Protein AF-A0A2A8VCR4-F1 (afdb_monomer)

Foldseek 3Di:
DDDDDPDDQQQKEWFWWLQCAFPVDSQWTKTKMFGQAQAKDFQQQKWKAWPVGFPIDRDGDIAGHRWMAMETEPDQPSAVVDGHNYYTYGHHDPFWIKIFIAGNVRHTSAIAGTPLEEDNVQSWMWGFQDRRDGNPPSQRTATADPDGPGGGFDVTHDTRHDRQLDDPFDDQQDDPDFLDKAKAWCADFQQVLADVSLAFGYVDQVVVVVLVQLQPFDAEKEWEAAAAQDVSNLVSLLVCLVNQHLAEYEYQCDDCVPPVCVVRNQRRLLSLQCQQLGPVLHHPDSSHHAYEYQAWHAHPQPQVSNVVSVHDNDDVNFDWDFAAEQNDTDTHRTRHYYADPDVRYGYHSPATQQFGWMQGPLFKIKFFLAHNDCQQQQNDPVSVVVVRRQHATIMMIMTGHSLVSVQVVVVSCLQQQDPDSHRDSHRHDFWLRDEPDGDQWDQGPNWIKGKDKPPHGQLLVVVLVCLQPAFDAEKEWEAAAAQAASNLLSVLCQQFVDSAALDGHGPRRAYEYEYAPVHCQALRGSNCQLQQHHRPDADPRRRRRHRNDRHHYFYWPGSYTNRWGKMWGQAPHPGFTKMKTWNAHNTCSSHRGYTIMMMIIRDRSVSSSVVRVSQVRQVNRVHDDD

Radius of gyration: 27.92 Å; Cα contacts (8 Å, |Δi|>4): 1632; chains: 1; bounding box: 61×65×79 Å

Sequence (626 aa):
MNKSVEAATQTAVINEVAWMGTTGSYNNEWMELHNPSSTDLVLDGWTLEAEDGSPSIALSGTVAAQDYFLLERTGDGTISSVTADQIYTGSLGNSNEVLYLKDASGAIIDEVDGWYAGDNTTKATMARMDPSVSGTVSTNWSTATSSYEGGFGTPKAANSTTPAGNGSESLTNVSEELGAINVYFNKSASTQYAMPGNEANYNVNLEDRLLNRLNAATTSIDFATYEINLPRVVDALMEKAAQGVDVRILADAKDGSDPHYAERYETMRLYLERLVRGQDGVVGTGDDAHILSDSPMFVVEDATKRAAYQLPANFDDFPYRDVTVGSTATTGYMFVEGEWKDTDSYYSPGNQMHNKFAVIDGKWVFTGSWNFTVTGLYGSEENMNQGILDGNQQHVVEVHSPELASIYKTEFEEMWGSGTTTPDNTVSNFSTRKIDNTPHTLTIGGDTVEIYFSSGDDAVGRMTDLVKTEADENAYFTIFAWSDQALVDELKNKWEGSYGDNQGTLTGFDVKGVFDPSFWNQWWSASIEMTGRTATQTSTNNPNTRWANPAPVYAANESRKLHAKTMLIDADTNSDPTVIVGSTNWSENGNNVNDENMLIIHDDAITNQFLQEFNARYVNAGGVVQ

Structure (mmCIF, N/CA/C/O backbone):
data_AF-A0A2A8VCR4-F1
#
_entry.id   AF-A0A2A8VCR4-F1
#
loop_
_atom_site.group_PDB
_atom_site.id
_atom_site.type_symbol
_atom_site.label_atom_id
_atom_site.label_alt_id
_atom_site.label_comp_id
_atom_site.label_asym_id
_atom_site.label_entity_id
_atom_site.label_seq_id
_atom_site.pdbx_PDB_ins_code
_atom_site.Cartn_x
_atom_site.Cartn_y
_atom_site.Cartn_z
_atom_site.occupancy
_atom_site.B_iso_or_equiv
_atom_site.auth_seq_id
_atom_site.auth_comp_id
_atom_site.auth_asym_id
_atom_site.auth_atom_id
_atom_site.pdbx_PDB_model_num
ATOM 1 N N . MET A 1 1 ? -32.858 -38.143 -18.861 1.00 35.00 1 MET A N 1
ATOM 2 C CA . MET A 1 1 ? -31.605 -38.635 -19.469 1.00 35.00 1 MET A CA 1
ATOM 3 C C . MET A 1 1 ? -30.812 -37.408 -19.867 1.00 35.00 1 MET A C 1
ATOM 5 O O . MET A 1 1 ? -31.130 -36.809 -20.884 1.00 35.00 1 MET A O 1
ATOM 9 N N . ASN A 1 2 ? -29.867 -36.997 -19.023 1.00 34.03 2 ASN A N 1
ATOM 10 C CA . ASN A 1 2 ? -28.907 -35.954 -19.369 1.00 34.03 2 ASN A CA 1
ATOM 11 C C . ASN A 1 2 ? -27.958 -36.532 -20.415 1.00 34.03 2 ASN A C 1
ATOM 13 O O . ASN A 1 2 ? -27.202 -37.452 -20.111 1.00 34.03 2 ASN A O 1
ATOM 17 N N . LYS A 1 3 ? -28.027 -36.020 -21.643 1.00 30.03 3 LYS A N 1
ATOM 18 C CA . LYS A 1 3 ? -26.886 -36.064 -22.548 1.00 30.03 3 LYS A CA 1
ATOM 19 C C . LYS A 1 3 ? -26.059 -34.827 -22.234 1.00 30.03 3 LYS A C 1
ATOM 21 O O . LYS A 1 3 ? -26.415 -33.733 -22.649 1.00 30.03 3 LYS A O 1
ATOM 26 N N . SER A 1 4 ? -25.012 -35.020 -21.444 1.00 29.31 4 SER A N 1
ATOM 27 C CA . SER A 1 4 ? -23.855 -34.134 -21.445 1.00 29.31 4 SER A CA 1
ATOM 28 C C . SER A 1 4 ? -23.323 -34.080 -22.877 1.00 29.31 4 SER A C 1
ATOM 30 O O . SER A 1 4 ? -22.947 -35.116 -23.428 1.00 29.31 4 SER A O 1
ATOM 32 N N . VAL A 1 5 ? -23.376 -32.905 -23.494 1.00 31.97 5 VAL A N 1
ATOM 33 C CA . VAL A 1 5 ? -22.667 -32.623 -24.741 1.00 31.97 5 VAL A CA 1
ATOM 34 C C . VAL A 1 5 ? -21.306 -32.077 -24.318 1.00 31.97 5 VAL A C 1
ATOM 36 O O . VAL A 1 5 ? -21.246 -31.101 -23.576 1.00 31.97 5 VAL A O 1
ATOM 39 N N . GLU A 1 6 ? -20.240 -32.784 -24.694 1.00 30.84 6 GLU A N 1
ATOM 40 C CA . GLU A 1 6 ? -18.860 -32.290 -24.634 1.00 30.84 6 GLU A CA 1
ATOM 41 C C . GLU A 1 6 ? -18.773 -30.922 -25.319 1.00 30.84 6 GLU A C 1
ATOM 43 O O . GLU A 1 6 ? -19.345 -30.739 -26.394 1.00 30.84 6 GLU A O 1
ATOM 48 N N . ALA A 1 7 ? -18.048 -29.979 -24.713 1.00 33.22 7 ALA A N 1
ATOM 49 C CA . ALA A 1 7 ? -17.675 -28.735 -25.371 1.00 33.22 7 ALA A CA 1
ATOM 50 C C . ALA A 1 7 ? -16.875 -29.081 -26.634 1.00 33.22 7 ALA A C 1
ATOM 52 O O . ALA A 1 7 ? -15.806 -29.692 -26.554 1.00 33.22 7 ALA A O 1
ATOM 53 N N . ALA A 1 8 ? -17.419 -28.745 -27.804 1.00 41.78 8 ALA A N 1
ATOM 54 C CA . ALA A 1 8 ? -16.663 -28.819 -29.040 1.00 41.78 8 ALA A CA 1
ATOM 55 C C . ALA A 1 8 ? -15.443 -27.897 -28.911 1.00 41.78 8 ALA A C 1
ATOM 57 O O . ALA A 1 8 ? -15.546 -26.782 -28.404 1.00 41.78 8 ALA A O 1
ATOM 58 N N . THR A 1 9 ? -14.284 -28.370 -29.357 1.00 50.97 9 THR A N 1
ATOM 59 C CA . THR A 1 9 ? -13.103 -27.529 -29.556 1.00 50.97 9 THR A CA 1
ATOM 60 C C . THR A 1 9 ? -13.498 -26.422 -30.537 1.00 50.97 9 THR A C 1
ATOM 62 O O . THR A 1 9 ? -13.812 -26.719 -31.689 1.00 50.97 9 THR A O 1
ATOM 65 N N . GLN A 1 10 ? -13.576 -25.170 -30.070 1.00 58.91 10 GLN A N 1
ATOM 66 C CA . GLN A 1 10 ? -13.954 -24.030 -30.910 1.00 58.91 10 GLN A CA 1
ATOM 67 C C . GLN A 1 10 ? -12.942 -23.908 -32.060 1.00 58.91 10 GLN A C 1
ATOM 69 O O . GLN A 1 10 ? -11.736 -23.848 -31.833 1.00 58.91 10 GLN A O 1
ATOM 74 N N . THR A 1 11 ? -13.430 -23.958 -33.300 1.00 77.75 11 THR A N 1
ATOM 75 C CA . THR A 1 11 ? -12.594 -23.965 -34.516 1.00 77.75 11 THR A CA 1
ATOM 76 C C . THR A 1 11 ? -12.314 -22.556 -35.044 1.00 77.75 11 THR A C 1
ATOM 78 O O . THR A 1 11 ? -11.276 -22.346 -35.661 1.00 77.75 11 THR A O 1
ATOM 81 N N . ALA A 1 12 ? -13.190 -21.594 -34.745 1.00 91.06 12 ALA A N 1
ATOM 82 C CA . ALA A 1 12 ? -12.981 -20.152 -34.876 1.00 91.06 12 ALA A CA 1
ATOM 83 C C . ALA A 1 12 ? -13.817 -19.413 -33.829 1.00 91.06 12 ALA A C 1
ATOM 85 O O . ALA A 1 12 ? -14.835 -19.940 -33.378 1.00 91.06 12 ALA A O 1
ATOM 86 N N . VAL A 1 13 ? -13.402 -18.195 -33.484 1.00 96.25 13 VAL A N 1
ATOM 87 C CA . VAL A 1 13 ? -14.115 -17.314 -32.547 1.00 96.25 13 VAL A CA 1
ATOM 88 C C . VAL A 1 13 ? -14.242 -15.900 -33.097 1.00 96.25 13 VAL A C 1
ATOM 90 O O . VAL A 1 13 ? -13.392 -15.451 -33.866 1.00 96.25 13 VAL A O 1
ATOM 93 N N . ILE A 1 14 ? -15.283 -15.189 -32.672 1.00 98.06 14 ILE A N 1
ATOM 94 C CA . ILE A 1 14 ? -15.419 -13.740 -32.822 1.00 98.06 14 ILE A CA 1
ATOM 95 C C . ILE A 1 14 ? -14.434 -13.096 -31.839 1.00 98.06 14 ILE A C 1
ATOM 97 O O . ILE A 1 14 ? -14.586 -13.234 -30.622 1.00 98.06 14 ILE A O 1
ATOM 101 N N . ASN A 1 15 ? -13.403 -12.444 -32.372 1.00 97.00 15 ASN A N 1
ATOM 102 C CA . ASN A 1 15 ? -12.225 -12.002 -31.628 1.00 97.00 15 ASN A CA 1
ATOM 103 C C . ASN A 1 15 ? -12.297 -10.534 -31.194 1.00 97.00 15 ASN A C 1
ATOM 105 O O . ASN A 1 15 ? -11.974 -10.213 -30.053 1.00 97.00 15 ASN A O 1
ATOM 109 N N . GLU A 1 16 ? -12.723 -9.645 -32.087 1.00 97.56 16 GLU A N 1
ATOM 110 C CA . GLU A 1 16 ? -12.747 -8.204 -31.833 1.00 97.56 16 GLU A CA 1
ATOM 111 C C . GLU A 1 16 ? -13.894 -7.547 -32.613 1.00 97.56 16 GLU A C 1
ATOM 113 O O . GLU A 1 16 ? -14.193 -7.937 -33.746 1.00 97.56 16 GLU A O 1
ATOM 118 N N . VAL A 1 17 ? -14.580 -6.582 -31.993 1.00 97.88 17 VAL A N 1
ATOM 119 C CA . VAL A 1 17 ? -15.765 -5.925 -32.567 1.00 97.88 17 VAL A CA 1
ATOM 120 C C . VAL A 1 17 ? -15.697 -4.410 -32.369 1.00 97.88 17 VAL A C 1
ATOM 122 O O . VAL A 1 17 ? -15.695 -3.907 -31.242 1.00 97.88 17 VAL A O 1
ATOM 125 N N . ALA A 1 18 ? -15.713 -3.671 -33.479 1.00 97.00 18 ALA A N 1
ATOM 126 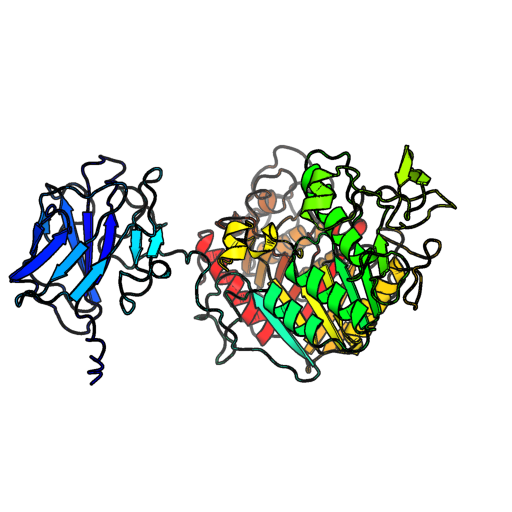C CA . ALA A 1 18 ? -15.784 -2.212 -33.528 1.00 97.00 18 ALA A CA 1
ATOM 127 C C . ALA A 1 18 ? -17.205 -1.735 -33.863 1.00 97.00 18 ALA A C 1
ATOM 129 O O . ALA A 1 18 ? -17.449 -1.110 -34.900 1.00 97.00 18 ALA A O 1
ATOM 130 N N . TRP A 1 19 ? -18.159 -2.039 -32.980 1.00 96.06 19 TRP A N 1
ATOM 131 C CA . TRP A 1 19 ? -19.586 -1.744 -33.176 1.00 96.06 19 TRP A CA 1
ATOM 132 C C . TRP A 1 19 ? -19.893 -0.244 -33.293 1.00 96.06 19 TRP A C 1
ATOM 134 O O . TRP A 1 19 ? -20.873 0.149 -33.909 1.00 96.06 19 TRP A O 1
ATOM 144 N N . MET A 1 20 ? -19.040 0.611 -32.728 1.00 94.69 20 MET A N 1
ATOM 145 C CA . MET A 1 20 ? -19.192 2.070 -32.700 1.00 94.69 20 MET A CA 1
ATOM 146 C C . MET A 1 20 ? -18.634 2.801 -33.936 1.00 94.69 20 MET A C 1
ATOM 148 O O . MET A 1 20 ? -18.650 4.045 -33.990 1.00 94.69 20 MET A O 1
ATOM 152 N N . GLY A 1 21 ? -18.063 2.050 -34.876 1.00 93.38 21 GLY A N 1
ATOM 153 C CA . GLY A 1 21 ? -17.252 2.556 -35.974 1.00 93.38 21 GLY A CA 1
ATOM 154 C C . GLY A 1 21 ? -15.910 3.153 -35.530 1.00 93.38 21 GLY A C 1
ATOM 155 O O . GLY A 1 21 ? -15.481 2.996 -34.389 1.00 93.38 21 GLY A O 1
ATOM 156 N N . THR A 1 22 ? -15.245 3.890 -36.419 1.00 94.06 22 THR A N 1
ATOM 157 C CA . THR A 1 22 ? -13.938 4.504 -36.135 1.00 94.06 22 THR A CA 1
ATOM 158 C C . THR A 1 22 ? -14.027 6.001 -35.834 1.00 94.06 22 THR A C 1
ATOM 160 O O . THR A 1 22 ? -15.074 6.643 -35.975 1.00 94.06 22 THR A O 1
ATOM 163 N N . THR A 1 23 ? -12.895 6.600 -35.464 1.00 90.75 23 THR A N 1
ATOM 164 C CA . THR A 1 23 ? -12.704 8.060 -35.386 1.00 90.75 23 THR A CA 1
ATOM 165 C C . THR A 1 23 ? -12.991 8.769 -36.714 1.00 90.75 23 THR A C 1
ATOM 167 O O . THR A 1 23 ? -13.410 9.927 -36.712 1.00 90.75 23 THR A O 1
ATOM 170 N N . GLY A 1 24 ? -12.807 8.083 -37.848 1.00 87.44 24 GLY A N 1
ATOM 171 C CA . GLY A 1 24 ? -13.094 8.613 -39.180 1.00 87.44 24 GLY A CA 1
ATOM 172 C C . GLY A 1 24 ? -14.588 8.657 -39.506 1.00 87.44 24 GLY A C 1
ATOM 173 O O . GLY A 1 24 ? -15.042 9.573 -40.195 1.00 87.44 24 GLY A O 1
ATOM 174 N N . SER A 1 25 ? -15.365 7.685 -39.021 1.00 92.19 25 SER A N 1
ATOM 175 C CA . SER A 1 25 ? -16.808 7.609 -39.257 1.00 92.19 25 SER A CA 1
ATOM 176 C C . SER A 1 25 ? -17.456 6.528 -38.396 1.00 92.19 25 SER A C 1
ATOM 178 O O . SER A 1 25 ? -16.970 5.403 -38.331 1.00 92.19 25 SER A O 1
ATOM 180 N N . TYR A 1 26 ? -18.642 6.815 -37.857 1.00 89.62 26 TYR A N 1
ATOM 181 C CA . TYR A 1 26 ? -19.475 5.801 -37.196 1.00 89.62 26 TYR A CA 1
ATOM 182 C C . TYR A 1 26 ? -19.950 4.695 -38.155 1.00 89.62 26 TYR A C 1
ATOM 184 O O . TYR A 1 26 ? -20.395 3.655 -37.703 1.00 89.62 26 TYR A O 1
ATOM 192 N N . ASN A 1 27 ? -19.884 4.909 -39.476 1.00 90.62 27 ASN A N 1
ATOM 193 C CA . ASN A 1 27 ? -20.216 3.871 -40.457 1.00 90.62 27 ASN A CA 1
ATOM 194 C C . ASN A 1 27 ? -19.078 2.871 -40.695 1.00 90.62 27 ASN A C 1
ATOM 196 O O . ASN A 1 27 ? -19.324 1.851 -41.342 1.00 90.62 27 ASN A O 1
ATOM 200 N N . ASN A 1 28 ? -17.869 3.179 -40.223 1.00 94.31 28 ASN A N 1
ATOM 201 C CA . ASN A 1 28 ? -16.672 2.370 -40.417 1.00 94.31 28 ASN A CA 1
ATOM 202 C C . ASN A 1 28 ? -16.598 1.295 -39.323 1.00 94.31 28 ASN A C 1
ATOM 204 O O . ASN A 1 28 ? -15.704 1.307 -38.486 1.00 94.31 28 ASN A O 1
ATOM 208 N N . GLU A 1 29 ? -17.598 0.420 -39.280 1.00 97.06 29 GLU A N 1
ATOM 209 C CA . GLU A 1 29 ? -17.637 -0.733 -38.377 1.00 97.06 29 GLU A CA 1
ATOM 210 C C . GLU A 1 29 ? -16.786 -1.870 -38.945 1.00 97.06 29 GLU A C 1
ATOM 212 O O . GLU A 1 29 ? -16.723 -2.081 -40.163 1.00 97.06 29 GLU A O 1
ATOM 217 N N . TRP A 1 30 ? -16.177 -2.648 -38.060 1.00 97.94 30 TRP A N 1
ATOM 218 C CA . TRP A 1 30 ? -15.435 -3.843 -38.436 1.00 97.94 30 TRP A CA 1
ATOM 219 C C . TRP A 1 30 ? -15.544 -4.920 -37.360 1.00 97.94 30 TRP A C 1
ATOM 221 O O . TRP A 1 30 ? -15.866 -4.645 -36.202 1.00 97.94 30 TRP A O 1
ATOM 231 N N . MET A 1 31 ? -15.329 -6.158 -37.783 1.00 98.12 31 MET A N 1
ATOM 232 C CA . MET A 1 31 ? -15.309 -7.340 -36.929 1.00 98.12 31 MET A CA 1
ATOM 233 C C . MET A 1 31 ? -14.119 -8.201 -37.314 1.00 98.12 31 MET A C 1
ATOM 235 O O . MET A 1 31 ? -13.695 -8.196 -38.469 1.00 98.12 31 MET A O 1
ATOM 239 N N . GLU A 1 32 ? -13.617 -8.977 -36.370 1.00 98.19 32 GLU A N 1
ATOM 240 C CA . GLU A 1 32 ? -12.513 -9.892 -36.605 1.00 98.19 32 GLU A CA 1
ATOM 241 C C . GLU A 1 32 ? -12.834 -11.287 -36.082 1.00 98.19 32 GLU A C 1
ATOM 243 O O . GLU A 1 32 ? -13.390 -11.450 -34.993 1.00 98.19 32 GLU A O 1
ATOM 248 N N . LEU A 1 33 ? -12.462 -12.298 -36.863 1.00 98.25 33 LEU A N 1
ATOM 249 C CA . LEU A 1 33 ? -12.449 -13.689 -36.428 1.00 98.25 33 LEU A CA 1
ATOM 250 C C . LEU A 1 33 ? -11.010 -14.137 -36.170 1.00 98.25 33 LEU A C 1
ATOM 252 O O . LEU A 1 33 ? -10.099 -13.726 -36.882 1.00 98.25 33 LEU A O 1
ATOM 256 N N . HIS A 1 34 ? -10.816 -15.039 -35.214 1.00 96.38 34 HIS A N 1
ATOM 257 C CA . HIS A 1 34 ? -9.525 -15.677 -34.958 1.00 96.38 34 HIS A CA 1
ATOM 258 C C . HIS A 1 34 ? -9.647 -17.197 -35.105 1.00 96.38 34 HIS A C 1
ATOM 260 O O . HIS A 1 34 ? -10.618 -17.799 -34.635 1.00 96.38 34 HIS A O 1
ATOM 266 N N . ASN A 1 35 ? -8.661 -17.820 -35.759 1.00 95.19 35 ASN A N 1
ATOM 267 C CA . ASN A 1 35 ? -8.499 -19.272 -35.824 1.00 95.19 35 ASN A CA 1
ATOM 268 C C . ASN A 1 35 ? -7.449 -19.732 -34.793 1.00 95.19 35 ASN A C 1
ATOM 270 O O . ASN A 1 35 ? -6.264 -19.808 -35.126 1.00 95.19 35 ASN A O 1
ATOM 274 N N . PRO A 1 36 ? -7.851 -20.127 -33.570 1.00 86.31 36 PRO A N 1
ATOM 275 C CA . PRO A 1 36 ? -6.912 -20.561 -32.536 1.00 86.31 36 PRO A CA 1
ATOM 276 C C . PRO A 1 36 ? -6.373 -21.983 -32.767 1.00 86.31 36 PRO A C 1
ATOM 278 O O . PRO A 1 36 ? -5.661 -22.517 -31.915 1.00 86.31 36 PRO A O 1
ATOM 281 N N . SER A 1 37 ? -6.721 -22.648 -33.874 1.00 85.31 37 SER A N 1
ATOM 282 C CA . SER A 1 37 ? -6.283 -24.016 -34.157 1.00 85.31 37 SER A CA 1
ATOM 283 C C . SER A 1 37 ? -4.914 -24.064 -34.845 1.00 85.31 37 SER A C 1
ATOM 285 O O . SER A 1 37 ? -4.391 -23.067 -35.343 1.00 85.31 37 SER A O 1
ATOM 287 N N . SER A 1 38 ? -4.300 -25.247 -34.874 1.00 86.25 38 SER A N 1
ATOM 288 C CA . SER A 1 38 ? -3.007 -25.483 -35.533 1.00 86.25 38 SER A CA 1
ATOM 289 C C . SER A 1 38 ? -3.124 -25.801 -37.030 1.00 86.25 38 SER A C 1
ATOM 291 O O . SER A 1 38 ? -2.134 -26.178 -37.659 1.00 86.25 38 SER A O 1
ATOM 293 N N . THR A 1 39 ? -4.320 -25.671 -37.606 1.00 90.69 39 THR A N 1
ATOM 294 C CA . THR A 1 39 ? -4.599 -25.948 -39.019 1.00 90.69 39 THR A CA 1
ATOM 295 C C . THR A 1 39 ? -5.381 -24.813 -39.658 1.00 90.69 39 THR A C 1
ATOM 297 O O . THR A 1 39 ? -6.190 -24.168 -38.998 1.00 90.69 39 THR A O 1
ATOM 300 N N . ASP A 1 40 ? -5.183 -24.607 -40.955 1.00 94.25 40 ASP A N 1
ATOM 301 C CA . ASP A 1 40 ? -5.940 -23.614 -41.713 1.00 94.25 40 ASP A CA 1
ATOM 302 C C . ASP A 1 40 ? -7.444 -23.930 -41.691 1.00 94.25 40 ASP A C 1
ATOM 304 O O . ASP A 1 40 ? -7.862 -25.082 -41.859 1.00 94.25 40 ASP A O 1
ATOM 308 N N . LEU A 1 41 ? -8.258 -22.891 -41.518 1.00 94.50 41 LEU A N 1
ATOM 309 C CA . LEU A 1 41 ? -9.711 -22.964 -41.473 1.00 94.50 41 LEU A CA 1
ATOM 310 C C . LEU A 1 41 ? -10.309 -22.388 -42.755 1.00 94.50 41 LEU A C 1
ATOM 312 O O . LEU A 1 41 ? -10.055 -21.240 -43.105 1.00 94.50 41 LEU A O 1
ATOM 316 N N . VAL A 1 42 ? -11.148 -23.168 -43.435 1.00 96.06 42 VAL A N 1
ATOM 317 C CA . VAL A 1 42 ? -11.894 -22.719 -44.620 1.00 96.06 42 VAL A CA 1
ATOM 318 C C . VAL A 1 42 ? -13.282 -22.244 -44.194 1.00 96.06 42 VAL A C 1
ATOM 320 O O . VAL A 1 42 ? -14.056 -23.026 -43.641 1.00 96.06 42 VAL A O 1
ATOM 323 N N . LEU A 1 43 ? -13.596 -20.981 -44.482 1.00 96.75 43 LEU A N 1
ATOM 324 C CA . LEU A 1 43 ? -14.852 -20.328 -44.103 1.00 96.75 43 LEU A CA 1
ATOM 325 C C . LEU A 1 43 ? -15.955 -20.460 -45.163 1.00 96.75 43 LEU A C 1
ATOM 327 O O . LEU A 1 43 ? -17.064 -19.982 -44.949 1.00 96.75 43 LEU A O 1
ATOM 331 N N . ASP A 1 44 ? -15.691 -21.106 -46.301 1.00 94.88 44 ASP A N 1
ATOM 332 C CA . ASP A 1 44 ? -16.678 -21.251 -47.375 1.00 94.88 44 ASP A CA 1
ATOM 333 C C . ASP A 1 44 ? -17.982 -21.899 -46.873 1.00 94.88 44 ASP A C 1
ATOM 335 O O . ASP A 1 44 ? -18.014 -23.048 -46.423 1.00 94.88 44 ASP A O 1
ATOM 339 N N . GLY A 1 45 ? -19.080 -21.147 -46.983 1.00 93.12 45 GLY A N 1
ATOM 340 C CA . GLY A 1 45 ? -20.413 -21.571 -46.550 1.00 93.12 45 GLY A CA 1
ATOM 341 C C . GLY A 1 45 ? -20.735 -21.270 -45.084 1.00 93.12 45 GLY A C 1
ATOM 342 O O . GLY A 1 45 ? -21.875 -21.487 -44.680 1.00 93.12 45 GLY A O 1
ATOM 343 N N . TRP A 1 46 ? -19.783 -20.749 -44.306 1.00 97.88 46 TRP A N 1
ATOM 344 C CA . TRP A 1 46 ? -20.036 -20.237 -42.960 1.00 97.88 46 TRP A CA 1
ATOM 345 C C . TRP A 1 46 ? -20.810 -18.919 -43.020 1.00 97.88 46 TRP A C 1
ATOM 347 O O . TRP A 1 46 ? -20.830 -18.232 -44.043 1.00 97.88 46 TRP A O 1
ATOM 357 N N . THR A 1 47 ? -21.470 -18.559 -41.924 1.00 98.19 47 THR A N 1
ATOM 358 C CA . THR A 1 47 ? -22.232 -17.308 -41.813 1.00 98.19 47 THR A CA 1
ATOM 359 C C . THR A 1 47 ? -21.939 -16.622 -40.482 1.00 98.19 47 THR A C 1
ATOM 361 O O . THR A 1 47 ? -21.943 -17.286 -39.452 1.00 98.19 47 THR A O 1
ATOM 364 N N . LEU A 1 48 ? -21.717 -15.306 -40.495 1.00 98.19 48 LEU A N 1
ATOM 365 C CA . LEU A 1 48 ? -21.741 -14.455 -39.301 1.00 98.19 48 LEU A CA 1
ATOM 366 C C . LEU A 1 48 ? -23.001 -13.589 -39.362 1.00 98.19 48 LEU A C 1
ATOM 368 O O . LEU A 1 48 ? -23.145 -12.791 -40.290 1.00 98.19 48 LEU A O 1
ATOM 372 N N . GLU A 1 49 ? -23.929 -13.766 -38.426 1.00 97.12 49 GLU A N 1
ATOM 373 C CA . GLU A 1 49 ? -25.208 -13.051 -38.449 1.00 97.12 49 GLU A CA 1
ATOM 374 C C . GLU A 1 49 ? -25.633 -12.503 -37.090 1.00 97.12 49 GLU A C 1
ATOM 376 O O . GLU A 1 49 ? -25.437 -13.150 -36.065 1.00 97.12 49 GLU A O 1
ATOM 381 N N . ALA A 1 50 ? -26.249 -11.325 -37.105 1.00 96.94 50 ALA A N 1
ATOM 382 C CA . ALA A 1 50 ? -26.917 -10.743 -35.955 1.00 96.94 50 ALA A CA 1
ATOM 383 C C . ALA A 1 50 ? -28.324 -11.327 -35.766 1.00 96.94 50 ALA A C 1
ATOM 385 O O . ALA A 1 50 ? -29.008 -11.663 -36.739 1.00 96.94 50 ALA A O 1
ATOM 386 N N . GLU A 1 51 ? -28.783 -11.415 -34.515 1.00 95.62 51 GLU A N 1
ATOM 387 C CA . GLU A 1 51 ? -30.119 -11.924 -34.163 1.00 95.62 51 GLU A CA 1
ATOM 388 C C . GLU A 1 51 ? -31.252 -11.126 -34.829 1.00 95.62 51 GLU A C 1
ATOM 390 O O . GLU A 1 51 ? -32.277 -11.695 -35.217 1.00 95.62 51 GLU A O 1
ATOM 395 N N . ASP A 1 52 ? -31.066 -9.818 -35.013 1.00 92.75 52 ASP A N 1
ATOM 396 C CA . ASP A 1 52 ? -32.055 -8.942 -35.645 1.00 92.75 52 ASP A CA 1
ATOM 397 C C . ASP A 1 52 ? -32.098 -9.065 -37.187 1.00 92.75 52 ASP A C 1
ATOM 399 O O . ASP A 1 52 ? -32.978 -8.496 -37.845 1.00 92.75 52 ASP A O 1
ATOM 403 N N . GLY A 1 53 ? -31.187 -9.861 -37.758 1.00 91.69 53 GLY A N 1
ATOM 404 C CA . GLY A 1 53 ? -31.069 -10.157 -39.180 1.00 91.69 53 GLY A CA 1
ATOM 405 C C . GLY A 1 53 ? -30.140 -9.230 -39.970 1.00 91.69 53 GLY A C 1
ATOM 406 O O . GLY A 1 53 ? -30.025 -9.415 -41.187 1.00 91.69 53 GLY A O 1
ATOM 407 N N . SER A 1 54 ? -29.481 -8.247 -39.349 1.00 93.75 54 SER A N 1
ATOM 40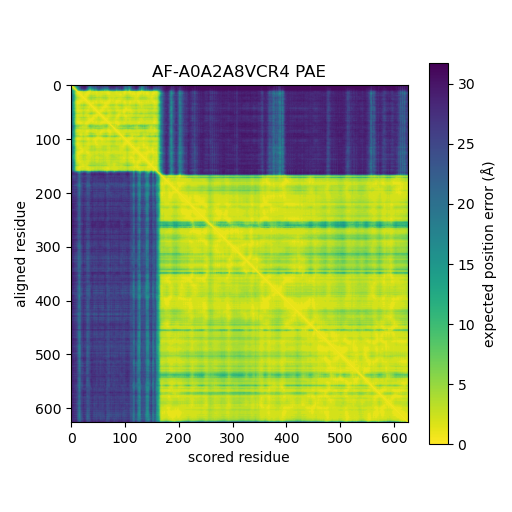8 C CA . SER A 1 54 ? -28.504 -7.381 -40.019 1.00 93.75 54 SER A CA 1
ATOM 409 C C . SER A 1 54 ? -27.376 -6.953 -39.065 1.00 93.75 54 SER A C 1
ATOM 411 O O . SER A 1 54 ? -27.640 -6.121 -38.218 1.00 93.75 54 SER A O 1
ATOM 413 N N . PRO A 1 55 ? -26.107 -7.333 -39.308 1.00 95.88 55 PRO A N 1
ATOM 414 C CA . PRO A 1 55 ? -25.605 -7.939 -40.539 1.00 95.88 55 PRO A CA 1
ATOM 415 C C . PRO A 1 55 ? -25.910 -9.441 -40.644 1.00 95.88 55 PRO A C 1
ATOM 417 O O . PRO A 1 55 ? -26.057 -10.134 -39.650 1.00 95.88 55 PRO A O 1
ATOM 420 N N . SER A 1 56 ? -25.985 -9.956 -41.873 1.00 97.06 56 SER A N 1
ATOM 421 C CA . SER A 1 56 ? -26.002 -11.397 -42.167 1.00 97.06 56 SER A CA 1
ATOM 422 C C . SER A 1 56 ? -25.009 -11.645 -43.297 1.00 97.06 56 SER A C 1
ATOM 424 O O . SER A 1 56 ? -25.221 -11.236 -44.443 1.00 97.06 56 SER A O 1
ATOM 426 N N . ILE A 1 57 ? -23.856 -12.206 -42.941 1.00 98.06 57 ILE A N 1
ATOM 427 C CA . ILE A 1 57 ? -22.642 -12.212 -43.756 1.00 98.06 57 ILE A CA 1
ATOM 428 C C . ILE A 1 57 ? -22.313 -13.652 -44.121 1.00 98.06 57 ILE A C 1
ATOM 430 O O . ILE A 1 57 ? -21.915 -14.432 -43.263 1.00 98.06 57 ILE A O 1
ATOM 434 N N . ALA A 1 58 ? -22.422 -13.997 -45.403 1.00 97.94 58 ALA A N 1
ATOM 435 C CA . ALA A 1 58 ? -21.856 -15.244 -45.908 1.00 97.94 58 ALA A CA 1
ATOM 436 C C . ALA A 1 58 ? -20.328 -15.111 -45.962 1.00 97.94 58 ALA A C 1
ATOM 438 O O . ALA A 1 58 ? -19.810 -14.244 -46.668 1.00 97.94 58 ALA A O 1
ATOM 439 N N . LEU A 1 59 ? -19.617 -15.940 -45.205 1.00 98.00 59 LEU A N 1
ATOM 440 C CA . LEU A 1 59 ? -18.161 -15.934 -45.130 1.00 98.00 59 LEU A CA 1
ATOM 441 C C . LEU A 1 59 ? -17.557 -16.781 -46.257 1.00 98.00 59 LEU A C 1
ATOM 443 O O . LEU A 1 59 ? -18.164 -17.735 -46.758 1.00 98.00 59 LEU A O 1
ATOM 447 N N . SER A 1 60 ? -16.353 -16.407 -46.675 1.00 95.38 60 SER A N 1
ATOM 448 C CA . SER A 1 60 ? -15.582 -17.111 -47.694 1.00 95.38 60 SER A CA 1
ATOM 449 C C . SER A 1 60 ? -14.087 -16.908 -47.482 1.00 95.38 60 SER A C 1
ATOM 451 O O . SER A 1 60 ? -13.672 -15.941 -46.849 1.00 95.38 60 SER A O 1
ATOM 453 N N . GLY A 1 61 ? -13.275 -17.809 -48.032 1.00 94.94 61 GLY A N 1
ATOM 454 C CA . GLY A 1 61 ? -11.819 -17.745 -47.911 1.00 94.94 61 GLY A CA 1
ATOM 455 C C . GLY A 1 61 ? -11.261 -18.620 -46.791 1.00 94.94 61 GLY A C 1
ATOM 456 O O . GLY A 1 61 ? -11.920 -19.541 -46.300 1.00 94.94 61 GLY A O 1
ATOM 457 N N . THR A 1 62 ? -10.006 -18.364 -46.429 1.00 95.75 62 THR A N 1
ATOM 458 C CA . THR A 1 62 ? -9.238 -19.204 -45.506 1.00 95.75 62 THR A CA 1
ATOM 459 C C . THR A 1 62 ? -8.561 -18.342 -44.452 1.00 95.75 62 THR A C 1
ATOM 461 O O . THR A 1 62 ? -7.902 -17.366 -44.798 1.00 95.75 62 THR A O 1
ATOM 464 N N . VAL A 1 63 ? -8.671 -18.747 -43.189 1.00 95.81 63 VAL A N 1
ATOM 465 C CA . VAL A 1 63 ? -7.890 -18.204 -42.071 1.00 95.81 63 VAL A CA 1
ATOM 466 C C . VAL A 1 63 ? -6.762 -19.182 -41.777 1.00 95.81 63 VAL A C 1
ATOM 468 O O . VAL A 1 63 ? -7.031 -20.352 -41.488 1.00 95.81 63 VAL A O 1
ATOM 471 N N . ALA A 1 64 ? -5.506 -18.750 -41.873 1.00 95.50 64 ALA A N 1
ATOM 472 C CA . ALA A 1 64 ? -4.382 -19.623 -41.546 1.00 95.50 64 ALA A CA 1
ATOM 473 C C . ALA A 1 64 ? -4.420 -20.046 -40.065 1.00 95.50 64 ALA A C 1
ATOM 475 O O . ALA A 1 64 ? -5.117 -19.447 -39.242 1.00 95.50 64 ALA A O 1
ATOM 476 N N . ALA A 1 65 ? -3.708 -21.118 -39.723 1.00 90.44 65 ALA A N 1
ATOM 477 C CA . ALA A 1 65 ? -3.532 -21.519 -38.328 1.00 90.44 65 ALA A CA 1
ATOM 478 C C . ALA A 1 65 ? -2.972 -20.360 -37.474 1.00 90.44 65 ALA A C 1
ATOM 480 O O . ALA A 1 65 ? -1.949 -19.785 -37.845 1.00 90.44 65 ALA A O 1
ATOM 481 N N . GLN A 1 66 ? -3.587 -20.082 -36.316 1.00 87.38 66 GLN A N 1
ATOM 482 C CA . GLN A 1 66 ? -3.219 -18.988 -35.392 1.00 87.38 66 GLN A CA 1
ATOM 483 C C . GLN A 1 66 ? -3.349 -17.569 -35.977 1.00 87.38 66 GLN A C 1
ATOM 485 O O . GLN A 1 66 ? -2.705 -16.646 -35.481 1.00 87.38 66 GLN A O 1
ATOM 490 N N . ASP A 1 67 ? -4.122 -17.396 -37.051 1.00 95.12 67 ASP A N 1
ATOM 491 C CA . ASP A 1 67 ? -4.238 -16.123 -37.771 1.00 95.12 67 ASP A CA 1
ATOM 492 C C . ASP A 1 67 ? -5.644 -15.510 -37.649 1.00 95.12 67 ASP A C 1
ATOM 494 O O . ASP A 1 67 ? -6.600 -16.159 -37.201 1.00 95.12 67 ASP A O 1
ATOM 498 N N . TYR A 1 68 ? -5.760 -14.250 -38.065 1.00 97.00 68 TYR A N 1
ATOM 499 C CA . TYR A 1 68 ? -6.946 -13.405 -37.937 1.00 97.00 68 TYR A CA 1
ATOM 500 C C . TYR A 1 68 ? -7.594 -13.125 -39.298 1.00 97.00 68 TYR A C 1
ATOM 502 O O . TYR A 1 68 ? -6.920 -13.044 -40.327 1.00 97.00 68 TYR A O 1
ATOM 510 N N . PHE A 1 69 ? -8.913 -12.948 -39.298 1.00 97.94 69 PHE A N 1
ATOM 511 C CA . PHE A 1 69 ? -9.718 -12.662 -40.482 1.00 97.94 69 PHE A CA 1
ATOM 512 C C . PHE A 1 69 ? -10.546 -11.396 -40.266 1.00 97.94 69 PHE A C 1
ATOM 514 O O . PHE A 1 69 ? -11.507 -11.396 -39.493 1.00 97.94 69 PHE A O 1
ATOM 521 N N . LEU A 1 70 ? -10.169 -10.324 -40.959 1.00 98.06 70 LEU A N 1
ATOM 522 C CA . LEU A 1 70 ? -10.732 -8.990 -40.790 1.00 98.06 70 LEU A CA 1
ATOM 523 C C . LEU A 1 70 ? -11.905 -8.751 -41.747 1.00 98.06 70 LEU A C 1
ATOM 525 O O . LEU A 1 70 ? -11.778 -8.896 -42.967 1.00 98.06 70 LEU A O 1
ATOM 529 N N . LEU A 1 71 ? -13.036 -8.323 -41.190 1.00 98.31 71 LEU A N 1
ATOM 530 C CA . LEU A 1 71 ? -14.234 -7.932 -41.923 1.00 98.31 71 LEU A CA 1
ATOM 531 C C . LEU A 1 71 ? -14.480 -6.430 -41.810 1.00 98.31 71 LEU A C 1
ATOM 533 O O . LEU A 1 71 ? -14.737 -5.927 -40.718 1.00 98.31 71 LEU A O 1
ATOM 537 N N . GLU A 1 72 ? -14.519 -5.730 -42.942 1.00 97.62 72 GLU A N 1
ATOM 538 C CA . GLU A 1 72 ? -14.842 -4.299 -42.983 1.00 97.62 72 GLU A CA 1
ATOM 539 C C . GLU A 1 72 ? -16.207 -4.021 -43.606 1.00 97.62 72 GLU A C 1
ATOM 541 O O . GLU A 1 72 ? -16.606 -4.604 -44.623 1.00 97.62 72 GLU A O 1
ATOM 546 N N . ARG A 1 73 ? -16.938 -3.078 -43.012 1.00 96.81 73 ARG A N 1
ATOM 547 C CA . ARG A 1 73 ? -18.245 -2.671 -43.511 1.00 96.81 73 ARG A CA 1
ATOM 548 C C . ARG A 1 73 ? -18.110 -1.764 -44.729 1.00 96.81 73 ARG A C 1
ATOM 550 O O . ARG A 1 73 ? -17.458 -0.727 -44.693 1.00 96.81 73 ARG A O 1
ATOM 557 N N . THR A 1 74 ? -18.852 -2.071 -45.791 1.00 90.81 74 THR A N 1
ATOM 558 C CA . THR A 1 74 ? -19.081 -1.256 -47.007 1.00 90.81 74 THR A CA 1
ATOM 559 C C . THR A 1 74 ? -17.871 -0.933 -47.892 1.00 90.81 74 THR A C 1
ATOM 561 O O . THR A 1 74 ? -18.074 -0.578 -49.055 1.00 90.81 74 THR A O 1
ATOM 564 N N . GLY A 1 75 ? -16.640 -1.097 -47.414 1.00 90.06 75 GLY A N 1
ATOM 565 C CA . GLY A 1 75 ? -15.423 -0.961 -48.210 1.00 90.06 75 GLY A CA 1
ATOM 566 C C . GLY A 1 75 ? -14.158 -1.125 -47.373 1.00 90.06 75 GLY A C 1
ATOM 567 O O . GLY A 1 75 ? -14.222 -1.008 -46.158 1.00 90.06 75 GLY A O 1
ATOM 568 N N . ASP A 1 76 ? -13.036 -1.351 -48.062 1.00 88.50 76 ASP A N 1
ATOM 569 C CA . ASP A 1 76 ? -11.681 -1.593 -47.517 1.00 88.50 76 ASP A CA 1
ATOM 570 C C . ASP A 1 76 ? -10.958 -0.288 -47.121 1.00 88.50 76 ASP A C 1
ATOM 572 O O . ASP A 1 76 ? -9.819 -0.019 -47.496 1.00 88.50 76 ASP A O 1
ATOM 576 N N . GLY A 1 77 ? -11.708 0.639 -46.535 1.00 84.75 77 GLY A N 1
ATOM 577 C CA . GLY A 1 77 ? -11.221 1.964 -46.147 1.00 84.75 77 GLY A CA 1
ATOM 578 C C . GLY A 1 77 ? -11.534 2.301 -44.697 1.00 84.75 77 GLY A C 1
ATOM 579 O O . GLY A 1 77 ? -11.356 3.453 -44.295 1.00 84.75 77 GLY A O 1
ATOM 580 N N . THR A 1 78 ? -12.050 1.332 -43.938 1.00 84.19 78 THR A N 1
ATOM 581 C CA . THR A 1 78 ? -12.317 1.464 -42.506 1.00 84.19 78 THR A CA 1
ATOM 582 C C . THR A 1 78 ? -10.998 1.461 -41.740 1.00 84.19 78 THR A C 1
ATOM 584 O O . THR A 1 78 ? -10.811 2.338 -40.891 1.00 84.19 78 THR A O 1
ATOM 587 N N . ILE A 1 79 ? -10.067 0.574 -42.110 1.00 89.12 79 ILE A N 1
ATOM 588 C CA . ILE A 1 79 ? -8.700 0.483 -41.591 1.00 89.12 79 ILE A CA 1
ATOM 589 C C . ILE A 1 79 ? -7.729 0.617 -42.774 1.00 89.12 79 ILE A C 1
ATOM 591 O O . ILE A 1 79 ? -7.394 -0.335 -43.462 1.00 89.12 79 ILE A O 1
ATOM 595 N N . SER A 1 80 ? -7.263 1.834 -43.062 1.00 86.62 80 SER A N 1
ATOM 596 C CA . SER A 1 80 ? -6.434 2.105 -44.248 1.00 86.62 80 SER A CA 1
ATOM 597 C C . SER A 1 80 ? -5.034 1.467 -44.239 1.00 86.62 80 SER A C 1
ATOM 599 O O . SER A 1 80 ? -4.383 1.378 -45.283 1.00 86.62 80 SER A O 1
ATOM 601 N N . SER A 1 81 ? -4.561 1.032 -43.073 1.00 85.69 81 SER A N 1
ATOM 602 C CA . SER A 1 81 ? -3.250 0.419 -42.852 1.00 85.69 81 SER A CA 1
ATOM 603 C C . SER A 1 81 ? -3.248 -1.109 -42.953 1.00 85.69 81 SER A C 1
ATOM 605 O O . SER A 1 81 ? -2.170 -1.696 -43.079 1.00 85.69 81 SER A O 1
ATOM 607 N N . VAL A 1 82 ? -4.422 -1.751 -42.943 1.00 90.44 82 VAL A N 1
ATOM 608 C CA . VAL A 1 82 ? -4.580 -3.210 -42.950 1.00 90.44 82 VAL A CA 1
ATOM 609 C C . VAL A 1 82 ? -5.652 -3.593 -43.965 1.00 90.44 82 VAL A C 1
ATOM 611 O O . VAL A 1 82 ? -6.776 -3.133 -43.880 1.00 90.44 82 VAL A O 1
ATOM 614 N N . THR A 1 83 ? -5.320 -4.452 -44.928 1.00 94.69 83 THR A N 1
ATOM 615 C CA . THR A 1 83 ? -6.301 -4.924 -45.917 1.00 94.69 83 THR A CA 1
ATOM 616 C C . THR A 1 83 ? -7.297 -5.890 -45.278 1.00 94.69 83 THR A C 1
ATOM 618 O O . THR A 1 83 ? -6.883 -6.881 -44.666 1.00 94.69 83 THR A O 1
ATOM 621 N N . ALA A 1 84 ? -8.589 -5.637 -45.473 1.00 96.38 84 ALA A N 1
ATOM 622 C CA . ALA A 1 84 ? -9.667 -6.523 -45.068 1.00 96.38 84 ALA A CA 1
ATOM 623 C C . ALA A 1 84 ? -9.629 -7.841 -45.850 1.00 96.38 84 ALA A C 1
ATOM 625 O O . ALA A 1 84 ? -9.419 -7.870 -47.066 1.00 96.38 84 ALA A O 1
ATOM 626 N N . ASP A 1 85 ? -9.911 -8.942 -45.160 1.00 97.88 85 ASP A N 1
ATOM 627 C CA . ASP A 1 85 ? -10.056 -10.248 -45.798 1.00 97.88 85 ASP A CA 1
ATOM 628 C C . ASP A 1 85 ? -11.422 -10.376 -46.484 1.00 97.88 85 ASP A C 1
ATOM 630 O O . ASP A 1 85 ? -11.545 -11.027 -47.526 1.00 97.88 85 ASP A O 1
ATOM 634 N N . GLN A 1 86 ? -12.452 -9.706 -45.950 1.00 97.75 86 GLN A N 1
ATOM 635 C CA . GLN A 1 86 ? -13.770 -9.659 -46.572 1.00 97.75 86 GLN A CA 1
ATOM 636 C C . GLN A 1 86 ? -14.514 -8.344 -46.309 1.00 97.75 86 GLN A C 1
ATOM 638 O O . GLN A 1 86 ? -14.529 -7.816 -45.202 1.00 97.75 86 GLN A O 1
ATOM 643 N N . ILE A 1 87 ? -15.218 -7.847 -47.329 1.00 97.69 87 ILE A N 1
ATOM 644 C CA . ILE A 1 87 ? -16.122 -6.698 -47.195 1.00 97.69 87 ILE A CA 1
ATOM 645 C C . ILE A 1 87 ? -17.552 -7.181 -46.968 1.00 97.69 87 ILE A C 1
ATOM 647 O O . ILE A 1 87 ? -18.035 -8.055 -47.693 1.00 97.69 87 ILE A O 1
ATOM 651 N N . TYR A 1 88 ? -18.250 -6.584 -46.002 1.00 96.75 88 TYR A N 1
ATOM 652 C CA . TYR A 1 88 ? -19.642 -6.911 -45.686 1.00 96.75 88 TYR A CA 1
ATOM 653 C C . TYR A 1 88 ? -20.578 -5.694 -45.728 1.00 96.75 88 TYR A C 1
ATOM 655 O O . TYR A 1 88 ? -20.162 -4.545 -45.883 1.00 96.75 88 TYR A O 1
ATOM 663 N N . THR A 1 89 ? -21.881 -5.951 -45.613 1.00 95.75 89 THR A N 1
ATOM 664 C CA . THR A 1 89 ? -22.934 -4.930 -45.510 1.00 95.75 89 THR A CA 1
ATOM 665 C C . THR A 1 89 ? -23.925 -5.285 -44.402 1.00 95.75 89 THR A C 1
ATOM 667 O O . THR A 1 89 ? -24.060 -6.456 -44.062 1.00 95.75 89 THR A O 1
ATOM 670 N N . GLY A 1 90 ? -24.662 -4.289 -43.903 1.00 94.31 90 GLY A N 1
ATOM 671 C CA . GLY A 1 90 ? -25.421 -4.379 -42.645 1.00 94.31 90 GLY A CA 1
ATOM 672 C C . GLY A 1 90 ? -24.695 -3.586 -41.560 1.00 94.31 90 GLY A C 1
ATOM 673 O O . GLY A 1 90 ? -23.489 -3.405 -41.673 1.00 94.31 90 GLY A O 1
ATOM 674 N N . SER A 1 91 ? -25.417 -2.986 -40.618 1.00 93.31 91 SER A N 1
ATOM 675 C CA . SER A 1 91 ? -24.837 -2.200 -39.513 1.00 93.31 91 SER A CA 1
ATOM 676 C C . SER A 1 91 ? -24.984 -2.934 -38.200 1.00 93.31 91 SER A C 1
ATOM 678 O O . SER A 1 91 ? -25.994 -3.609 -38.046 1.00 93.31 91 SER A O 1
ATOM 680 N N . LEU A 1 92 ? -24.063 -2.701 -37.274 1.00 95.94 92 LEU A N 1
ATOM 681 C CA . LEU A 1 92 ? -24.184 -3.159 -35.899 1.00 95.94 92 LEU A CA 1
ATOM 682 C C . LEU A 1 92 ? -25.007 -2.175 -35.042 1.00 95.94 92 LEU A C 1
ATOM 684 O O . LEU A 1 92 ? -25.070 -0.966 -35.291 1.00 95.94 92 LEU A O 1
ATOM 688 N N . GLY A 1 93 ? -25.671 -2.688 -34.013 1.00 92.38 93 GLY A N 1
ATOM 689 C CA . GLY A 1 93 ? -26.397 -1.909 -33.018 1.00 92.38 93 GLY A CA 1
ATOM 690 C C . GLY A 1 93 ? -25.455 -1.284 -31.986 1.00 92.38 93 GLY A C 1
ATOM 691 O O . GLY A 1 93 ? -24.663 -1.970 -31.362 1.00 92.38 93 GLY A O 1
ATOM 692 N N . ASN A 1 94 ? -25.582 0.017 -31.705 1.00 87.06 94 ASN A N 1
ATOM 693 C CA . ASN A 1 94 ? -24.695 0.707 -30.746 1.00 87.06 94 ASN A CA 1
ATOM 694 C C . ASN A 1 94 ? -24.970 0.419 -29.258 1.00 87.06 94 ASN A C 1
ATOM 696 O O . ASN A 1 94 ? -24.175 0.806 -28.408 1.00 87.06 94 ASN A O 1
ATOM 700 N N . SER A 1 95 ? -26.133 -0.135 -28.909 1.00 82.56 95 SER A N 1
ATOM 701 C CA . SER A 1 95 ? -26.519 -0.331 -27.500 1.00 82.56 95 SER A CA 1
ATOM 702 C C . SER A 1 95 ? -26.347 -1.766 -27.034 1.00 82.56 95 SER A C 1
ATOM 704 O O . SER A 1 95 ? -26.016 -1.978 -25.875 1.00 82.56 95 SER A O 1
ATOM 706 N N . ASN A 1 96 ? -26.611 -2.722 -27.918 1.00 85.50 96 ASN A N 1
ATOM 707 C CA . ASN A 1 96 ? -26.356 -4.138 -27.729 1.00 85.50 96 ASN A CA 1
ATOM 708 C C . ASN A 1 96 ? -26.623 -4.855 -29.053 1.00 85.50 96 ASN A C 1
ATOM 710 O O . ASN A 1 96 ? -27.441 -4.370 -29.842 1.00 85.50 96 ASN A O 1
ATOM 714 N N . GLU A 1 97 ? -26.028 -6.025 -29.243 1.00 92.44 97 GLU A N 1
ATOM 715 C CA . GLU A 1 97 ? -26.373 -6.940 -30.326 1.00 92.44 97 GLU A CA 1
ATOM 716 C C . GLU A 1 97 ? -25.952 -8.365 -29.980 1.00 92.44 97 GLU A C 1
ATOM 718 O O . GLU A 1 97 ? -25.022 -8.563 -29.200 1.00 92.44 97 GLU A O 1
ATOM 723 N N . VAL A 1 98 ? -26.639 -9.344 -30.567 1.00 96.69 98 VAL A N 1
ATOM 724 C CA . VAL A 1 98 ? -26.280 -10.758 -30.450 1.00 96.69 98 VAL A CA 1
ATOM 725 C C . VAL A 1 98 ? -25.766 -11.233 -31.802 1.00 96.69 98 VAL A C 1
ATOM 727 O O . VAL A 1 98 ? -26.491 -11.125 -32.790 1.00 96.69 98 VAL A O 1
ATOM 730 N N . LEU A 1 99 ? -24.542 -11.755 -31.853 1.00 98.06 99 LEU A N 1
ATOM 731 C CA . LEU A 1 99 ? -23.890 -12.271 -33.055 1.00 98.06 99 LEU A CA 1
ATOM 732 C C . LEU A 1 99 ? -23.701 -13.785 -32.966 1.00 98.06 99 LEU A C 1
ATOM 734 O O . LEU A 1 99 ? -23.200 -14.303 -31.970 1.00 98.06 99 LEU A O 1
ATOM 738 N N . TYR A 1 100 ? -24.014 -14.480 -34.056 1.00 97.88 100 TYR A N 1
ATOM 739 C CA . TYR A 1 100 ? -23.806 -15.914 -34.221 1.00 97.88 100 TYR A CA 1
ATOM 740 C C . TYR A 1 100 ? -22.817 -16.187 -35.350 1.00 97.88 100 TYR A C 1
ATOM 742 O O . TYR A 1 100 ? -23.078 -15.838 -36.504 1.00 97.88 100 TYR A O 1
ATOM 750 N N . LEU A 1 101 ? -21.730 -16.892 -35.043 1.00 98.00 101 LEU A N 1
ATOM 751 C CA . LEU A 1 101 ? -20.860 -17.500 -36.044 1.00 98.00 101 LEU A CA 1
ATOM 752 C C . LEU A 1 101 ? -21.320 -18.938 -36.290 1.00 98.00 101 LEU A C 1
ATOM 754 O O . LEU A 1 101 ? -21.332 -19.754 -35.371 1.00 98.00 101 LEU A O 1
ATOM 758 N N . LYS A 1 102 ? -21.703 -19.263 -37.524 1.00 97.00 102 LYS A N 1
ATOM 759 C CA . LYS A 1 102 ? -22.242 -20.571 -37.913 1.00 97.00 102 LYS A CA 1
ATOM 760 C C . LYS A 1 102 ? -21.387 -21.234 -38.981 1.00 97.00 102 LYS A C 1
ATOM 762 O O . LYS A 1 102 ? -20.970 -20.576 -39.932 1.00 97.00 102 LYS A O 1
ATOM 767 N N . ASP A 1 103 ? -21.182 -22.541 -38.855 1.00 95.12 103 ASP A N 1
ATOM 768 C CA . ASP A 1 103 ? -20.494 -23.332 -39.874 1.00 95.12 103 ASP A CA 1
ATOM 769 C C . ASP A 1 103 ? -21.367 -23.600 -41.113 1.00 95.12 103 ASP A C 1
ATOM 771 O O . ASP A 1 103 ? -22.557 -23.281 -41.158 1.00 95.12 103 ASP A O 1
ATOM 775 N N . ALA A 1 104 ? -20.783 -24.248 -42.124 1.00 94.38 104 ALA A N 1
ATOM 776 C CA . ALA A 1 104 ? -21.474 -24.606 -43.365 1.00 94.38 104 ALA A CA 1
ATOM 777 C C . ALA A 1 104 ? -22.667 -25.573 -43.190 1.00 94.38 104 ALA A C 1
ATOM 779 O O . ALA A 1 104 ? -23.463 -25.744 -44.116 1.00 94.38 104 ALA A O 1
ATOM 780 N N . SER A 1 105 ? -22.802 -26.229 -42.032 1.00 94.44 105 SER A N 1
ATOM 781 C CA . SER A 1 105 ? -23.962 -27.062 -41.691 1.00 94.44 105 SER A CA 1
ATOM 782 C C . SER A 1 105 ? -25.087 -26.272 -41.009 1.00 94.44 105 SER A C 1
ATOM 784 O O . SER A 1 105 ? -26.198 -26.788 -40.866 1.00 94.44 105 SER A O 1
ATOM 786 N N . GLY A 1 106 ? -24.814 -25.021 -40.625 1.00 91.88 106 GLY A N 1
ATOM 787 C CA . GLY A 1 106 ? -25.698 -24.156 -39.851 1.00 91.88 106 GLY A CA 1
ATOM 788 C C . GLY A 1 106 ? -25.568 -24.333 -38.336 1.00 91.88 106 GLY A C 1
ATOM 789 O O . GLY A 1 106 ? -26.418 -23.825 -37.603 1.00 91.88 106 GLY A O 1
ATOM 790 N N . ALA A 1 107 ? -24.551 -25.055 -37.853 1.00 94.25 107 ALA A N 1
ATOM 791 C CA . ALA A 1 107 ? -24.282 -25.186 -36.424 1.00 94.25 107 ALA A CA 1
ATOM 792 C C . ALA A 1 107 ? -23.595 -23.920 -35.897 1.00 94.25 107 ALA A C 1
ATOM 794 O O . ALA A 1 107 ? -22.690 -23.404 -36.544 1.00 94.25 107 ALA A O 1
ATOM 795 N N . ILE A 1 108 ? -24.017 -23.430 -34.727 1.00 94.88 108 ILE A N 1
ATOM 796 C CA . ILE A 1 108 ? -23.363 -22.300 -34.052 1.00 94.88 108 ILE A CA 1
ATOM 797 C C . ILE A 1 108 ? -22.010 -22.773 -33.514 1.00 94.88 108 ILE A C 1
ATOM 799 O O . ILE A 1 108 ? -21.946 -23.764 -32.784 1.00 94.88 108 ILE A O 1
ATOM 803 N N . ILE A 1 109 ? -20.953 -22.068 -33.903 1.00 94.94 109 ILE A N 1
ATOM 804 C CA . ILE A 1 109 ? -19.566 -22.305 -33.501 1.00 94.94 109 ILE A CA 1
ATOM 805 C C . ILE A 1 109 ? -19.153 -21.354 -32.380 1.00 94.94 109 ILE A C 1
ATOM 807 O O . ILE A 1 109 ? -18.479 -21.791 -31.453 1.00 94.94 109 ILE A O 1
ATOM 811 N N . ASP A 1 110 ? -19.587 -20.096 -32.446 1.00 96.75 110 ASP A N 1
ATOM 812 C CA . ASP A 1 110 ? -19.361 -19.091 -31.407 1.00 96.75 110 ASP A CA 1
ATOM 813 C C . ASP A 1 110 ? -20.529 -18.096 -31.373 1.00 96.75 110 ASP A C 1
ATOM 815 O O . ASP A 1 110 ? -21.242 -17.908 -32.368 1.00 96.75 110 ASP A O 1
ATOM 819 N N . GLU A 1 111 ? -20.733 -17.489 -30.212 1.00 96.50 111 GLU A N 1
ATOM 820 C CA . GLU A 1 111 ? -21.835 -16.577 -29.923 1.00 96.50 111 GLU A CA 1
ATOM 821 C C . GLU A 1 111 ? -21.336 -15.421 -29.055 1.00 96.50 111 GLU A C 1
ATOM 823 O O . GLU A 1 111 ? -20.636 -15.632 -28.064 1.00 96.50 111 GLU A O 1
ATOM 828 N N . VAL A 1 112 ? -21.726 -14.201 -29.419 1.00 96.50 112 VAL A N 1
ATOM 829 C CA . VAL A 1 112 ? -21.583 -12.996 -28.594 1.00 96.50 112 VAL A CA 1
ATOM 830 C C . VAL A 1 112 ? -22.986 -12.508 -28.295 1.00 96.50 112 VAL A C 1
ATOM 832 O O . VAL A 1 112 ? -23.705 -12.180 -29.228 1.00 96.50 112 VAL A O 1
ATOM 835 N N . ASP A 1 113 ? -23.393 -12.472 -27.030 1.00 95.31 113 ASP A N 1
ATOM 836 C CA . ASP A 1 113 ? -24.758 -12.115 -26.608 1.00 95.31 113 ASP A CA 1
ATOM 837 C C . ASP A 1 113 ? -24.886 -10.676 -26.076 1.00 95.31 113 ASP A C 1
ATOM 839 O O . ASP A 1 113 ? -25.971 -10.234 -25.677 1.00 95.31 113 ASP A O 1
ATOM 843 N N . GLY A 1 114 ? -23.794 -9.912 -26.129 1.00 93.00 114 GLY A N 1
ATOM 844 C CA . GLY A 1 114 ? -23.840 -8.473 -25.941 1.00 93.00 114 GLY A CA 1
ATOM 845 C C . GLY A 1 114 ? -22.493 -7.760 -25.984 1.00 93.00 114 GLY A C 1
ATOM 846 O O . GLY A 1 114 ? -21.429 -8.372 -26.093 1.00 93.00 114 GLY A O 1
ATOM 847 N N . TRP A 1 115 ? -22.550 -6.431 -25.875 1.00 94.19 115 TRP A N 1
ATOM 848 C CA . TRP A 1 115 ? -21.371 -5.569 -25.763 1.00 94.19 115 TRP A CA 1
ATOM 849 C C . TRP A 1 115 ? -20.920 -5.460 -24.308 1.00 94.19 115 TRP A C 1
ATOM 851 O O . TRP A 1 115 ? -21.397 -4.619 -23.548 1.00 94.19 115 TRP A O 1
ATOM 861 N N . TYR A 1 116 ? -19.997 -6.331 -23.914 1.00 88.69 116 TYR A N 1
ATOM 862 C CA . TYR A 1 116 ? -19.446 -6.381 -22.557 1.00 88.69 116 TYR A CA 1
ATOM 863 C C . TYR A 1 116 ? -18.275 -5.427 -22.320 1.00 88.69 116 TYR A C 1
ATOM 865 O O . TYR A 1 116 ? -17.933 -5.147 -21.173 1.00 88.69 116 TYR A O 1
ATOM 873 N N . ALA A 1 117 ? -17.672 -4.920 -23.395 1.00 89.62 117 ALA A N 1
ATOM 874 C CA . ALA A 1 117 ? -16.631 -3.907 -23.347 1.00 89.62 117 ALA A CA 1
ATOM 875 C C . ALA A 1 117 ? -16.656 -3.037 -24.619 1.00 89.62 117 ALA A C 1
ATOM 877 O O . ALA A 1 117 ? -17.589 -3.102 -25.426 1.00 89.62 117 ALA A O 1
ATOM 878 N N . GLY A 1 118 ? -15.622 -2.217 -24.795 1.00 87.56 118 GLY A N 1
ATOM 879 C CA . GLY A 1 118 ? -15.547 -1.213 -25.848 1.00 87.56 118 GLY A CA 1
ATOM 880 C C . GLY A 1 118 ? -16.113 0.135 -25.401 1.00 87.56 118 GLY A C 1
ATOM 881 O O . GLY A 1 118 ? -16.967 0.226 -24.520 1.00 87.56 118 GLY A O 1
ATOM 882 N N . ASP A 1 119 ? -15.617 1.207 -26.007 1.00 87.81 119 ASP A N 1
ATOM 883 C CA . ASP A 1 119 ? -15.979 2.577 -25.656 1.00 87.81 119 ASP A CA 1
ATOM 884 C C . ASP A 1 119 ? -16.212 3.418 -26.919 1.00 87.81 119 ASP A C 1
ATOM 886 O O . ASP A 1 119 ? -15.333 3.621 -27.759 1.00 87.81 119 ASP A O 1
ATOM 890 N N . ASN A 1 120 ? -17.435 3.930 -27.062 1.00 91.31 120 ASN A N 1
ATOM 891 C CA . ASN A 1 120 ? -17.841 4.737 -28.215 1.00 91.31 120 ASN A CA 1
ATOM 892 C C . ASN A 1 120 ? -17.235 6.154 -28.209 1.00 91.31 120 ASN A C 1
ATOM 894 O O . ASN A 1 120 ? -17.087 6.773 -29.265 1.00 91.31 120 ASN A O 1
ATOM 898 N N . THR A 1 121 ? -16.885 6.681 -27.037 1.00 84.81 121 THR A N 1
ATOM 899 C CA . THR A 1 121 ? -16.268 8.005 -26.887 1.00 84.81 121 THR A CA 1
ATOM 900 C C . THR A 1 121 ? -14.839 7.988 -27.413 1.00 84.81 121 THR A C 1
ATOM 902 O O . THR A 1 121 ? -14.460 8.868 -28.186 1.00 84.81 121 THR A O 1
ATOM 905 N N . THR A 1 122 ? -14.056 6.982 -27.029 1.00 83.81 122 THR A N 1
ATOM 906 C CA . THR A 1 122 ? -12.655 6.815 -27.435 1.00 83.81 122 THR A CA 1
ATOM 907 C C . THR A 1 122 ? -12.496 6.008 -28.720 1.00 83.81 122 THR A C 1
ATOM 909 O O . THR A 1 122 ? -11.402 5.987 -29.280 1.00 83.81 122 THR A O 1
ATOM 912 N N . LYS A 1 123 ? -13.579 5.394 -29.219 1.00 91.31 123 LYS A N 1
ATOM 913 C CA . LYS A 1 123 ? -13.567 4.465 -30.361 1.00 91.31 123 LYS A CA 1
ATOM 914 C C . LYS A 1 123 ? -12.681 3.249 -30.092 1.00 91.31 123 LYS A C 1
ATOM 916 O O . LYS A 1 123 ? -11.936 2.810 -30.965 1.00 91.31 123 LYS A O 1
ATOM 921 N N . ALA A 1 124 ? -12.751 2.750 -28.862 1.00 92.38 124 ALA A N 1
ATOM 922 C CA . ALA A 1 124 ? -12.070 1.541 -28.440 1.00 92.38 124 ALA A CA 1
ATOM 923 C C . ALA A 1 124 ? -12.957 0.324 -28.684 1.00 92.38 124 ALA A C 1
ATOM 925 O O . ALA A 1 124 ? -14.096 0.287 -28.222 1.00 92.38 124 ALA A O 1
ATOM 926 N N . THR A 1 125 ? -12.444 -0.665 -29.397 1.00 96.25 125 THR A N 1
ATOM 927 C CA . THR A 1 125 ? -13.156 -1.909 -29.693 1.00 96.25 125 THR A CA 1
ATOM 928 C C . THR A 1 125 ? -13.389 -2.763 -28.449 1.00 96.25 125 THR A C 1
ATOM 930 O O . THR A 1 125 ? -12.730 -2.619 -27.413 1.00 96.25 125 THR A O 1
ATOM 933 N N . MET A 1 126 ? -14.348 -3.678 -28.567 1.00 96.12 126 MET A N 1
ATOM 934 C CA . MET A 1 126 ? -14.505 -4.795 -27.644 1.00 96.12 126 MET A CA 1
ATOM 935 C C . MET A 1 126 ? -13.611 -5.949 -28.113 1.00 96.12 126 MET A C 1
ATOM 937 O O . MET A 1 126 ? -13.838 -6.483 -29.197 1.00 96.12 126 MET A O 1
ATOM 941 N N . ALA A 1 127 ? -12.626 -6.343 -27.307 1.00 94.62 127 ALA A N 1
ATOM 942 C CA . ALA A 1 127 ? -11.607 -7.332 -27.654 1.00 94.62 127 ALA A CA 1
ATOM 943 C C . ALA A 1 127 ? -11.655 -8.549 -26.715 1.00 94.62 127 ALA A C 1
ATOM 945 O O . ALA A 1 127 ? -11.674 -8.397 -25.487 1.00 94.62 127 ALA A O 1
ATOM 946 N N . ARG A 1 128 ? -11.680 -9.761 -27.281 1.00 91.62 128 ARG A N 1
ATOM 947 C CA . ARG A 1 128 ? -11.693 -11.027 -26.533 1.00 91.62 128 ARG A CA 1
ATOM 948 C C . ARG A 1 128 ? -10.333 -11.285 -25.886 1.00 91.62 128 ARG A C 1
ATOM 950 O O . ARG A 1 128 ? -9.303 -11.122 -26.532 1.00 91.62 128 ARG A O 1
ATOM 957 N N . MET A 1 129 ? -10.323 -11.709 -24.626 1.00 82.75 129 MET A N 1
ATOM 958 C CA . MET A 1 129 ? -9.090 -11.978 -23.879 1.00 82.75 129 MET A CA 1
ATOM 959 C C . MET A 1 129 ? -8.558 -13.394 -24.117 1.00 82.75 129 MET A C 1
ATOM 961 O O . MET A 1 129 ? -7.384 -13.559 -24.433 1.00 82.75 129 MET A O 1
ATOM 965 N N . ASP A 1 130 ? -9.415 -14.412 -24.004 1.00 81.25 130 ASP A N 1
ATOM 966 C CA . ASP A 1 130 ? -9.052 -15.814 -24.222 1.00 81.25 130 ASP A CA 1
ATOM 967 C C . ASP A 1 130 ? -9.953 -16.446 -25.304 1.00 81.25 130 ASP A C 1
ATOM 969 O O . ASP A 1 130 ? -11.166 -16.590 -25.098 1.00 81.25 130 ASP A O 1
ATOM 973 N N . PRO A 1 131 ? -9.402 -16.855 -26.464 1.00 83.75 131 PRO A N 1
ATOM 974 C CA . PRO A 1 131 ? -10.173 -17.482 -27.537 1.00 83.75 131 PRO A CA 1
ATOM 975 C C . PRO A 1 131 ? -10.670 -18.898 -27.195 1.00 83.75 131 PRO A C 1
ATOM 977 O O . PRO A 1 131 ? -11.480 -19.453 -27.930 1.00 83.75 131 PRO A O 1
ATOM 980 N N . SER A 1 132 ? -10.210 -19.510 -26.101 1.00 79.50 132 SER A N 1
ATOM 981 C CA . SER A 1 132 ? -10.722 -20.801 -25.626 1.00 79.50 132 SER A CA 1
ATOM 982 C C . SER A 1 132 ? -12.011 -20.675 -24.803 1.00 79.50 132 SER A C 1
ATOM 984 O O . SER A 1 132 ? -12.739 -21.660 -24.639 1.00 79.50 132 SER A O 1
ATOM 986 N N . VAL A 1 133 ? -12.330 -19.466 -24.332 1.00 80.62 133 VAL A N 1
ATOM 987 C CA . VAL A 1 133 ? -13.506 -19.159 -23.510 1.00 80.62 133 VAL A CA 1
ATOM 988 C C . VAL A 1 133 ? -14.649 -18.634 -24.389 1.00 80.62 133 VAL A C 1
ATOM 990 O O . VAL A 1 133 ? -14.426 -17.913 -25.363 1.00 80.62 133 VAL A O 1
ATOM 993 N N . SER A 1 134 ? -15.887 -19.024 -24.057 1.00 86.75 134 SER A N 1
ATOM 994 C CA . SER A 1 134 ? -17.107 -18.650 -24.797 1.00 86.75 134 SER A CA 1
ATOM 995 C C . SER A 1 134 ? -17.278 -17.132 -24.910 1.00 86.75 134 SER A C 1
ATOM 997 O O . SER A 1 134 ? -17.004 -16.405 -23.952 1.00 86.75 134 SER A O 1
ATOM 999 N N . GLY A 1 135 ? -17.801 -16.659 -26.046 1.00 86.00 135 GLY A N 1
ATOM 1000 C CA . GLY A 1 135 ? -18.106 -15.242 -26.259 1.00 86.00 135 GLY A CA 1
ATOM 1001 C C . GLY A 1 135 ? -19.267 -14.728 -25.413 1.00 86.00 135 GLY A C 1
ATOM 1002 O O . GLY A 1 135 ? -19.378 -13.529 -25.184 1.00 86.00 135 GLY A O 1
ATOM 1003 N N . THR A 1 136 ? -20.066 -15.635 -24.856 1.00 91.75 136 THR A N 1
ATOM 1004 C CA . THR A 1 136 ? -21.158 -15.316 -23.928 1.00 91.75 136 THR A CA 1
ATOM 1005 C C . THR A 1 136 ? -20.688 -15.072 -22.489 1.00 91.75 136 THR A C 1
ATOM 1007 O O . THR A 1 136 ? -21.493 -14.841 -21.588 1.00 91.75 136 THR A O 1
ATOM 1010 N N . VAL A 1 137 ? -19.386 -15.207 -22.212 1.00 79.94 137 VAL A N 1
ATOM 1011 C CA . VAL A 1 137 ? -18.814 -14.920 -20.892 1.00 79.94 137 VAL A CA 1
ATOM 1012 C C . VAL A 1 137 ? -18.401 -13.457 -20.865 1.00 79.94 137 VAL A C 1
ATOM 1014 O O . VAL A 1 137 ? -17.379 -13.085 -21.438 1.00 79.94 137 VAL A O 1
ATOM 1017 N N . SER A 1 138 ? -19.175 -12.627 -20.166 1.00 80.38 138 SER A N 1
ATOM 1018 C CA . SER A 1 138 ? -18.945 -11.178 -20.097 1.00 80.38 138 SER A CA 1
ATOM 1019 C C . SER A 1 138 ? -17.539 -10.802 -19.627 1.00 80.38 138 SER A C 1
ATOM 1021 O O . SER A 1 138 ? -16.938 -9.864 -20.140 1.00 80.38 138 SER A O 1
ATOM 1023 N N . THR A 1 139 ? -16.973 -11.581 -18.706 1.00 73.50 139 THR A N 1
ATOM 1024 C CA . THR A 1 139 ? -15.633 -11.366 -18.149 1.00 73.50 139 THR A CA 1
ATOM 1025 C C . THR A 1 139 ? -14.500 -11.785 -19.082 1.00 73.50 139 THR A C 1
ATOM 1027 O O . THR A 1 139 ? -13.352 -11.675 -18.680 1.00 73.50 139 THR A O 1
ATOM 1030 N N . ASN A 1 140 ? -14.783 -12.295 -20.286 1.00 83.06 140 ASN A N 1
ATOM 1031 C CA . ASN A 1 140 ? -13.777 -12.647 -21.295 1.00 83.06 140 ASN A CA 1
ATOM 1032 C C . ASN A 1 140 ? -13.546 -11.523 -22.324 1.00 83.06 140 ASN A C 1
ATOM 1034 O O . ASN A 1 140 ? -12.833 -11.706 -23.310 1.00 83.06 140 ASN A O 1
ATOM 1038 N N . TRP A 1 141 ? -14.148 -10.356 -22.109 1.00 88.62 141 TRP A N 1
ATOM 1039 C CA . TRP A 1 141 ? -14.038 -9.204 -22.994 1.00 88.62 141 TRP A CA 1
ATOM 1040 C C . TRP A 1 141 ? -13.365 -8.036 -22.286 1.00 88.62 141 TRP A C 1
ATOM 1042 O O . TRP A 1 141 ? -13.547 -7.822 -21.089 1.00 88.62 141 TRP A O 1
ATOM 1052 N N . SER A 1 142 ? -12.591 -7.266 -23.041 1.00 82.88 142 SER A N 1
ATOM 1053 C CA . SER A 1 142 ? -11.897 -6.073 -22.563 1.00 82.88 142 SER A CA 1
ATOM 1054 C C . SER A 1 142 ? -12.017 -4.936 -23.573 1.00 82.88 142 SER A C 1
ATOM 1056 O O . SER A 1 142 ? -12.232 -5.164 -24.764 1.00 82.88 142 SER A O 1
ATOM 1058 N N . THR A 1 143 ? -11.897 -3.700 -23.094 1.00 85.19 143 THR A N 1
ATOM 1059 C CA . THR A 1 143 ? -11.813 -2.523 -23.963 1.00 85.19 143 THR A CA 1
ATOM 1060 C C . THR A 1 143 ? -10.382 -2.407 -24.472 1.00 85.19 143 THR A C 1
ATOM 1062 O O . THR A 1 143 ? -9.452 -2.360 -23.666 1.00 85.19 143 THR A O 1
ATOM 1065 N N . ALA A 1 144 ? -10.193 -2.366 -25.791 1.00 84.50 144 ALA A N 1
ATOM 1066 C CA . ALA A 1 144 ? -8.858 -2.300 -26.376 1.00 84.50 144 ALA A CA 1
ATOM 1067 C C . ALA A 1 144 ? -8.114 -1.008 -25.998 1.00 84.50 144 ALA A C 1
ATOM 1069 O O . ALA A 1 144 ? -8.705 0.071 -25.926 1.00 84.50 144 ALA A O 1
ATOM 1070 N N . THR A 1 145 ? -6.797 -1.118 -25.797 1.00 80.44 145 THR A N 1
ATOM 1071 C CA . THR A 1 145 ? -5.938 0.008 -25.388 1.00 80.44 145 THR A CA 1
ATOM 1072 C C . THR A 1 145 ? -4.798 0.330 -26.353 1.00 80.44 145 THR A C 1
ATOM 1074 O O . THR A 1 145 ? -4.249 1.430 -26.279 1.00 80.44 145 THR A O 1
ATOM 1077 N N . SER A 1 146 ? -4.462 -0.549 -27.304 1.00 81.88 146 SER A N 1
ATOM 1078 C CA . SER A 1 146 ? -3.541 -0.198 -28.390 1.00 81.88 146 SER A CA 1
ATOM 1079 C C . SER A 1 146 ? -4.207 0.760 -29.354 1.00 81.88 146 SER A C 1
ATOM 1081 O O . SER A 1 146 ? -5.288 0.498 -29.870 1.00 81.88 146 SER A O 1
ATOM 1083 N N . SER A 1 147 ? -3.547 1.878 -29.629 1.00 85.88 147 SER A N 1
ATOM 1084 C CA . SER A 1 147 ? -4.013 2.823 -30.634 1.00 85.88 147 SER A CA 1
ATOM 1085 C C . SER A 1 147 ? -3.802 2.281 -32.047 1.00 85.88 147 SER A C 1
ATOM 1087 O O . SER A 1 147 ? -2.707 1.817 -32.373 1.00 85.88 147 SER A O 1
ATOM 1089 N N . TYR A 1 148 ? -4.791 2.475 -32.911 1.00 89.62 148 TYR A N 1
ATOM 1090 C CA . TYR A 1 148 ? -4.671 2.347 -34.362 1.00 89.62 148 TYR A CA 1
ATOM 1091 C C . TYR A 1 148 ? -5.337 3.561 -35.025 1.00 89.62 148 TYR A C 1
ATOM 1093 O O . TYR A 1 148 ? -5.896 4.431 -34.358 1.00 89.62 148 TYR A O 1
ATOM 1101 N N . GLU A 1 149 ? -5.280 3.667 -36.350 1.00 86.50 149 GLU A N 1
ATOM 1102 C CA . GLU A 1 149 ? -5.816 4.840 -37.059 1.00 86.50 149 GLU A CA 1
ATOM 1103 C C . GLU A 1 149 ? -7.318 5.092 -36.824 1.00 86.50 149 GLU A C 1
ATOM 1105 O O . GLU A 1 149 ? -7.774 6.232 -36.921 1.00 86.50 149 GLU A O 1
ATOM 1110 N N . GLY A 1 150 ? -8.080 4.045 -36.493 1.00 85.62 150 GLY A N 1
ATOM 1111 C CA . GLY A 1 150 ? -9.516 4.125 -36.264 1.00 85.62 150 GLY A CA 1
ATOM 1112 C C . GLY A 1 150 ? -9.938 4.373 -34.813 1.00 85.62 150 GLY A C 1
ATOM 1113 O O . GLY A 1 150 ? -11.138 4.489 -34.569 1.00 85.62 150 GLY A O 1
ATOM 1114 N N . GLY A 1 151 ? -9.004 4.490 -33.864 1.00 91.75 151 GLY A N 1
ATOM 1115 C CA . GLY A 1 151 ? -9.294 4.588 -32.429 1.00 91.75 151 GLY A CA 1
ATOM 1116 C C . GLY A 1 151 ? -8.364 3.690 -31.618 1.00 91.75 151 GLY A C 1
ATOM 1117 O O . GLY A 1 151 ? -7.145 3.788 -31.754 1.00 91.75 151 GLY A O 1
ATOM 1118 N N . PHE A 1 152 ? -8.932 2.795 -30.810 1.00 91.31 152 PHE A N 1
ATOM 1119 C CA . PHE A 1 152 ? -8.177 1.757 -30.103 1.00 91.31 152 PHE A CA 1
ATOM 1120 C C . PHE A 1 152 ? -8.666 0.365 -30.504 1.00 91.31 152 PHE A C 1
ATOM 1122 O O . PHE A 1 152 ? -9.870 0.143 -30.585 1.00 91.31 152 PHE A O 1
ATOM 1129 N N . GLY A 1 153 ? -7.737 -0.535 -30.806 1.00 92.81 153 GLY A N 1
ATOM 1130 C CA . GLY A 1 153 ? -7.997 -1.855 -31.370 1.00 92.81 153 GLY A CA 1
ATOM 1131 C C . GLY A 1 153 ? -6.743 -2.479 -31.978 1.00 92.81 153 GLY A C 1
ATOM 1132 O O . GLY A 1 153 ? -5.700 -1.824 -32.085 1.00 92.81 153 GLY A O 1
ATOM 1133 N N . THR A 1 154 ? -6.844 -3.740 -32.382 1.00 93.88 154 THR A N 1
ATOM 1134 C CA . THR A 1 154 ? -5.704 -4.567 -32.820 1.00 93.88 154 THR A CA 1
ATOM 1135 C C . THR A 1 154 ? -5.985 -5.348 -34.107 1.00 93.88 154 THR A C 1
ATOM 1137 O O . THR A 1 154 ? -5.756 -6.552 -34.159 1.00 93.88 154 THR A O 1
ATOM 1140 N N . PRO A 1 155 ? -6.415 -4.683 -35.195 1.00 95.12 155 PRO A N 1
ATOM 1141 C CA . PRO A 1 155 ? -6.764 -5.374 -36.433 1.00 95.12 155 PRO A CA 1
ATOM 1142 C C . PRO A 1 155 ? -5.599 -6.215 -36.975 1.00 95.12 155 PRO A C 1
ATOM 1144 O O . PRO A 1 155 ? -4.496 -5.713 -37.212 1.00 95.12 155 PRO A O 1
ATOM 1147 N N . LYS A 1 156 ? -5.877 -7.499 -37.202 1.00 93.94 156 LYS A N 1
ATOM 1148 C CA . LYS A 1 156 ? -4.966 -8.569 -37.628 1.00 93.94 156 LYS A CA 1
ATOM 1149 C C . LYS A 1 156 ? -3.762 -8.781 -36.709 1.00 93.94 156 LYS A C 1
ATOM 1151 O O . LYS A 1 156 ? -2.694 -9.196 -37.165 1.00 93.94 156 LYS A O 1
ATOM 1156 N N . ALA A 1 157 ? -3.919 -8.494 -35.422 1.00 91.75 157 ALA A N 1
ATOM 1157 C CA . ALA A 1 157 ? -2.896 -8.677 -34.406 1.00 91.75 157 ALA A CA 1
ATOM 1158 C C . ALA A 1 157 ? -3.496 -9.254 -33.118 1.00 91.75 157 ALA A C 1
ATOM 1160 O O . ALA A 1 157 ? -4.702 -9.263 -32.914 1.00 91.75 157 ALA A O 1
ATOM 1161 N N . ALA A 1 158 ? -2.631 -9.739 -32.225 1.00 86.06 158 ALA A N 1
ATOM 1162 C CA . ALA A 1 158 ? -3.077 -10.195 -30.915 1.00 86.06 158 ALA A CA 1
ATOM 1163 C C . ALA A 1 158 ? -3.683 -9.042 -30.105 1.00 86.06 158 ALA A C 1
ATOM 1165 O O . ALA A 1 158 ? -3.104 -7.952 -30.047 1.00 86.06 158 ALA A O 1
ATOM 1166 N N . ASN A 1 159 ? -4.810 -9.319 -29.445 1.00 86.25 159 ASN A N 1
ATOM 1167 C CA . ASN A 1 159 ? -5.551 -8.318 -28.694 1.00 86.25 159 ASN A CA 1
ATOM 1168 C C . ASN A 1 159 ? -4.698 -7.680 -27.595 1.00 86.25 159 ASN A C 1
ATOM 1170 O O . ASN A 1 159 ? -4.136 -8.355 -26.731 1.00 86.25 159 ASN A O 1
ATOM 1174 N N . SER A 1 160 ? -4.637 -6.350 -27.596 1.00 65.38 160 SER A N 1
ATOM 1175 C CA . SER A 1 160 ? -4.005 -5.572 -26.532 1.00 65.38 160 SER A CA 1
ATOM 1176 C C . SER A 1 160 ? -4.999 -5.375 -25.397 1.00 65.38 160 SER A C 1
ATOM 1178 O O . SER A 1 160 ? -5.654 -4.334 -25.277 1.00 65.38 160 SER A O 1
ATOM 1180 N N . THR A 1 161 ? -5.175 -6.423 -24.610 1.00 51.47 161 THR A N 1
ATOM 1181 C CA . THR A 1 161 ? -6.113 -6.417 -23.498 1.00 51.47 161 THR A CA 1
ATOM 1182 C C . THR A 1 161 ? -5.374 -5.963 -22.250 1.00 51.47 161 THR A C 1
ATOM 1184 O O . THR A 1 161 ? -4.462 -6.647 -21.785 1.00 51.47 161 THR A O 1
ATOM 1187 N N . THR A 1 162 ? -5.761 -4.829 -21.672 1.00 44.84 162 THR A N 1
ATOM 1188 C CA . THR A 1 162 ? -5.508 -4.615 -20.247 1.00 44.84 162 THR A CA 1
ATOM 1189 C C . THR A 1 162 ? -6.565 -5.448 -19.533 1.00 44.84 162 THR A C 1
ATOM 1191 O O . THR A 1 162 ? -7.749 -5.221 -19.793 1.00 44.84 162 THR A O 1
ATOM 1194 N N . PRO A 1 163 ? -6.209 -6.430 -18.687 1.00 40.59 163 PRO A N 1
ATOM 1195 C CA . PRO A 1 163 ? -7.217 -7.142 -17.924 1.00 40.59 163 PRO A CA 1
ATOM 1196 C C . PRO A 1 163 ? -7.989 -6.104 -17.107 1.00 40.59 163 PRO A C 1
ATOM 1198 O O . PRO A 1 163 ? -7.431 -5.493 -16.192 1.00 40.59 163 PRO A O 1
ATOM 1201 N N . ALA A 1 164 ? -9.265 -5.882 -17.435 1.00 39.00 164 ALA A N 1
ATOM 1202 C CA . ALA A 1 164 ? -10.201 -5.378 -16.441 1.00 39.00 164 ALA A CA 1
ATOM 1203 C C . ALA A 1 164 ? -10.049 -6.329 -15.249 1.00 39.00 164 ALA A C 1
ATOM 1205 O O . ALA A 1 164 ? -10.082 -7.535 -15.476 1.00 39.00 164 ALA A O 1
ATOM 1206 N N . GLY A 1 165 ? -9.745 -5.804 -14.055 1.00 41.12 165 GLY A N 1
ATOM 1207 C CA . GLY A 1 165 ? -9.201 -6.519 -12.887 1.00 41.12 165 GLY A CA 1
ATOM 1208 C C . GLY A 1 165 ? -10.019 -7.719 -12.393 1.00 41.12 165 GLY A C 1
ATOM 1209 O O . GLY A 1 165 ? -10.603 -7.676 -11.315 1.00 41.12 165 GLY A O 1
ATOM 1210 N N . ASN A 1 166 ? -10.045 -8.773 -13.202 1.00 41.75 166 ASN A N 1
ATOM 1211 C CA . ASN A 1 166 ? -10.850 -9.979 -13.084 1.00 41.75 166 ASN A CA 1
ATOM 1212 C C . ASN A 1 166 ? -10.126 -11.175 -13.729 1.00 41.75 166 ASN A C 1
ATOM 1214 O O . ASN A 1 166 ? -10.750 -12.122 -14.208 1.00 41.75 166 ASN A O 1
ATOM 1218 N N . GLY A 1 167 ? -8.789 -11.135 -13.780 1.00 52.62 167 GLY A N 1
ATOM 1219 C CA . GLY A 1 167 ? -8.051 -12.384 -13.911 1.00 52.62 167 GLY A CA 1
ATOM 1220 C C . GLY A 1 167 ? -8.331 -13.229 -12.670 1.00 52.62 167 GLY A C 1
ATOM 1221 O O . GLY A 1 167 ? -8.469 -12.676 -11.579 1.00 52.62 167 GLY A O 1
ATOM 1222 N N . SER A 1 168 ? -8.436 -14.551 -12.832 1.00 63.56 168 SER A N 1
ATOM 1223 C CA . SER A 1 168 ? -8.526 -15.457 -11.682 1.00 63.56 168 SER A CA 1
ATOM 1224 C C . SER A 1 168 ? -7.411 -15.121 -10.696 1.00 63.56 168 SER A C 1
ATOM 1226 O O . SER A 1 168 ? -6.263 -14.942 -11.111 1.00 63.56 168 SER A O 1
ATOM 1228 N N . GLU A 1 169 ? -7.757 -15.046 -9.410 1.00 82.19 169 GLU A N 1
ATOM 1229 C CA . GLU A 1 169 ? -6.772 -14.952 -8.336 1.00 82.19 169 GLU A CA 1
ATOM 1230 C C . GLU A 1 169 ? -5.721 -16.057 -8.539 1.00 82.19 169 GLU A C 1
ATOM 1232 O O . GLU A 1 169 ? -6.069 -17.222 -8.773 1.00 82.19 169 GLU A O 1
ATOM 1237 N N . SER A 1 170 ? -4.442 -15.678 -8.490 1.00 83.38 170 SER A N 1
ATOM 1238 C CA . SER A 1 170 ? -3.311 -16.600 -8.559 1.00 83.38 170 SER A CA 1
ATOM 1239 C C . SER A 1 170 ? -2.609 -16.625 -7.210 1.00 83.38 170 SER A C 1
ATOM 1241 O O . SER A 1 170 ? -2.091 -15.603 -6.765 1.00 83.38 170 SER A O 1
ATOM 1243 N N . LEU A 1 171 ? -2.589 -17.798 -6.574 1.00 86.06 171 LEU A N 1
ATOM 1244 C CA . LEU A 1 171 ? -1.890 -18.054 -5.315 1.00 86.06 171 LEU A CA 1
ATOM 1245 C C . LEU A 1 171 ? -0.965 -19.255 -5.498 1.00 86.06 171 LEU A C 1
ATOM 1247 O O . LEU A 1 171 ? -1.407 -20.405 -5.477 1.00 86.06 171 LEU A O 1
ATOM 1251 N N . THR A 1 172 ? 0.312 -18.980 -5.708 1.00 81.25 172 THR A N 1
ATOM 1252 C CA . THR A 1 172 ? 1.353 -19.968 -6.021 1.00 81.25 172 THR A CA 1
ATOM 1253 C C . THR A 1 172 ? 2.384 -20.078 -4.905 1.00 81.25 172 THR A C 1
ATOM 1255 O O . THR A 1 172 ? 2.859 -21.178 -4.637 1.00 81.25 172 THR A O 1
ATOM 1258 N N . ASN A 1 173 ? 2.660 -18.977 -4.199 1.00 86.81 173 ASN A N 1
ATOM 1259 C CA . ASN A 1 173 ? 3.673 -18.894 -3.148 1.00 86.81 173 ASN A CA 1
ATOM 1260 C C . ASN A 1 173 ? 3.051 -18.400 -1.840 1.00 86.81 173 ASN A C 1
ATOM 1262 O O . ASN A 1 173 ? 3.177 -17.233 -1.475 1.00 86.81 173 ASN A O 1
ATOM 1266 N N . VAL A 1 174 ? 2.325 -19.295 -1.161 1.00 93.75 174 VAL A N 1
ATOM 1267 C CA . VAL A 1 174 ? 1.700 -19.029 0.143 1.00 93.75 174 VAL A CA 1
ATOM 1268 C C . VAL A 1 174 ? 2.063 -20.139 1.122 1.00 93.75 174 VAL A C 1
ATOM 1270 O O . VAL A 1 174 ? 1.863 -21.321 0.834 1.00 93.75 174 VAL A O 1
ATOM 1273 N N . SER A 1 175 ? 2.564 -19.755 2.292 1.00 94.69 175 SER A N 1
ATOM 1274 C CA . SER A 1 175 ? 2.954 -20.662 3.367 1.00 94.69 175 SER A CA 1
ATOM 1275 C C . SER A 1 175 ? 2.394 -20.212 4.716 1.00 94.69 175 SER A C 1
ATOM 1277 O O . SER A 1 175 ? 2.275 -19.023 5.007 1.00 94.69 175 SER A O 1
ATOM 1279 N N . GLU A 1 176 ? 2.064 -21.194 5.552 1.00 95.69 176 GLU A N 1
ATOM 1280 C CA . GLU A 1 176 ? 1.643 -21.007 6.947 1.00 95.69 176 GLU A CA 1
ATOM 1281 C C . GLU A 1 176 ? 2.765 -21.351 7.940 1.00 95.69 176 GLU A C 1
ATOM 1283 O O . GLU A 1 176 ? 2.586 -21.245 9.154 1.00 95.69 176 GLU A O 1
ATOM 1288 N N . GLU A 1 177 ? 3.921 -21.800 7.447 1.00 97.44 177 GLU A N 1
ATOM 1289 C CA . GLU A 1 177 ? 5.045 -22.207 8.289 1.00 97.44 177 GLU A CA 1
ATOM 1290 C C . GLU A 1 177 ? 5.659 -21.010 9.025 1.00 97.44 177 GLU A C 1
ATOM 1292 O O . GLU A 1 177 ? 5.581 -19.864 8.581 1.00 97.44 177 GLU A O 1
ATOM 1297 N N . LEU A 1 178 ? 6.284 -21.275 10.173 1.00 97.81 178 LEU A N 1
ATOM 1298 C CA . LEU A 1 178 ? 7.024 -20.251 10.907 1.00 97.81 178 LEU A CA 1
ATOM 1299 C C . LEU A 1 178 ? 8.157 -19.698 10.029 1.00 97.81 178 LEU A C 1
ATOM 1301 O O . LEU A 1 178 ? 8.938 -20.467 9.472 1.00 97.81 178 LEU A O 1
ATOM 1305 N N . GLY A 1 179 ? 8.265 -18.375 9.951 1.00 97.69 179 GLY A N 1
ATOM 1306 C CA . GLY A 1 179 ? 9.220 -17.681 9.093 1.00 97.69 179 GLY A CA 1
ATOM 1307 C C . GLY A 1 179 ? 8.725 -17.435 7.667 1.00 97.69 179 GLY A C 1
ATOM 1308 O O . GLY A 1 179 ? 9.490 -16.913 6.868 1.00 97.69 179 GLY A O 1
ATOM 1309 N N . ALA A 1 180 ? 7.479 -17.787 7.331 1.00 98.00 180 ALA A N 1
ATOM 1310 C CA . ALA A 1 180 ? 6.913 -17.482 6.020 1.00 98.00 180 ALA A CA 1
ATOM 1311 C C . ALA A 1 180 ? 6.756 -15.968 5.802 1.00 98.00 180 ALA A C 1
ATOM 1313 O O . ALA A 1 180 ? 6.241 -15.265 6.675 1.00 98.00 180 ALA A O 1
ATOM 1314 N N . ILE A 1 181 ? 7.140 -15.505 4.610 1.00 98.62 181 ILE A N 1
ATOM 1315 C CA . ILE A 1 181 ? 6.867 -14.166 4.082 1.00 98.62 181 ILE A CA 1
ATOM 1316 C C . ILE A 1 181 ? 6.008 -14.354 2.827 1.00 98.62 181 ILE A C 1
ATOM 1318 O O . ILE A 1 181 ? 6.494 -14.806 1.793 1.00 98.62 181 ILE A O 1
ATOM 1322 N N . ASN A 1 182 ? 4.718 -14.043 2.923 1.00 98.50 182 ASN A N 1
ATOM 1323 C CA . ASN A 1 182 ? 3.777 -14.116 1.810 1.00 98.50 182 ASN A CA 1
ATOM 1324 C C . ASN A 1 182 ? 3.548 -12.710 1.252 1.00 98.50 182 ASN A C 1
ATOM 1326 O O . ASN A 1 182 ? 3.200 -11.792 1.997 1.00 98.50 182 ASN A O 1
ATOM 1330 N N . VAL A 1 183 ? 3.691 -12.541 -0.060 1.00 98.56 183 VAL A N 1
ATOM 1331 C CA . VAL A 1 183 ? 3.458 -11.255 -0.732 1.00 98.56 183 VAL A CA 1
ATOM 1332 C C . VAL A 1 183 ? 2.291 -11.364 -1.697 1.00 98.56 183 VAL A C 1
ATOM 1334 O O . VAL A 1 183 ? 2.137 -12.374 -2.384 1.00 98.56 183 VAL A O 1
ATOM 1337 N N . TYR A 1 184 ? 1.439 -10.342 -1.718 1.00 98.50 184 TYR A N 1
ATOM 1338 C CA . TYR A 1 184 ? 0.199 -10.337 -2.490 1.00 98.50 184 TYR A CA 1
ATOM 1339 C C . TYR A 1 184 ? 0.034 -9.029 -3.258 1.00 98.50 184 TYR A C 1
ATOM 1341 O O . TYR A 1 184 ? 0.122 -7.944 -2.678 1.00 98.50 184 TYR A O 1
ATOM 1349 N N . PHE A 1 185 ? -0.296 -9.140 -4.543 1.00 97.81 185 PHE A N 1
ATOM 1350 C CA . PHE A 1 185 ? -0.563 -8.014 -5.433 1.00 97.81 185 PHE A CA 1
ATOM 1351 C C . PHE A 1 185 ? -2.020 -8.032 -5.882 1.00 97.81 185 PHE A C 1
ATOM 1353 O O . PHE A 1 185 ? -2.519 -9.042 -6.380 1.00 97.81 185 PHE A O 1
ATOM 1360 N N . ASN A 1 186 ? -2.717 -6.902 -5.752 1.00 94.94 186 ASN A N 1
ATOM 1361 C CA . ASN A 1 186 ? -4.114 -6.819 -6.191 1.00 94.94 186 ASN A CA 1
ATOM 1362 C C . ASN A 1 186 ? -4.268 -6.640 -7.709 1.00 94.94 186 ASN A C 1
ATOM 1364 O O . ASN A 1 186 ? -5.372 -6.766 -8.234 1.00 94.94 186 ASN A O 1
ATOM 1368 N N . LYS A 1 187 ? -3.176 -6.334 -8.415 1.00 90.62 187 LYS A N 1
ATOM 1369 C CA . LYS A 1 187 ? -3.114 -6.212 -9.877 1.00 90.62 187 LYS A CA 1
ATOM 1370 C C . LYS A 1 187 ? -2.311 -7.365 -10.477 1.00 90.62 187 LYS A C 1
ATOM 1372 O O . LYS A 1 187 ? -1.725 -8.160 -9.748 1.00 90.62 187 LYS A O 1
ATOM 1377 N N . SER A 1 188 ? -2.309 -7.459 -11.804 1.00 88.00 188 SER A N 1
ATOM 1378 C CA . SER A 1 188 ? -1.583 -8.489 -12.549 1.00 88.00 188 SER A CA 1
ATOM 1379 C C . SER A 1 188 ? -0.059 -8.352 -12.441 1.00 88.00 188 SER A C 1
ATOM 1381 O O . SER A 1 188 ? 0.466 -7.243 -12.315 1.00 88.00 188 SER A O 1
ATOM 1383 N N . ALA A 1 189 ? 0.642 -9.479 -12.575 1.00 88.62 189 ALA A N 1
ATOM 1384 C CA . ALA A 1 189 ? 2.101 -9.563 -12.614 1.00 88.62 189 ALA A CA 1
ATOM 1385 C C . ALA A 1 189 ? 2.579 -10.296 -13.882 1.00 88.62 189 ALA A C 1
ATOM 1387 O O . ALA A 1 189 ? 1.872 -11.146 -14.425 1.00 88.62 189 ALA A O 1
ATOM 1388 N N . SER A 1 190 ? 3.784 -9.975 -14.354 1.00 88.75 190 SER A N 1
ATOM 1389 C CA . SER A 1 190 ? 4.403 -10.574 -15.543 1.00 88.75 190 SER A CA 1
ATOM 1390 C C . SER A 1 190 ? 5.159 -11.855 -15.178 1.00 88.75 190 SER A C 1
ATOM 1392 O O . SER A 1 190 ? 6.388 -11.862 -15.090 1.00 88.75 190 SER A O 1
ATOM 1394 N N . THR A 1 191 ? 4.433 -12.956 -14.972 1.00 88.38 191 THR A N 1
ATOM 1395 C CA . THR A 1 191 ? 5.000 -14.238 -14.500 1.00 88.38 191 THR A CA 1
ATOM 1396 C C . THR A 1 191 ? 5.998 -14.889 -15.458 1.00 88.38 191 THR A C 1
ATOM 1398 O O . THR A 1 191 ? 6.727 -15.790 -15.056 1.00 88.38 191 THR A O 1
ATOM 1401 N N . GLN A 1 192 ? 6.124 -14.415 -16.702 1.00 82.56 192 GLN A N 1
ATOM 1402 C CA . GLN A 1 192 ? 7.209 -14.844 -17.594 1.00 82.56 192 GLN A CA 1
ATOM 1403 C C . GLN A 1 192 ? 8.620 -14.506 -17.069 1.00 82.56 192 GLN A C 1
ATOM 1405 O O . GLN A 1 192 ? 9.591 -15.079 -17.554 1.00 82.56 192 GLN A O 1
ATOM 1410 N N . TYR A 1 193 ? 8.729 -13.583 -16.104 1.00 87.44 193 TYR A N 1
ATOM 1411 C CA . TYR A 1 193 ? 9.977 -13.213 -15.424 1.00 87.44 193 TYR A CA 1
ATOM 1412 C C . TYR A 1 193 ? 10.138 -13.915 -14.065 1.00 87.44 193 TYR A C 1
ATOM 1414 O O . TYR A 1 193 ? 11.016 -13.561 -13.282 1.00 87.44 193 TYR A O 1
ATOM 1422 N N . ALA A 1 194 ? 9.281 -14.892 -13.756 1.00 91.56 194 ALA A N 1
ATOM 1423 C CA . ALA A 1 194 ? 9.402 -15.664 -12.531 1.00 91.56 194 ALA A CA 1
ATOM 1424 C C . ALA A 1 194 ? 10.636 -16.570 -12.569 1.00 91.56 194 ALA A C 1
ATOM 1426 O O . ALA A 1 194 ? 10.897 -17.263 -13.560 1.00 91.56 194 ALA A O 1
ATOM 1427 N N . MET A 1 195 ? 11.353 -16.639 -11.448 1.00 92.25 195 MET A N 1
ATOM 1428 C CA . MET A 1 195 ? 12.245 -17.767 -11.193 1.00 92.25 195 MET A CA 1
ATOM 1429 C C . MET A 1 195 ? 11.431 -19.077 -11.177 1.00 92.25 195 MET A C 1
ATOM 1431 O O . MET A 1 195 ? 10.243 -19.055 -10.846 1.00 92.25 195 MET A O 1
ATOM 1435 N N . PRO A 1 196 ? 12.030 -20.235 -11.523 1.00 92.44 196 PRO A N 1
ATOM 1436 C CA . PRO A 1 196 ? 11.303 -21.502 -11.568 1.00 92.44 196 PRO A CA 1
ATOM 1437 C C . PRO A 1 196 ? 10.567 -21.820 -10.254 1.00 92.44 196 PRO A C 1
ATOM 1439 O O . PRO A 1 196 ? 11.206 -22.097 -9.241 1.00 92.44 196 PRO A O 1
ATOM 1442 N N . GLY A 1 197 ? 9.229 -21.827 -10.293 1.00 90.94 197 GLY A N 1
ATOM 1443 C CA . GLY A 1 197 ? 8.368 -22.089 -9.132 1.00 90.94 197 GLY A CA 1
ATOM 1444 C C . GLY A 1 197 ? 8.164 -20.901 -8.186 1.00 90.94 197 GLY A C 1
ATOM 1445 O O . GLY A 1 197 ? 7.676 -21.102 -7.080 1.00 90.94 197 GLY A O 1
ATOM 1446 N N . ASN A 1 198 ? 8.548 -19.689 -8.591 1.00 95.25 198 ASN A N 1
ATOM 1447 C CA . ASN A 1 198 ? 8.450 -18.465 -7.797 1.00 95.25 198 ASN A CA 1
ATOM 1448 C C . ASN A 1 198 ? 7.492 -17.438 -8.435 1.00 95.25 198 ASN A C 1
ATOM 1450 O O . ASN A 1 198 ? 7.747 -16.235 -8.449 1.00 95.25 198 ASN A O 1
ATOM 1454 N N . GLU A 1 199 ? 6.397 -17.895 -9.039 1.00 94.38 199 GLU A N 1
ATOM 1455 C CA . GLU A 1 199 ? 5.386 -17.009 -9.614 1.00 94.38 199 GLU A CA 1
ATOM 1456 C C . GLU A 1 199 ? 4.756 -16.122 -8.527 1.00 94.38 199 GLU A C 1
ATOM 1458 O O . GLU A 1 199 ? 4.382 -16.607 -7.456 1.00 94.38 199 GLU A O 1
ATOM 1463 N N . ALA A 1 200 ? 4.617 -14.825 -8.797 1.00 95.75 200 ALA A N 1
ATOM 1464 C CA . ALA A 1 200 ? 3.992 -13.886 -7.872 1.00 95.75 200 ALA A CA 1
ATOM 1465 C C . ALA A 1 200 ? 2.518 -14.242 -7.599 1.00 95.75 200 ALA A C 1
ATOM 1467 O O . ALA A 1 200 ? 1.806 -14.732 -8.479 1.00 95.75 200 ALA A O 1
ATOM 1468 N N . ASN A 1 201 ? 2.024 -13.917 -6.402 1.00 96.00 201 ASN A N 1
ATOM 1469 C CA . ASN A 1 201 ? 0.591 -13.968 -6.116 1.00 96.00 201 ASN A CA 1
ATOM 1470 C C . ASN A 1 201 ? -0.078 -12.678 -6.626 1.00 96.00 201 ASN A C 1
ATOM 1472 O O . ASN A 1 201 ? 0.118 -11.610 -6.042 1.00 96.00 201 ASN A O 1
ATOM 1476 N N . TYR A 1 202 ? -0.858 -12.751 -7.705 1.00 94.19 202 TYR A N 1
ATOM 1477 C CA . TYR A 1 202 ? -1.412 -11.576 -8.394 1.00 94.19 202 TYR A CA 1
ATOM 1478 C C . TYR A 1 202 ? -2.927 -11.678 -8.616 1.00 94.19 202 TYR A C 1
ATOM 1480 O O . TYR A 1 202 ? -3.514 -12.759 -8.513 1.00 94.19 202 TYR A O 1
ATOM 1488 N N . ASN A 1 203 ? -3.563 -10.538 -8.918 1.00 89.44 203 ASN A N 1
ATOM 1489 C CA . ASN A 1 203 ? -5.027 -10.378 -8.907 1.00 89.44 203 ASN A CA 1
ATOM 1490 C C . ASN A 1 203 ? -5.656 -10.840 -7.577 1.00 89.44 203 ASN A C 1
ATOM 1492 O O . ASN A 1 203 ? -6.743 -11.414 -7.551 1.00 89.44 203 ASN A O 1
ATOM 1496 N N . VAL A 1 204 ? -4.940 -10.633 -6.470 1.00 93.06 204 VAL A N 1
ATOM 1497 C CA . VAL A 1 204 ? -5.332 -11.118 -5.146 1.00 93.06 204 VAL A CA 1
ATOM 1498 C C . VAL A 1 204 ? -6.327 -10.163 -4.508 1.00 93.06 204 VAL A C 1
ATOM 1500 O O . VAL A 1 204 ? -6.086 -8.954 -4.418 1.00 93.06 204 VAL A O 1
ATOM 1503 N N . ASN A 1 205 ? -7.419 -10.712 -3.978 1.00 93.62 205 ASN A N 1
ATOM 1504 C CA . ASN A 1 205 ? -8.296 -9.942 -3.112 1.00 93.62 205 ASN A CA 1
ATOM 1505 C C . ASN A 1 205 ? -7.627 -9.784 -1.733 1.00 93.62 205 ASN A C 1
ATOM 1507 O O . ASN A 1 205 ? -7.605 -10.704 -0.910 1.00 93.62 205 ASN A O 1
ATOM 1511 N N . LEU A 1 206 ? -7.058 -8.601 -1.487 1.00 97.56 206 LEU A N 1
ATOM 1512 C CA . LEU A 1 206 ? -6.330 -8.296 -0.250 1.00 97.56 206 LEU A CA 1
ATOM 1513 C C . LEU A 1 206 ? -7.240 -8.299 0.989 1.00 97.56 206 LEU A C 1
ATOM 1515 O O . LEU A 1 206 ? -6.784 -8.645 2.079 1.00 97.56 206 LEU A O 1
ATOM 1519 N N . GLU A 1 207 ? -8.526 -7.963 0.831 1.00 96.88 207 GLU A N 1
ATOM 1520 C CA . GLU A 1 207 ? -9.509 -8.052 1.915 1.00 96.88 207 GLU A CA 1
ATOM 1521 C C . GLU A 1 207 ? -9.715 -9.506 2.333 1.00 96.88 207 GLU A C 1
ATOM 1523 O O . GLU A 1 207 ? -9.708 -9.796 3.527 1.00 96.88 207 GLU A O 1
ATOM 1528 N N . ASP A 1 208 ? -9.805 -10.436 1.381 1.00 91.38 208 ASP A N 1
ATOM 1529 C CA . ASP A 1 208 ? -9.936 -11.862 1.693 1.00 91.38 208 ASP A CA 1
ATOM 1530 C C . ASP A 1 208 ? -8.707 -12.401 2.440 1.00 91.38 208 ASP A C 1
ATOM 1532 O O . ASP A 1 208 ? -8.856 -13.189 3.377 1.00 91.38 208 ASP A O 1
ATOM 1536 N N . ARG A 1 209 ? -7.494 -11.945 2.087 1.00 95.88 209 ARG A N 1
ATOM 1537 C CA . ARG A 1 209 ? -6.267 -12.324 2.814 1.00 95.88 209 ARG A CA 1
ATOM 1538 C C . ARG A 1 209 ? -6.298 -11.837 4.259 1.00 95.88 209 ARG A C 1
ATOM 1540 O O . ARG A 1 209 ? -6.076 -12.627 5.175 1.00 95.88 209 ARG A O 1
ATOM 1547 N N . LEU A 1 210 ? -6.649 -10.568 4.470 1.00 98.19 210 LEU A N 1
ATOM 1548 C CA . LEU A 1 210 ? -6.779 -10.005 5.811 1.00 98.19 210 LEU A CA 1
ATOM 1549 C C . LEU A 1 210 ? -7.862 -10.732 6.621 1.00 98.19 210 LEU A C 1
ATOM 1551 O O . LEU A 1 210 ? -7.625 -11.122 7.763 1.00 98.19 210 LEU A O 1
ATOM 1555 N N . LEU A 1 211 ? -9.036 -10.970 6.028 1.00 93.69 211 LEU A N 1
ATOM 1556 C CA . LEU A 1 211 ? -10.144 -11.668 6.682 1.00 93.69 211 LEU A CA 1
ATOM 1557 C C . LEU A 1 211 ? -9.765 -13.084 7.111 1.00 93.69 211 LEU A C 1
ATOM 1559 O O . LEU A 1 211 ? -10.182 -13.508 8.186 1.00 93.69 211 LEU A O 1
ATOM 1563 N N . ASN A 1 212 ? -8.961 -13.808 6.329 1.00 91.06 212 ASN A N 1
ATOM 1564 C CA . ASN A 1 212 ? -8.471 -15.127 6.732 1.00 91.06 212 ASN A CA 1
ATOM 1565 C C . ASN A 1 212 ? -7.684 -15.058 8.050 1.00 91.06 212 ASN A C 1
ATOM 1567 O O . ASN A 1 212 ? -7.916 -15.881 8.939 1.00 91.06 212 ASN A O 1
ATOM 1571 N N . ARG A 1 213 ? -6.818 -14.050 8.222 1.00 96.44 213 ARG A N 1
ATOM 1572 C CA . ARG A 1 213 ? -6.064 -13.844 9.471 1.00 96.44 213 ARG A CA 1
ATOM 1573 C C . ARG A 1 213 ? -6.945 -13.378 10.616 1.00 96.44 213 ARG A C 1
ATOM 1575 O O . ARG A 1 213 ? -6.894 -13.975 11.688 1.00 96.44 213 ARG A O 1
ATOM 1582 N N . LEU A 1 214 ? -7.790 -12.373 10.390 1.00 97.94 214 LEU A N 1
ATOM 1583 C CA . LEU A 1 214 ? -8.695 -11.860 11.421 1.00 97.94 214 LEU A CA 1
ATOM 1584 C C . LEU A 1 214 ? -9.628 -12.963 11.933 1.00 97.94 214 LEU A C 1
ATOM 1586 O O . LEU A 1 214 ? -9.748 -13.152 13.139 1.00 97.94 214 LEU A O 1
ATOM 1590 N N . ASN A 1 215 ? -10.220 -13.760 11.037 1.00 95.50 215 ASN A N 1
ATOM 1591 C CA . ASN A 1 215 ? -11.120 -14.857 11.402 1.00 95.50 215 ASN A CA 1
ATOM 1592 C C . ASN A 1 215 ? -10.416 -15.997 12.156 1.00 95.50 215 ASN A C 1
ATOM 1594 O O . ASN A 1 215 ? -11.064 -16.693 12.943 1.00 95.50 215 ASN A O 1
ATOM 1598 N N . ALA A 1 216 ? -9.110 -16.178 11.955 1.00 95.12 216 ALA A N 1
ATOM 1599 C CA . ALA A 1 216 ? -8.304 -17.164 12.669 1.00 95.12 216 ALA A CA 1
ATOM 1600 C C . ALA A 1 216 ? -7.832 -16.690 14.055 1.00 95.12 216 ALA A C 1
ATOM 1602 O O . ALA A 1 216 ? -7.385 -17.525 14.840 1.00 95.12 216 ALA A O 1
ATOM 1603 N N . ALA A 1 217 ? -7.947 -15.395 14.369 1.00 98.25 217 ALA A N 1
ATOM 1604 C CA . ALA A 1 217 ? -7.497 -14.835 15.639 1.00 98.25 217 ALA A CA 1
ATOM 1605 C C . ALA A 1 217 ? -8.227 -15.462 16.835 1.00 98.25 217 ALA A C 1
ATOM 1607 O O . ALA A 1 217 ? -9.446 -15.697 16.794 1.00 98.25 217 ALA A O 1
ATOM 1608 N N . THR A 1 218 ? -7.469 -15.716 17.901 1.00 98.25 218 THR A N 1
ATOM 1609 C CA . THR A 1 218 ? -7.935 -16.383 19.124 1.00 98.25 218 THR A CA 1
ATOM 1610 C C . THR A 1 218 ? -7.578 -15.649 20.409 1.00 98.25 218 THR A C 1
ATOM 1612 O O . THR A 1 218 ? -8.176 -15.949 21.440 1.00 98.25 218 THR A O 1
ATOM 1615 N N . THR A 1 219 ? -6.625 -14.715 20.379 1.00 98.44 219 THR A N 1
ATOM 1616 C CA . THR A 1 219 ? -6.163 -14.004 21.577 1.00 98.44 219 THR A CA 1
ATOM 1617 C C . THR A 1 219 ? -6.189 -12.496 21.418 1.00 98.44 219 THR A C 1
ATOM 1619 O O . THR A 1 219 ? -6.709 -11.821 22.299 1.00 98.44 219 THR A O 1
ATOM 1622 N N . SER A 1 220 ? -5.639 -11.954 20.329 1.00 98.81 220 SER A N 1
ATOM 1623 C CA . SER A 1 220 ? -5.495 -10.501 20.192 1.00 98.81 220 SER A CA 1
ATOM 1624 C C . SER A 1 220 ? -5.379 -10.046 18.743 1.00 98.81 220 SER A C 1
ATOM 1626 O O . SER A 1 220 ? -4.786 -10.738 17.913 1.00 98.81 220 SER A O 1
ATOM 1628 N N . ILE A 1 221 ? -5.873 -8.844 18.467 1.00 98.94 221 ILE A N 1
ATOM 1629 C CA . ILE A 1 221 ? -5.719 -8.124 17.207 1.00 98.94 221 ILE A CA 1
ATOM 1630 C C . ILE A 1 221 ? -5.316 -6.684 17.542 1.00 98.94 221 ILE A C 1
ATOM 1632 O O . ILE A 1 221 ? -6.117 -5.938 18.102 1.00 98.94 221 ILE A O 1
ATOM 1636 N N . ASP A 1 222 ? -4.103 -6.295 17.154 1.00 98.94 222 ASP A N 1
ATOM 1637 C CA . ASP A 1 222 ? -3.643 -4.904 17.190 1.00 98.94 222 ASP A CA 1
ATOM 1638 C C . ASP A 1 222 ? -3.676 -4.351 15.765 1.00 98.94 222 ASP A C 1
ATOM 1640 O O . ASP A 1 222 ? -2.947 -4.835 14.900 1.00 98.94 222 ASP A O 1
ATOM 1644 N N . PHE A 1 223 ? -4.550 -3.385 15.489 1.00 98.88 223 PHE A N 1
ATOM 1645 C CA . PHE A 1 223 ? -4.849 -2.913 14.136 1.00 98.88 223 PHE A CA 1
ATOM 1646 C C . PHE A 1 223 ? -4.543 -1.418 13.994 1.00 98.88 223 PHE A C 1
ATOM 1648 O O . PHE A 1 223 ? -5.232 -0.585 14.574 1.00 98.88 223 PHE A O 1
ATOM 1655 N N . ALA A 1 224 ? -3.528 -1.054 13.215 1.00 98.62 224 ALA A N 1
ATOM 1656 C CA . ALA A 1 224 ? -3.184 0.334 12.924 1.00 98.62 224 ALA A CA 1
ATOM 1657 C C . ALA A 1 224 ? -3.665 0.716 11.521 1.00 98.62 224 ALA A C 1
ATOM 1659 O O . ALA A 1 224 ? -3.228 0.144 10.518 1.00 98.62 224 ALA A O 1
ATOM 1660 N N . THR A 1 225 ? -4.581 1.682 11.451 1.00 96.50 225 THR A N 1
ATOM 1661 C CA . THR A 1 225 ? -5.242 2.083 10.210 1.00 96.50 225 THR A CA 1
ATOM 1662 C C . THR A 1 225 ? -5.308 3.590 9.990 1.00 96.50 225 THR A C 1
ATOM 1664 O O . THR A 1 225 ? -6.011 4.329 10.677 1.00 96.50 225 THR A O 1
ATOM 1667 N N . TYR A 1 226 ? -4.654 4.045 8.925 1.00 95.31 226 TYR A N 1
ATOM 1668 C CA . TYR A 1 226 ? -4.865 5.395 8.407 1.00 95.31 226 TYR A CA 1
ATOM 1669 C C . TYR A 1 226 ? -6.313 5.657 7.976 1.00 95.31 226 TYR A C 1
ATOM 1671 O O . TYR A 1 226 ? -6.801 6.784 8.053 1.00 95.31 226 TYR A O 1
ATOM 1679 N N . GLU A 1 227 ? -6.991 4.643 7.443 1.00 93.25 227 GLU A N 1
ATOM 1680 C CA . GLU A 1 227 ? -8.390 4.734 7.044 1.00 93.25 227 GLU A CA 1
ATOM 1681 C C . GLU A 1 227 ? -9.000 3.342 6.919 1.00 93.25 227 GLU A C 1
ATOM 1683 O O . GLU A 1 227 ? -8.404 2.443 6.317 1.00 93.25 227 GLU A O 1
ATOM 1688 N N . ILE A 1 228 ? -10.217 3.189 7.440 1.00 95.00 228 ILE A N 1
ATOM 1689 C CA . ILE A 1 228 ? -11.007 1.968 7.318 1.00 95.00 228 ILE A CA 1
ATOM 1690 C C . ILE A 1 228 ? -12.426 2.287 6.846 1.00 95.00 228 ILE A C 1
ATOM 1692 O O . ILE A 1 228 ? -13.128 3.097 7.449 1.00 95.00 228 ILE A O 1
ATOM 1696 N N . ASN A 1 229 ? -12.856 1.636 5.765 1.00 95.19 229 ASN A N 1
ATOM 1697 C CA . ASN A 1 229 ? -14.264 1.625 5.355 1.00 95.19 229 ASN A CA 1
ATOM 1698 C C . ASN A 1 229 ? -14.696 0.319 4.668 1.00 95.19 229 ASN A C 1
ATOM 1700 O O . ASN A 1 229 ? -15.654 0.310 3.904 1.00 95.19 229 ASN A O 1
ATOM 1704 N N . LEU A 1 230 ? -13.989 -0.782 4.937 1.00 96.25 230 LEU A N 1
ATOM 1705 C CA . LEU A 1 230 ? -14.339 -2.118 4.455 1.00 96.25 230 LEU A CA 1
ATOM 1706 C C . LEU A 1 230 ? -15.346 -2.782 5.409 1.00 96.25 230 LEU A C 1
ATOM 1708 O O . LEU A 1 230 ? -14.962 -3.143 6.527 1.00 96.25 230 LEU A O 1
ATOM 1712 N N . PRO A 1 231 ? -16.614 -2.985 4.999 1.00 94.88 231 PRO A N 1
ATOM 1713 C CA . PRO A 1 231 ? -17.645 -3.494 5.899 1.00 94.88 231 PRO A CA 1
ATOM 1714 C C . PRO A 1 231 ? -17.314 -4.880 6.461 1.00 94.88 231 PRO A C 1
ATOM 1716 O O . PRO A 1 231 ? -17.511 -5.113 7.649 1.00 94.88 231 PRO A O 1
ATOM 1719 N N . ARG A 1 232 ? -16.759 -5.785 5.638 1.00 96.19 232 ARG A N 1
ATOM 1720 C CA . ARG A 1 232 ? -16.457 -7.164 6.061 1.00 96.19 232 ARG A CA 1
ATOM 1721 C C . ARG A 1 232 ? -15.334 -7.201 7.093 1.00 96.19 232 ARG A C 1
ATOM 1723 O O . ARG A 1 232 ? -15.385 -8.017 8.007 1.00 96.19 232 ARG A O 1
ATOM 1730 N N . VAL A 1 233 ? -14.340 -6.316 6.967 1.00 98.31 233 VAL A N 1
ATOM 1731 C CA . VAL A 1 233 ? -13.257 -6.172 7.955 1.00 98.31 233 VAL A CA 1
ATOM 1732 C C . VAL A 1 233 ? -13.811 -5.656 9.280 1.00 98.31 233 VAL A C 1
ATOM 1734 O O . VAL A 1 233 ? -13.507 -6.224 10.324 1.00 98.31 233 VAL A O 1
ATOM 1737 N N . VAL A 1 234 ? -14.668 -4.631 9.244 1.00 98.31 234 VAL A N 1
ATOM 1738 C CA . VAL A 1 234 ? -15.328 -4.095 10.447 1.00 98.31 234 VAL A CA 1
ATOM 1739 C C . VAL A 1 234 ? -16.178 -5.166 11.131 1.00 98.31 234 VAL A C 1
ATOM 1741 O O . VAL A 1 234 ? -16.064 -5.361 12.339 1.00 98.31 234 VAL A O 1
ATOM 1744 N N . ASP A 1 235 ? -16.981 -5.903 10.364 1.00 96.81 235 ASP A N 1
ATOM 1745 C CA . ASP A 1 235 ? -17.824 -6.970 10.902 1.00 96.81 235 ASP A CA 1
ATOM 1746 C C . ASP A 1 235 ? -16.979 -8.108 11.511 1.00 96.81 235 ASP A C 1
ATOM 1748 O O . ASP A 1 235 ? -17.325 -8.621 12.574 1.00 96.81 235 ASP A O 1
ATOM 1752 N N . ALA A 1 236 ? -15.843 -8.468 10.899 1.00 98.19 236 ALA A N 1
ATOM 1753 C CA . ALA A 1 236 ? -14.930 -9.481 11.432 1.00 98.19 236 ALA A CA 1
ATOM 1754 C C . ALA A 1 236 ? -14.253 -9.045 12.742 1.00 98.19 236 ALA A C 1
ATOM 1756 O O . ALA A 1 236 ? -14.159 -9.841 13.674 1.00 98.19 236 ALA A O 1
ATOM 1757 N N . LEU A 1 237 ? -13.806 -7.789 12.841 1.00 98.81 237 LEU A N 1
ATOM 1758 C CA . LEU A 1 237 ? -13.229 -7.242 14.075 1.00 98.81 237 LEU A CA 1
ATOM 1759 C C . LEU A 1 237 ? -14.257 -7.230 15.214 1.00 98.81 237 LEU A C 1
ATOM 1761 O O . LEU A 1 237 ? -13.953 -7.666 16.322 1.00 98.81 237 LEU A O 1
ATOM 1765 N N . MET A 1 238 ? -15.487 -6.803 14.924 1.00 98.06 238 MET A N 1
ATOM 1766 C CA . MET A 1 238 ? -16.592 -6.779 15.886 1.00 98.06 238 MET A CA 1
ATOM 1767 C C . MET A 1 238 ? -16.985 -8.193 16.348 1.00 98.06 238 MET A C 1
ATOM 1769 O O . MET A 1 238 ? -17.164 -8.437 17.536 1.00 98.06 238 MET A O 1
ATOM 1773 N N . GLU A 1 239 ? -17.058 -9.159 15.426 1.00 98.31 239 GLU A N 1
ATOM 1774 C CA . GLU A 1 239 ? -17.277 -10.576 15.755 1.00 98.31 239 GLU A CA 1
ATOM 1775 C C . GLU A 1 239 ? -16.153 -11.134 16.638 1.00 98.31 239 GLU A C 1
ATOM 1777 O O . GLU A 1 239 ? -16.410 -11.916 17.553 1.00 98.31 239 GLU A O 1
ATOM 1782 N N . LYS A 1 240 ? -14.902 -10.724 16.410 1.00 98.50 240 LYS A N 1
ATOM 1783 C CA . LYS A 1 240 ? -13.770 -11.166 17.228 1.00 98.50 240 LYS A CA 1
ATOM 1784 C C . LYS A 1 240 ? -13.799 -10.585 18.634 1.00 98.50 240 LYS A C 1
ATOM 1786 O O . LYS A 1 240 ? -13.603 -11.346 19.583 1.00 98.50 240 LYS A O 1
ATOM 1791 N N . ALA A 1 241 ? -14.131 -9.306 18.778 1.00 98.44 241 ALA A N 1
ATOM 1792 C CA . ALA A 1 241 ? -14.365 -8.701 20.085 1.00 98.44 241 ALA A CA 1
ATOM 1793 C C . ALA A 1 241 ? -15.492 -9.435 20.843 1.00 98.44 241 ALA A C 1
ATOM 1795 O O . ALA A 1 241 ? -15.294 -9.859 21.979 1.00 98.44 241 ALA A O 1
ATOM 1796 N N . ALA A 1 242 ? -16.613 -9.747 20.181 1.00 98.19 242 ALA A N 1
ATOM 1797 C CA . ALA A 1 242 ? -17.707 -10.534 20.768 1.00 98.19 242 ALA A CA 1
ATOM 1798 C C . ALA A 1 242 ? -17.307 -11.962 21.195 1.00 98.19 242 ALA A C 1
ATOM 1800 O O . ALA A 1 242 ? -17.899 -12.538 22.113 1.00 98.19 242 ALA A O 1
ATOM 1801 N N . GLN A 1 243 ? -16.285 -12.542 20.560 1.00 97.94 243 GLN A N 1
ATOM 1802 C CA . GLN A 1 243 ? -15.694 -13.833 20.936 1.00 97.94 243 GLN A CA 1
ATOM 1803 C C . GLN A 1 243 ? -14.686 -13.728 22.098 1.00 97.94 243 GLN A C 1
ATOM 1805 O O . GLN A 1 243 ? -14.161 -14.754 22.537 1.00 97.94 243 GLN A O 1
ATOM 1810 N N . GLY A 1 244 ? -14.432 -12.523 22.617 1.00 97.69 244 GLY A N 1
ATOM 1811 C CA . GLY A 1 244 ? -13.486 -12.255 23.700 1.00 97.69 244 GLY A CA 1
ATOM 1812 C C . GLY A 1 244 ? -12.029 -12.146 23.248 1.00 97.69 244 GLY A C 1
ATOM 1813 O O . GLY A 1 244 ? -11.134 -12.343 24.067 1.00 97.69 244 GLY A O 1
ATOM 1814 N N . VAL A 1 245 ? -11.783 -11.890 21.958 1.00 98.69 245 VAL A N 1
ATOM 1815 C CA . VAL A 1 245 ? -10.454 -11.525 21.447 1.00 98.69 245 VAL A CA 1
ATOM 1816 C C . VAL A 1 245 ? -10.196 -10.059 21.785 1.00 98.69 245 VAL A C 1
ATOM 1818 O O . VAL A 1 245 ? -11.054 -9.215 21.540 1.00 98.69 245 VAL A O 1
ATOM 1821 N N . ASP A 1 246 ? -9.006 -9.744 22.294 1.00 98.44 246 ASP A N 1
ATOM 1822 C CA . ASP A 1 246 ? -8.616 -8.360 22.568 1.00 98.44 246 ASP A CA 1
ATOM 1823 C C . ASP A 1 246 ? -8.422 -7.607 21.241 1.00 98.44 246 ASP A C 1
ATOM 1825 O O . ASP A 1 246 ? -7.433 -7.836 20.544 1.00 98.44 246 ASP A O 1
ATOM 1829 N N . VAL A 1 247 ? -9.352 -6.720 20.874 1.00 98.81 247 VAL A N 1
ATOM 1830 C CA . VAL A 1 247 ? -9.265 -5.909 19.646 1.00 98.81 247 VAL A CA 1
ATOM 1831 C C . VAL A 1 247 ? -8.889 -4.470 19.999 1.00 98.81 247 VAL A C 1
ATOM 1833 O O . VAL A 1 247 ? -9.702 -3.730 20.555 1.00 98.81 247 VAL A O 1
ATOM 1836 N N . ARG A 1 248 ? -7.655 -4.070 19.668 1.00 98.88 248 ARG A N 1
ATOM 1837 C CA . ARG A 1 248 ? -7.127 -2.707 19.843 1.00 98.88 248 ARG A CA 1
ATOM 1838 C C . ARG A 1 248 ? -6.911 -2.057 18.482 1.00 98.88 248 ARG A C 1
ATOM 1840 O O . ARG A 1 248 ? -6.321 -2.667 17.593 1.00 98.88 248 ARG A O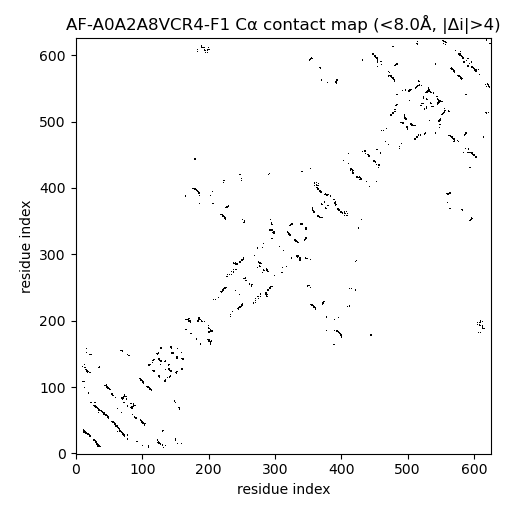 1
ATOM 1847 N N . ILE A 1 249 ? -7.362 -0.819 18.313 1.00 98.88 249 ILE A N 1
ATOM 1848 C CA . ILE A 1 249 ? -7.319 -0.119 17.027 1.00 98.88 249 ILE A CA 1
ATOM 1849 C C . ILE A 1 249 ? -6.695 1.262 17.192 1.00 98.88 249 ILE A C 1
ATOM 1851 O O . ILE A 1 249 ? -7.229 2.108 17.904 1.00 98.88 249 ILE A O 1
ATOM 1855 N N . LEU A 1 250 ? -5.604 1.507 16.473 1.00 98.62 250 LEU A N 1
ATOM 1856 C CA . LEU A 1 250 ? -5.077 2.848 16.248 1.00 98.62 250 LEU A CA 1
ATOM 1857 C C . LEU A 1 250 ? -5.670 3.407 14.959 1.00 98.62 250 LEU A C 1
ATOM 1859 O O . LEU A 1 250 ? -5.633 2.747 13.918 1.00 98.62 250 LEU A O 1
ATOM 1863 N N . ALA A 1 251 ? -6.199 4.624 15.021 1.00 96.69 251 ALA A N 1
ATOM 1864 C CA . ALA A 1 251 ? -6.836 5.286 13.891 1.00 96.69 251 ALA A CA 1
ATOM 1865 C C . ALA A 1 251 ? -6.307 6.710 13.675 1.00 96.69 251 ALA A C 1
ATOM 1867 O O . ALA A 1 251 ? -5.934 7.400 14.618 1.00 96.69 251 ALA A O 1
ATOM 1868 N N . ASP A 1 252 ? -6.309 7.169 12.428 1.00 96.00 252 ASP A N 1
ATOM 1869 C CA . ASP A 1 252 ? -6.094 8.581 12.104 1.00 96.00 252 ASP A CA 1
ATOM 1870 C C . ASP A 1 252 ? -7.400 9.358 12.319 1.00 96.00 252 ASP A C 1
ATOM 1872 O O . ASP A 1 252 ? -8.446 9.006 11.765 1.00 96.00 252 ASP A O 1
ATOM 1876 N N . ALA A 1 253 ? -7.360 10.414 13.127 1.00 94.00 253 ALA A N 1
ATOM 1877 C CA . ALA A 1 253 ? -8.527 11.196 13.522 1.00 94.00 253 ALA A CA 1
ATOM 1878 C C . ALA A 1 253 ? -9.178 11.953 12.364 1.00 94.00 253 ALA A C 1
ATOM 1880 O O . ALA A 1 253 ? -10.386 12.234 12.445 1.00 94.00 253 ALA A O 1
ATOM 1881 N N . LYS A 1 254 ? -8.383 12.236 11.317 1.00 87.56 254 LYS A N 1
ATOM 1882 C CA . LYS A 1 254 ? -8.682 13.061 10.140 1.00 87.56 254 LYS A CA 1
ATOM 1883 C C . LYS A 1 254 ? -9.123 14.486 10.511 1.00 87.56 254 LYS A C 1
ATOM 1885 O O . LYS A 1 254 ? -9.913 14.713 11.426 1.00 87.56 254 LYS A O 1
ATOM 1890 N N . ASP A 1 255 ? -8.685 15.484 9.749 1.00 81.94 255 ASP A N 1
ATOM 1891 C CA . ASP A 1 255 ? -9.236 16.836 9.888 1.00 81.94 255 ASP A CA 1
ATOM 1892 C C . ASP A 1 255 ? -10.604 16.928 9.190 1.00 81.94 255 ASP A C 1
ATOM 1894 O O . ASP A 1 255 ? -10.696 17.003 7.965 1.00 81.94 255 ASP A O 1
ATOM 1898 N N . GLY A 1 256 ? -11.683 16.930 9.978 1.00 77.38 256 GLY A N 1
ATOM 1899 C CA . GLY A 1 256 ? -13.055 17.053 9.470 1.00 77.38 256 GLY A CA 1
ATOM 1900 C C . GLY A 1 256 ? -13.391 18.428 8.886 1.00 77.38 256 GLY A C 1
ATOM 1901 O O . GLY A 1 256 ? -14.438 18.583 8.259 1.00 77.38 256 GLY A O 1
ATOM 1902 N N . SER A 1 257 ? -12.529 19.432 9.085 1.00 77.88 257 SER A N 1
ATOM 1903 C CA . SER A 1 257 ? -12.669 20.749 8.460 1.00 77.88 257 SER A CA 1
ATOM 1904 C C . SER A 1 257 ? -12.083 20.807 7.048 1.00 77.88 257 SER A C 1
ATOM 1906 O O . SER A 1 257 ? -12.413 21.728 6.294 1.00 77.88 257 SER A O 1
ATOM 1908 N N . ASP A 1 258 ? -11.269 19.820 6.662 1.00 76.81 258 ASP A N 1
ATOM 1909 C CA . ASP A 1 258 ? -10.744 19.717 5.308 1.00 76.81 258 ASP A CA 1
ATOM 1910 C C . ASP A 1 258 ? -11.848 19.206 4.360 1.00 76.81 258 ASP A C 1
ATOM 1912 O O . ASP A 1 258 ? -12.294 18.054 4.463 1.00 76.81 258 ASP A O 1
ATOM 1916 N N . PRO A 1 259 ? -12.299 20.025 3.391 1.00 74.44 259 PRO A N 1
ATOM 1917 C CA . PRO A 1 259 ? -13.346 19.621 2.460 1.00 74.44 259 PRO A CA 1
ATOM 1918 C C . PRO A 1 259 ? -12.937 18.435 1.574 1.00 74.44 259 PRO A C 1
ATOM 1920 O O . PRO A 1 259 ? -13.811 17.776 1.016 1.00 74.44 259 PRO A O 1
ATOM 1923 N N . HIS A 1 260 ? -11.639 18.146 1.432 1.00 70.81 260 HIS A N 1
ATOM 1924 C CA . HIS A 1 260 ? -11.145 16.981 0.703 1.00 70.81 260 HIS A CA 1
ATOM 1925 C C . HIS A 1 260 ? -11.378 15.666 1.463 1.00 70.81 260 HIS A C 1
ATOM 1927 O O . HIS A 1 260 ? -11.446 14.602 0.844 1.00 70.81 260 HIS A O 1
ATOM 1933 N N . TYR A 1 261 ? -11.521 15.732 2.790 1.00 75.19 261 TYR A N 1
ATOM 1934 C CA . TYR A 1 261 ? -11.703 14.563 3.648 1.00 75.19 261 TYR A CA 1
ATOM 1935 C C . TYR A 1 261 ? -13.102 14.433 4.237 1.00 75.19 261 TYR A C 1
ATOM 1937 O O . TYR A 1 261 ? -13.384 13.375 4.781 1.00 75.19 261 TYR A O 1
ATOM 1945 N N . ALA A 1 262 ? -13.986 15.423 4.101 1.00 76.06 262 ALA A N 1
ATOM 1946 C CA . ALA A 1 262 ? -15.288 15.448 4.778 1.00 76.06 262 ALA A CA 1
ATOM 1947 C C . ALA A 1 262 ? -16.082 14.122 4.700 1.00 76.06 262 ALA A C 1
ATOM 1949 O O . ALA A 1 262 ? -16.485 13.584 5.727 1.00 76.06 262 ALA A O 1
ATOM 1950 N N . GLU A 1 263 ? -16.253 13.544 3.508 1.00 77.88 263 GLU A N 1
ATOM 1951 C CA . GLU A 1 263 ? -16.987 12.277 3.339 1.00 77.88 263 GLU A CA 1
ATOM 1952 C C . GLU A 1 263 ? -16.240 11.066 3.933 1.00 77.88 263 GLU A C 1
ATOM 1954 O O . GLU A 1 263 ? -16.840 10.201 4.578 1.00 77.88 263 GLU A O 1
ATOM 1959 N N . ARG A 1 264 ? -14.914 11.018 3.747 1.00 79.81 264 ARG A N 1
ATOM 1960 C CA . ARG A 1 264 ? -14.035 9.956 4.271 1.00 79.81 264 ARG A CA 1
ATOM 1961 C C . ARG A 1 264 ? -13.988 9.977 5.798 1.00 79.81 264 ARG A C 1
ATOM 1963 O O . ARG A 1 264 ? -14.098 8.936 6.438 1.00 79.81 264 ARG A O 1
ATOM 1970 N N . TYR A 1 265 ? -13.904 11.177 6.364 1.00 84.25 265 TYR A N 1
ATOM 1971 C CA . TYR A 1 265 ? -13.967 11.462 7.791 1.00 84.25 265 TYR A CA 1
ATOM 1972 C C . TYR A 1 265 ? -15.260 10.927 8.412 1.00 84.25 265 TYR A C 1
ATOM 1974 O O . TYR A 1 265 ? -15.217 10.195 9.399 1.00 84.25 265 TYR A O 1
ATOM 1982 N N . GLU A 1 266 ? -16.415 11.252 7.827 1.00 91.69 266 GLU A N 1
ATOM 1983 C CA . GLU A 1 266 ? -17.708 10.812 8.357 1.00 91.69 266 GLU A CA 1
ATOM 1984 C C . GLU A 1 266 ? -17.875 9.294 8.261 1.00 91.69 266 GLU A C 1
ATOM 1986 O O . GLU A 1 266 ? -18.261 8.652 9.236 1.00 91.69 266 GLU A O 1
ATOM 1991 N N . THR A 1 267 ? -17.548 8.715 7.104 1.00 93.25 267 THR A N 1
ATOM 1992 C CA . THR A 1 267 ? -17.688 7.274 6.848 1.00 93.25 267 THR A CA 1
ATOM 1993 C C . THR A 1 267 ? -16.847 6.446 7.815 1.00 93.25 267 THR A C 1
ATOM 1995 O O . THR A 1 267 ? -17.350 5.507 8.432 1.00 93.25 267 THR A O 1
ATOM 1998 N N . MET A 1 268 ? -15.577 6.817 7.996 1.00 94.62 268 MET A N 1
ATOM 1999 C CA . MET A 1 268 ? -14.675 6.126 8.915 1.00 94.62 268 MET A CA 1
ATOM 2000 C C . MET A 1 268 ? -15.196 6.187 10.354 1.00 94.62 268 MET A C 1
ATOM 2002 O O . MET A 1 268 ? -15.240 5.165 11.032 1.00 94.62 268 MET A O 1
ATOM 2006 N N . ARG A 1 269 ? -15.671 7.351 10.815 1.00 96.06 269 ARG A N 1
ATOM 2007 C CA . ARG A 1 269 ? -16.205 7.508 12.179 1.00 96.06 269 ARG A CA 1
ATOM 2008 C C . ARG A 1 269 ? -17.455 6.679 12.432 1.00 96.06 269 ARG A C 1
ATOM 2010 O O . ARG A 1 269 ? -17.583 6.120 13.514 1.00 96.06 269 ARG A O 1
ATOM 2017 N N . LEU A 1 270 ? -18.338 6.549 11.443 1.00 97.56 270 LEU A N 1
ATOM 2018 C CA . LEU A 1 270 ? -19.511 5.678 11.549 1.00 97.56 270 LEU A CA 1
ATOM 2019 C C . LEU A 1 270 ? -19.096 4.208 11.720 1.00 97.56 270 LEU A C 1
ATOM 2021 O O . LEU A 1 270 ? -19.660 3.510 12.558 1.00 97.56 270 LEU A O 1
ATOM 2025 N N . TYR A 1 271 ? -18.081 3.738 10.989 1.00 97.94 271 TYR A N 1
ATOM 2026 C CA . TYR A 1 271 ? -17.555 2.381 11.172 1.00 97.94 271 TYR A CA 1
ATOM 2027 C C . TYR A 1 271 ? -16.827 2.184 12.505 1.00 97.94 271 TYR A C 1
ATOM 2029 O O . TYR A 1 271 ? -17.034 1.161 13.154 1.00 97.94 271 TYR A O 1
ATOM 2037 N N . LEU A 1 272 ? -16.015 3.151 12.939 1.00 98.12 272 LEU A N 1
ATOM 2038 C CA . LEU A 1 272 ? -15.339 3.084 14.238 1.00 98.12 272 LEU A CA 1
ATOM 2039 C C . LEU A 1 272 ? -16.346 3.104 15.394 1.00 98.12 272 LEU A C 1
ATOM 2041 O O . LEU A 1 272 ? -16.173 2.372 16.361 1.00 98.12 272 LEU A O 1
ATOM 2045 N N . GLU A 1 273 ? -17.438 3.864 15.288 1.00 98.31 273 GLU A N 1
ATOM 2046 C CA . GLU A 1 273 ? -18.490 3.845 16.307 1.00 98.31 273 GLU A CA 1
ATOM 2047 C C . GLU A 1 273 ? -19.188 2.479 16.385 1.00 98.31 273 GLU A C 1
ATOM 2049 O O . GLU A 1 273 ? -19.493 2.028 17.486 1.00 98.31 273 GLU A O 1
ATOM 2054 N N . ARG A 1 274 ? -19.398 1.782 15.255 1.00 98.19 274 ARG A N 1
ATOM 2055 C CA . ARG A 1 274 ? -19.921 0.400 15.281 1.00 98.19 274 ARG A CA 1
ATOM 2056 C C . ARG A 1 274 ? -19.011 -0.521 16.094 1.00 98.19 274 ARG A C 1
ATOM 2058 O O . ARG A 1 274 ? -19.508 -1.330 16.859 1.00 98.19 274 ARG A O 1
ATOM 2065 N N . LEU A 1 275 ? -17.695 -0.368 15.953 1.00 98.31 275 LEU A N 1
ATOM 2066 C CA . LEU A 1 275 ? -16.706 -1.162 16.686 1.00 98.31 275 LEU A CA 1
ATOM 2067 C C . LEU A 1 275 ? -16.694 -0.848 18.189 1.00 98.31 275 LEU A C 1
ATOM 2069 O O . LEU A 1 275 ? -16.585 -1.767 18.992 1.00 98.31 275 LEU A O 1
ATOM 2073 N N . VAL A 1 276 ? -16.856 0.423 18.568 1.00 98.06 276 VAL A N 1
ATOM 2074 C CA . VAL A 1 276 ? -16.939 0.866 19.978 1.00 98.06 276 VAL A CA 1
ATOM 2075 C C . VAL A 1 276 ? -18.241 0.436 20.666 1.00 98.06 276 VAL A C 1
ATOM 2077 O O . VAL A 1 276 ? -18.314 0.459 21.888 1.00 98.06 276 VAL A O 1
ATOM 2080 N N . ARG A 1 277 ? -19.281 0.108 19.894 1.00 97.62 277 ARG A N 1
ATOM 2081 C CA . ARG A 1 277 ? -20.592 -0.327 20.399 1.00 97.62 277 ARG A CA 1
ATOM 2082 C C . ARG A 1 277 ? -20.802 -1.843 20.373 1.00 97.62 277 ARG A C 1
ATOM 2084 O O . ARG A 1 277 ? -21.871 -2.287 20.784 1.00 97.62 277 ARG A O 1
ATOM 2091 N N . GLY A 1 278 ? -19.893 -2.592 19.754 1.00 96.94 278 GLY A N 1
ATOM 2092 C CA . GLY A 1 278 ? -20.037 -4.034 19.603 1.00 96.94 278 GLY A CA 1
ATOM 2093 C C . GLY A 1 278 ? -21.279 -4.472 18.810 1.00 96.94 278 GLY A C 1
ATOM 2094 O O . GLY A 1 278 ? -21.936 -3.705 18.096 1.00 96.94 278 GLY A O 1
ATOM 2095 N N . GLN A 1 279 ? -21.605 -5.760 18.920 1.00 95.81 279 GLN A N 1
ATOM 2096 C CA . GLN A 1 279 ? -22.761 -6.379 18.266 1.00 95.81 279 GLN A CA 1
ATOM 2097 C C . GLN A 1 279 ? -24.080 -6.036 18.958 1.00 95.81 279 GLN A C 1
ATOM 2099 O O . GLN A 1 279 ? -25.134 -6.045 18.312 1.00 95.81 279 GLN A O 1
ATOM 2104 N N . ASP A 1 280 ? -24.045 -5.783 20.266 1.00 94.69 280 ASP A N 1
ATOM 2105 C CA . ASP A 1 280 ? -25.240 -5.452 21.039 1.00 94.69 280 ASP A CA 1
ATOM 2106 C C . ASP A 1 280 ? -25.656 -3.971 20.919 1.00 94.69 280 ASP A C 1
ATOM 2108 O O . ASP A 1 280 ? -26.796 -3.617 21.247 1.00 94.69 280 ASP A O 1
ATOM 2112 N N . GLY A 1 281 ? -24.779 -3.131 20.359 1.00 95.06 281 GLY A N 1
ATOM 2113 C CA . GLY A 1 281 ? -25.009 -1.712 20.119 1.00 95.06 281 GLY A CA 1
ATOM 2114 C C . GLY A 1 281 ? -24.806 -0.829 21.357 1.00 95.06 281 GLY A C 1
ATOM 2115 O O . GLY A 1 281 ? -25.150 0.362 21.306 1.00 95.06 281 GLY A O 1
ATOM 2116 N N . VAL A 1 282 ? -24.299 -1.384 22.460 1.00 95.12 282 VAL A N 1
ATOM 2117 C CA . VAL A 1 282 ? -24.155 -0.746 23.770 1.00 95.12 282 VAL A CA 1
ATOM 2118 C C . VAL A 1 282 ? -22.680 -0.522 24.077 1.00 95.12 282 VAL A C 1
ATOM 2120 O O . VAL A 1 282 ? -21.891 -1.442 24.094 1.00 95.12 282 VAL A O 1
ATOM 2123 N N . VAL A 1 283 ? -22.313 0.714 24.407 1.00 96.25 283 VAL A N 1
ATOM 2124 C CA . VAL A 1 283 ? -20.928 1.045 24.767 1.00 96.25 283 VAL A CA 1
ATOM 2125 C C . VAL A 1 283 ? -20.584 0.546 26.175 1.00 96.25 283 VAL A C 1
ATOM 2127 O O . VAL A 1 283 ? -21.367 0.703 27.120 1.00 96.25 283 VAL A O 1
ATOM 2130 N N . GLY A 1 284 ? -19.360 0.060 26.348 1.00 93.81 284 GLY A N 1
ATOM 2131 C CA . GLY A 1 284 ? -18.780 -0.397 27.607 1.00 93.81 284 GLY A CA 1
ATOM 2132 C C . GLY A 1 284 ? -19.083 -1.859 27.936 1.00 93.81 284 GLY A C 1
ATOM 2133 O O . GLY A 1 284 ? -19.055 -2.227 29.118 1.00 93.81 284 GLY A O 1
ATOM 2134 N N . THR A 1 285 ? -19.411 -2.674 26.937 1.00 95.62 285 THR A N 1
ATOM 2135 C CA . THR A 1 285 ? -19.703 -4.106 27.071 1.00 95.62 285 THR A CA 1
ATOM 2136 C C . THR A 1 285 ? -18.494 -4.956 26.671 1.00 95.62 285 THR A C 1
ATOM 2138 O O . THR A 1 285 ? -17.408 -4.460 26.383 1.00 95.62 285 THR A O 1
ATOM 2141 N N . GLY A 1 286 ? -18.623 -6.279 26.802 1.00 94.00 286 GLY A N 1
ATOM 2142 C CA . GLY A 1 286 ? -17.508 -7.208 26.587 1.00 94.00 286 GLY A CA 1
ATOM 2143 C C . GLY A 1 286 ? -17.202 -7.507 25.118 1.00 94.00 286 GLY A C 1
ATOM 2144 O O . GLY A 1 286 ? -16.252 -8.237 24.862 1.00 94.00 286 GLY A O 1
ATOM 2145 N N . ASP A 1 287 ? -18.017 -7.008 24.191 1.00 96.44 287 ASP A N 1
ATOM 2146 C CA . ASP A 1 287 ? -17.913 -7.198 22.743 1.00 96.44 287 ASP A CA 1
ATOM 2147 C C . ASP A 1 287 ? -17.432 -5.945 21.994 1.00 96.44 287 ASP A C 1
ATOM 2149 O O . ASP A 1 287 ? -17.433 -5.926 20.762 1.00 96.44 287 ASP A O 1
ATOM 2153 N N . ASP A 1 288 ? -16.989 -4.925 22.728 1.00 97.62 288 ASP A N 1
ATOM 2154 C CA . ASP A 1 288 ? -16.455 -3.692 22.161 1.00 97.62 288 ASP A CA 1
ATOM 2155 C C . ASP A 1 288 ? -14.995 -3.847 21.731 1.00 97.62 288 ASP A C 1
ATOM 2157 O O . ASP A 1 288 ? -14.172 -4.460 22.416 1.00 97.62 288 ASP A O 1
ATOM 2161 N N . ALA A 1 289 ? -14.642 -3.201 20.622 1.00 97.88 289 ALA A N 1
ATOM 2162 C CA . ALA A 1 289 ? -13.250 -2.918 20.310 1.00 97.88 289 ALA A CA 1
ATOM 2163 C C . ALA A 1 289 ? -12.784 -1.647 21.034 1.00 97.88 289 ALA A C 1
ATOM 2165 O O . ALA A 1 289 ? -13.530 -0.677 21.193 1.00 97.88 289 ALA A O 1
ATOM 2166 N N . HIS A 1 290 ? -11.506 -1.611 21.399 1.00 98.31 290 HIS A N 1
ATOM 2167 C CA . HIS A 1 290 ? -10.877 -0.432 21.979 1.00 98.31 290 HIS A CA 1
ATOM 2168 C C . HIS A 1 290 ? -10.184 0.377 20.891 1.00 98.31 290 HIS A C 1
ATOM 2170 O O . HIS A 1 290 ? -9.427 -0.176 20.094 1.00 98.31 290 HIS A O 1
ATOM 2176 N N . ILE A 1 291 ? -10.402 1.692 20.875 1.00 98.44 291 ILE A N 1
ATOM 2177 C CA . ILE A 1 291 ? -9.868 2.575 19.833 1.00 98.44 291 ILE A CA 1
ATOM 2178 C C . ILE A 1 291 ? -9.170 3.778 20.470 1.00 98.44 291 ILE A C 1
ATOM 2180 O O . ILE A 1 291 ? -9.697 4.379 21.407 1.00 98.44 291 ILE A O 1
ATOM 2184 N N . LEU A 1 292 ? -8.004 4.131 19.932 1.00 98.44 292 LEU A N 1
ATOM 2185 C CA . LEU A 1 292 ? -7.274 5.369 20.200 1.00 98.44 292 LEU A CA 1
ATOM 2186 C C . LEU A 1 292 ? -6.898 6.007 18.858 1.00 98.44 292 LEU A C 1
ATOM 2188 O O . LEU A 1 292 ? -6.633 5.304 17.880 1.00 98.44 292 LEU A O 1
ATOM 2192 N N . SER A 1 293 ? -6.850 7.331 18.805 1.00 97.44 293 SER A N 1
ATOM 2193 C CA . SER A 1 293 ? -6.352 8.059 17.638 1.00 97.44 293 SER A CA 1
ATOM 2194 C C . SER A 1 293 ? -5.313 9.119 17.996 1.00 97.44 293 SER A C 1
ATOM 2196 O O . SER A 1 293 ? -5.095 9.441 19.160 1.00 97.44 293 SER A O 1
ATOM 2198 N N . ASP A 1 294 ? -4.659 9.685 16.987 1.00 95.56 294 ASP A N 1
ATOM 2199 C CA . ASP A 1 294 ? -3.707 10.797 17.136 1.00 95.56 294 ASP A CA 1
ATOM 2200 C C . ASP A 1 294 ? -4.367 12.081 17.693 1.00 95.56 294 ASP A C 1
ATOM 2202 O O . ASP A 1 294 ? -3.714 12.945 18.280 1.00 95.56 294 ASP A O 1
ATOM 2206 N N . SER A 1 295 ? -5.687 12.205 17.537 1.00 96.12 295 SER A N 1
ATOM 2207 C CA . SER A 1 295 ? -6.528 13.311 18.012 1.00 96.12 295 SER A CA 1
ATOM 2208 C C . SER A 1 295 ? -7.944 12.794 18.341 1.00 96.12 295 SER A C 1
ATOM 2210 O O . SER A 1 295 ? -8.301 11.723 17.855 1.00 96.12 295 SER A O 1
ATOM 2212 N N . PRO A 1 296 ? -8.792 13.462 19.150 1.00 96.50 296 PRO A N 1
ATOM 2213 C CA . PRO A 1 296 ? -10.065 12.875 19.568 1.00 96.50 296 PRO A CA 1
ATOM 2214 C C . PRO A 1 296 ? -11.094 12.833 18.430 1.00 96.50 296 PRO A C 1
ATOM 2216 O O . PRO A 1 296 ? -11.119 13.689 17.534 1.00 96.50 296 PRO A O 1
ATOM 2219 N N . MET A 1 297 ? -12.014 11.866 18.502 1.00 96.25 297 MET A N 1
ATOM 2220 C CA . MET A 1 297 ? -13.148 11.776 17.584 1.00 96.25 297 MET A CA 1
ATOM 2221 C C . MET A 1 297 ? -14.489 12.011 18.281 1.00 96.25 297 MET A C 1
ATOM 2223 O O . MET A 1 297 ? -14.847 11.384 19.279 1.00 96.25 297 MET A O 1
ATOM 2227 N N . PHE A 1 298 ? -15.259 12.905 17.674 1.00 95.88 298 PHE A N 1
ATOM 2228 C CA . PHE A 1 298 ? -16.643 13.218 17.983 1.00 95.88 298 PHE A CA 1
ATOM 2229 C C . PHE A 1 298 ? -17.604 12.485 17.050 1.00 95.88 298 PHE A C 1
ATOM 2231 O O . PHE A 1 298 ? -17.301 12.263 15.871 1.00 95.88 298 PHE A O 1
ATOM 2238 N N . VAL A 1 299 ? -18.759 12.143 17.607 1.00 96.75 299 VAL A N 1
ATOM 2239 C CA . VAL A 1 299 ? -19.854 11.418 16.969 1.00 96.75 299 VAL A CA 1
ATOM 2240 C C . VAL A 1 299 ? -20.350 12.148 15.718 1.00 96.75 299 VAL A C 1
ATOM 2242 O O . VAL A 1 299 ? -20.504 13.369 15.704 1.00 96.75 299 VAL A O 1
ATOM 2245 N N . VAL A 1 300 ? -20.665 11.387 14.667 1.00 95.75 300 VAL A N 1
ATOM 2246 C CA . VAL A 1 300 ? -21.450 11.894 13.534 1.00 95.75 300 VAL A CA 1
ATOM 2247 C C . VAL A 1 300 ? -22.913 11.974 13.972 1.00 95.75 300 VAL A C 1
ATOM 2249 O O . VAL A 1 300 ? -23.566 10.944 14.142 1.00 95.75 300 VAL A O 1
ATOM 2252 N N . GLU A 1 301 ? -23.429 13.191 14.165 1.00 95.31 301 GLU A N 1
ATOM 2253 C CA . GLU A 1 301 ? -24.770 13.438 14.729 1.00 95.31 301 GLU A CA 1
ATOM 2254 C C . GLU A 1 301 ? -25.920 13.303 13.707 1.00 95.31 301 GLU A C 1
ATOM 2256 O O . GLU A 1 301 ? -27.095 13.295 14.081 1.00 95.31 301 GLU A O 1
ATOM 2261 N N . ASP A 1 302 ? -25.618 13.180 12.408 1.00 95.12 302 ASP A N 1
ATOM 2262 C CA . ASP A 1 302 ? -26.638 13.036 11.362 1.00 95.12 302 ASP A CA 1
ATOM 2263 C C . ASP A 1 302 ? -27.388 11.699 11.492 1.00 95.12 302 ASP A C 1
ATOM 2265 O O . ASP A 1 302 ? -26.875 10.632 11.155 1.00 95.12 302 ASP A O 1
ATOM 2269 N N . ALA A 1 303 ? -28.645 11.760 11.939 1.00 95.44 303 ALA A N 1
ATOM 2270 C CA . ALA A 1 303 ? -29.470 10.578 12.179 1.00 95.44 303 ALA A CA 1
ATOM 2271 C C . ALA A 1 303 ? -29.694 9.696 10.934 1.00 95.44 303 ALA A C 1
ATOM 2273 O O . ALA A 1 303 ? -29.879 8.487 11.075 1.00 95.44 303 ALA A O 1
ATOM 2274 N N . THR A 1 304 ? -29.676 10.269 9.725 1.00 95.88 304 THR A N 1
ATOM 2275 C CA . THR A 1 304 ? -29.842 9.503 8.479 1.00 95.88 304 THR A CA 1
ATOM 2276 C C . THR A 1 304 ? -28.587 8.691 8.194 1.00 95.88 304 THR A C 1
ATOM 2278 O O . THR A 1 304 ? -28.684 7.497 7.905 1.00 95.88 304 THR A O 1
ATOM 2281 N N . LYS A 1 305 ? -27.410 9.313 8.333 1.00 95.12 305 LYS A N 1
ATOM 2282 C CA . LYS A 1 305 ? -26.123 8.624 8.187 1.00 95.12 305 LYS A CA 1
ATOM 2283 C C . LYS A 1 305 ? -25.971 7.543 9.250 1.00 95.12 305 LYS A C 1
ATOM 2285 O O . LYS A 1 305 ? -25.688 6.406 8.909 1.00 95.12 305 LYS A O 1
ATOM 2290 N N . ARG A 1 306 ? -26.273 7.841 10.515 1.00 96.25 306 ARG A N 1
ATOM 2291 C CA . ARG A 1 306 ? -26.242 6.852 11.609 1.00 96.25 306 ARG A CA 1
ATOM 2292 C C . ARG A 1 306 ? -27.112 5.629 11.314 1.00 96.25 306 ARG A C 1
ATOM 2294 O O . ARG A 1 306 ? -26.643 4.498 11.425 1.00 96.25 306 ARG A O 1
ATOM 2301 N N . ALA A 1 307 ? -28.349 5.849 10.869 1.00 96.50 307 ALA A N 1
ATOM 2302 C CA . ALA A 1 307 ? -29.268 4.764 10.536 1.00 96.50 307 ALA A CA 1
ATOM 2303 C C . ALA A 1 307 ? -28.748 3.866 9.398 1.00 96.50 307 ALA A C 1
ATOM 2305 O O . ALA A 1 307 ? -28.942 2.652 9.454 1.00 96.50 307 ALA A O 1
ATOM 2306 N N . ALA A 1 308 ? -28.054 4.430 8.401 1.00 95.56 308 ALA A N 1
ATOM 2307 C CA . ALA A 1 308 ? -27.447 3.657 7.313 1.00 95.56 308 ALA A CA 1
ATOM 2308 C C . ALA A 1 308 ? -26.352 2.687 7.800 1.00 95.56 308 ALA A C 1
ATOM 2310 O O . ALA A 1 308 ? -26.120 1.659 7.170 1.00 95.56 308 ALA A O 1
ATOM 2311 N N . TYR A 1 309 ? -25.742 2.975 8.953 1.00 95.38 309 TYR A N 1
ATOM 2312 C CA . TYR A 1 309 ? -24.688 2.174 9.581 1.00 95.38 309 TYR A CA 1
ATOM 2313 C C . TYR A 1 309 ? -25.182 1.401 10.809 1.00 95.38 309 TYR A C 1
ATOM 2315 O O . TYR A 1 309 ? -24.379 0.919 11.600 1.00 95.38 309 TYR A O 1
ATOM 2323 N N . GLN A 1 310 ? -26.505 1.257 10.965 1.00 94.88 310 GLN A N 1
ATOM 2324 C CA . GLN A 1 310 ? -27.135 0.521 12.071 1.00 94.88 310 GLN A CA 1
ATOM 2325 C C . GLN A 1 310 ? -26.799 1.098 13.458 1.00 94.88 310 GLN A C 1
ATOM 2327 O O . GLN A 1 310 ? -26.891 0.403 14.466 1.00 94.88 310 GLN A O 1
ATOM 2332 N N . LEU A 1 311 ? -26.450 2.384 13.520 1.00 97.12 311 LEU A N 1
ATOM 2333 C CA . LEU A 1 311 ? -26.172 3.086 14.766 1.00 97.12 311 LEU A CA 1
ATOM 2334 C C . LEU A 1 311 ? -27.461 3.675 15.361 1.00 97.12 311 LEU A C 1
ATOM 2336 O O . LEU A 1 311 ? -28.349 4.118 14.617 1.00 97.12 311 LEU A O 1
ATOM 2340 N N . PRO A 1 312 ? -27.585 3.729 16.700 1.00 95.31 312 PRO A N 1
ATOM 2341 C CA . PRO A 1 312 ? -28.744 4.323 17.349 1.00 95.31 312 PRO A CA 1
ATOM 2342 C C . PRO A 1 312 ? -28.841 5.818 17.035 1.00 95.31 312 PRO A C 1
ATOM 2344 O O . PRO A 1 312 ? -27.840 6.531 16.983 1.00 95.31 312 PRO A O 1
ATOM 2347 N N . ALA A 1 313 ? -30.065 6.323 16.864 1.00 93.31 313 ALA A N 1
ATOM 2348 C CA . ALA A 1 313 ? -30.289 7.752 16.633 1.00 93.31 313 ALA A CA 1
ATOM 2349 C C . ALA A 1 313 ? -29.895 8.620 17.844 1.00 93.31 313 ALA A C 1
ATOM 2351 O O . ALA A 1 313 ? -29.546 9.780 17.659 1.00 93.31 313 ALA A O 1
ATOM 2352 N N . ASN A 1 314 ? -29.957 8.059 19.061 1.00 92.31 314 ASN A N 1
ATOM 2353 C CA . ASN A 1 314 ? -29.426 8.686 20.270 1.00 92.31 314 ASN A CA 1
ATOM 2354 C C . ASN A 1 314 ? -27.976 8.228 20.515 1.00 92.31 314 ASN A C 1
ATOM 2356 O O . ASN A 1 314 ? -27.650 7.075 20.248 1.00 92.31 314 ASN A O 1
ATOM 2360 N N . PHE A 1 315 ? -27.152 9.128 21.041 1.00 95.94 315 PHE A N 1
ATOM 2361 C CA . PHE A 1 315 ? -25.739 8.954 21.381 1.00 95.94 315 PHE A CA 1
ATOM 2362 C C . PHE A 1 315 ? -25.386 9.607 22.736 1.00 95.94 315 PHE A C 1
ATOM 2364 O O . PHE A 1 315 ? -24.225 9.900 23.008 1.00 95.94 315 PHE A O 1
ATOM 2371 N N . ASP A 1 316 ? -26.384 9.834 23.601 1.00 93.50 316 ASP A N 1
ATOM 2372 C CA . ASP A 1 316 ? -26.208 10.364 24.965 1.00 93.50 316 ASP A CA 1
ATOM 2373 C C . ASP A 1 316 ? -25.417 9.425 25.902 1.00 93.50 316 ASP A C 1
ATOM 2375 O O . ASP A 1 316 ? -25.109 9.792 27.038 1.00 93.50 316 ASP A O 1
ATOM 2379 N N . ASP A 1 317 ? -25.125 8.201 25.459 1.00 95.25 317 ASP A N 1
ATOM 2380 C CA . ASP A 1 317 ? -24.231 7.259 26.131 1.00 95.25 317 ASP A CA 1
ATOM 2381 C C . ASP A 1 317 ? -22.747 7.614 25.957 1.00 95.25 317 ASP A C 1
ATOM 2383 O O . ASP A 1 317 ? -21.924 7.203 26.777 1.00 95.25 317 ASP A O 1
ATOM 2387 N N . PHE A 1 318 ? -22.410 8.453 24.973 1.00 97.81 318 PHE A N 1
ATOM 2388 C CA . PHE A 1 318 ? -21.110 9.107 24.895 1.00 97.81 318 PHE A CA 1
ATOM 2389 C C . PHE A 1 318 ? -21.087 10.408 25.713 1.00 97.81 318 PHE A C 1
ATOM 2391 O O . PHE A 1 318 ? -22.071 11.150 25.757 1.00 97.81 318 PHE A O 1
ATOM 2398 N N . PRO A 1 319 ? -19.967 10.746 26.373 1.00 96.62 319 PRO A N 1
ATOM 2399 C CA . PRO A 1 319 ? -19.866 11.988 27.126 1.00 96.62 319 PRO A CA 1
ATOM 2400 C C . PRO A 1 319 ? -19.799 13.210 26.197 1.00 96.62 319 PRO A C 1
ATOM 2402 O O . PRO A 1 319 ? -18.967 13.275 25.291 1.00 96.62 319 PRO A O 1
ATOM 2405 N N . TYR A 1 320 ? -20.611 14.231 26.488 1.00 97.19 320 TYR A N 1
ATOM 2406 C CA . TYR A 1 320 ? -20.428 15.564 25.911 1.00 97.19 320 TYR A CA 1
ATOM 2407 C C . TYR A 1 320 ? -19.212 16.242 26.551 1.00 97.19 320 TYR A C 1
ATOM 2409 O O . TYR A 1 320 ? -19.149 16.388 27.777 1.00 97.19 320 TYR A O 1
ATOM 2417 N N . ARG A 1 321 ? -18.246 16.660 25.736 1.00 97.06 321 ARG A N 1
ATOM 2418 C CA . ARG A 1 321 ? -16.963 17.216 26.180 1.00 97.06 321 ARG A CA 1
ATOM 2419 C C . ARG A 1 321 ? -16.724 18.610 25.607 1.00 97.06 321 ARG A C 1
ATOM 2421 O O . ARG A 1 321 ? -17.213 18.938 24.529 1.00 97.06 321 ARG A O 1
ATOM 2428 N N . ASP A 1 322 ? -15.958 19.403 26.348 1.00 97.38 322 ASP A N 1
ATOM 2429 C CA . ASP A 1 322 ? -15.375 20.678 25.922 1.00 97.38 322 ASP A CA 1
ATOM 2430 C C . ASP A 1 322 ? -13.861 20.552 26.090 1.00 97.38 322 ASP A C 1
ATOM 2432 O O . ASP A 1 322 ? -13.377 20.384 27.211 1.00 97.38 322 ASP A O 1
ATOM 2436 N N . VAL A 1 323 ? -13.144 20.513 24.970 1.00 97.31 323 VAL A N 1
ATOM 2437 C CA . VAL A 1 323 ? -11.719 20.172 24.908 1.00 97.31 323 VAL A CA 1
ATOM 2438 C C . VAL A 1 323 ? -10.975 21.146 24.007 1.00 97.31 323 VAL A C 1
ATOM 2440 O O . VAL A 1 323 ? -11.562 21.859 23.192 1.00 97.31 323 VAL A O 1
ATOM 2443 N N . THR A 1 324 ? -9.651 21.154 24.108 1.00 97.69 324 THR A N 1
ATOM 2444 C CA . THR A 1 324 ? -8.794 21.861 23.147 1.00 97.69 324 THR A CA 1
ATOM 2445 C C . THR A 1 324 ? -8.169 20.861 22.183 1.00 97.69 324 THR A C 1
ATOM 2447 O O . THR A 1 324 ? -7.475 19.957 22.622 1.00 97.69 324 THR A O 1
ATOM 2450 N N . VAL A 1 325 ? -8.372 21.026 20.875 1.00 96.00 325 VAL A N 1
ATOM 2451 C CA . VAL A 1 325 ? -7.694 20.243 19.827 1.00 96.00 325 VAL A CA 1
ATOM 2452 C C . VAL A 1 325 ? -6.706 21.155 19.112 1.00 96.00 325 VAL A C 1
ATOM 2454 O O . VAL A 1 325 ? -7.093 22.139 18.476 1.00 96.00 325 VAL A O 1
ATOM 2457 N N . GLY A 1 326 ? -5.411 20.882 19.268 1.00 93.75 326 GLY A N 1
ATOM 2458 C CA . GLY A 1 326 ? -4.348 21.783 18.837 1.00 93.75 326 GLY A CA 1
ATOM 2459 C C . GLY A 1 326 ? -4.424 23.124 19.573 1.00 93.75 326 GLY A C 1
ATOM 2460 O O . GLY A 1 326 ? -3.996 23.250 20.718 1.00 93.75 326 GLY A O 1
ATOM 2461 N N . SER A 1 327 ? -4.949 24.146 18.900 1.00 93.12 327 SER A N 1
ATOM 2462 C CA . SER A 1 327 ? -5.204 25.480 19.464 1.00 93.12 327 SER A CA 1
ATOM 2463 C C . SER A 1 327 ? -6.682 25.886 19.417 1.00 93.12 327 SER A C 1
ATOM 2465 O O . SER A 1 327 ? -7.015 27.034 19.721 1.00 93.12 327 SER A O 1
ATOM 2467 N N . THR A 1 328 ? -7.567 24.954 19.057 1.00 94.12 328 THR A N 1
ATOM 2468 C CA . THR A 1 328 ? -8.988 25.200 18.805 1.00 94.12 328 THR A CA 1
ATOM 2469 C C . THR A 1 328 ? -9.844 24.588 19.909 1.00 94.12 328 THR A C 1
ATOM 2471 O O . THR A 1 328 ? -9.792 23.383 20.150 1.00 94.12 328 THR A O 1
ATOM 2474 N N . ALA A 1 329 ? -10.674 25.408 20.558 1.00 96.19 329 ALA A N 1
ATOM 2475 C CA . ALA A 1 329 ? -11.715 24.911 21.455 1.00 96.19 329 ALA A CA 1
ATOM 2476 C C . ALA A 1 329 ? -12.772 24.148 20.645 1.00 96.19 329 ALA A C 1
ATOM 2478 O O . ALA A 1 329 ? -13.315 24.684 19.676 1.00 96.19 329 ALA A O 1
ATOM 2479 N N . THR A 1 330 ? -13.040 22.907 21.033 1.00 95.31 330 THR A N 1
ATOM 2480 C CA . THR A 1 330 ? -13.909 21.978 20.312 1.00 95.31 330 THR A CA 1
ATOM 2481 C C . THR A 1 330 ? -14.855 21.309 21.297 1.00 95.31 330 THR A C 1
ATOM 2483 O O . THR A 1 330 ? -14.438 20.850 22.358 1.00 95.31 330 THR A O 1
ATOM 2486 N N . THR A 1 331 ? -16.136 21.240 20.942 1.00 96.12 331 THR A N 1
ATOM 2487 C CA . THR A 1 331 ? -17.166 20.624 21.783 1.00 96.12 331 THR A CA 1
ATOM 2488 C C . THR A 1 331 ? -17.961 19.596 21.001 1.00 96.12 331 THR A C 1
ATOM 2490 O O . THR A 1 331 ? -18.278 19.839 19.837 1.00 96.12 331 THR A O 1
ATOM 2493 N N . GLY A 1 332 ? -18.361 18.512 21.656 1.00 96.12 332 GLY A N 1
ATOM 2494 C CA . GLY A 1 332 ? -19.242 17.506 21.069 1.00 96.12 332 GLY A CA 1
ATOM 2495 C C . GLY A 1 332 ? -19.308 16.234 21.904 1.00 96.12 332 GLY A C 1
ATOM 2496 O O . GLY A 1 332 ? -18.664 16.127 22.950 1.00 96.12 332 GLY A O 1
ATOM 2497 N N . TYR A 1 333 ? -20.073 15.258 21.425 1.00 97.62 333 TYR A N 1
ATOM 2498 C CA . TYR A 1 333 ? -20.117 13.915 22.000 1.00 97.62 333 TYR A CA 1
ATOM 2499 C C . TYR A 1 333 ? -18.897 13.123 21.542 1.00 97.62 333 TYR A C 1
ATOM 2501 O O . TYR A 1 333 ? -18.754 12.851 20.353 1.00 97.62 333 TYR A O 1
ATOM 2509 N N . MET A 1 334 ? -17.992 12.805 22.462 1.00 97.44 334 MET A N 1
ATOM 2510 C CA . MET A 1 334 ? -16.716 12.161 22.146 1.00 97.44 334 MET A CA 1
ATOM 2511 C C . MET A 1 334 ? -16.825 10.644 22.308 1.00 97.44 334 MET A C 1
ATOM 2513 O O . MET A 1 334 ? -17.251 10.181 23.365 1.00 97.44 334 MET A O 1
ATOM 2517 N N . PHE A 1 335 ? -16.427 9.887 21.283 1.00 97.31 335 PHE A N 1
ATOM 2518 C CA . PHE A 1 335 ? -16.492 8.418 21.287 1.00 97.31 335 PHE A CA 1
ATOM 2519 C C . PHE A 1 335 ? -15.126 7.733 21.147 1.00 97.31 335 PHE A C 1
ATOM 2521 O O . PHE A 1 335 ? -15.003 6.569 21.515 1.00 97.31 335 PHE A O 1
ATOM 2528 N N . VAL A 1 336 ? -14.100 8.452 20.676 1.00 97.06 336 VAL A N 1
ATOM 2529 C CA . VAL A 1 336 ? -12.702 7.989 20.662 1.00 97.06 336 VAL A CA 1
ATOM 2530 C C . VAL A 1 336 ? -11.826 9.057 21.300 1.00 97.06 336 VAL A C 1
ATOM 2532 O O . VAL A 1 336 ? -11.927 10.243 20.968 1.00 97.06 336 VAL A O 1
ATOM 2535 N N . GLU A 1 337 ? -10.986 8.621 22.229 1.00 97.00 337 GLU A N 1
ATOM 2536 C CA . GLU A 1 337 ? -9.946 9.439 22.848 1.00 97.00 337 GLU A CA 1
ATOM 2537 C C . GLU A 1 337 ? -8.757 9.634 21.899 1.00 97.00 337 GLU A C 1
ATOM 2539 O O . GLU A 1 337 ? -8.507 8.818 21.014 1.00 97.00 337 GLU A O 1
ATOM 2544 N N . GLY A 1 338 ? -8.008 10.713 22.111 1.00 96.56 338 GLY A N 1
ATOM 2545 C CA . GLY A 1 338 ? -6.768 10.981 21.387 1.00 96.56 338 GLY A CA 1
ATOM 2546 C C . GLY A 1 338 ? -5.560 11.106 22.308 1.00 96.56 338 GLY A C 1
ATOM 2547 O O . GLY A 1 338 ? -5.709 11.130 23.529 1.00 96.56 338 GLY A O 1
ATOM 2548 N N . GLU A 1 339 ? -4.375 11.276 21.728 1.00 96.56 339 GLU A N 1
ATOM 2549 C CA . GLU A 1 339 ? -3.169 11.616 22.487 1.00 96.56 339 GLU A CA 1
ATOM 2550 C C . GLU A 1 339 ? -3.325 12.953 23.235 1.00 96.56 339 GLU A C 1
ATOM 2552 O O . GLU A 1 339 ? -3.682 13.988 22.651 1.00 96.56 339 GLU A O 1
ATOM 2557 N N . TRP A 1 340 ? -3.027 12.949 24.536 1.00 95.88 340 TRP A N 1
ATOM 2558 C CA . TRP A 1 340 ? -3.096 14.138 25.376 1.00 95.88 340 TRP A CA 1
ATOM 2559 C C . TRP A 1 340 ? -1.787 14.917 25.354 1.00 95.88 340 TRP A C 1
ATOM 2561 O O . TRP A 1 340 ? -0.708 14.410 25.641 1.00 95.88 340 TRP A O 1
ATOM 2571 N N . LYS A 1 341 ? -1.920 16.223 25.154 1.00 94.94 341 LYS A N 1
ATOM 2572 C CA . LYS A 1 341 ? -0.898 17.206 25.509 1.00 94.94 341 LYS A CA 1
ATOM 2573 C C . LYS A 1 341 ? -0.982 17.589 26.988 1.00 94.94 341 LYS A C 1
ATOM 2575 O O . LYS A 1 341 ? 0.037 17.787 27.634 1.00 94.94 341 LYS A O 1
ATOM 2580 N N . ASP A 1 342 ? -2.209 17.731 27.485 1.00 95.06 342 ASP A N 1
ATOM 2581 C CA . ASP A 1 342 ? -2.587 17.969 28.879 1.00 95.06 342 ASP A CA 1
ATOM 2582 C C . ASP A 1 342 ? -4.014 17.411 29.078 1.00 95.06 342 ASP A C 1
ATOM 2584 O O . ASP A 1 342 ? -4.676 17.028 28.115 1.00 95.06 342 ASP A O 1
ATOM 2588 N N . THR A 1 343 ? -4.533 17.386 30.309 1.00 93.75 343 THR A N 1
ATOM 2589 C CA . THR A 1 343 ? -5.928 16.974 30.560 1.00 93.75 343 THR A CA 1
ATOM 2590 C C . THR A 1 343 ? -6.923 17.776 29.714 1.00 93.75 343 THR A C 1
ATOM 2592 O O . THR A 1 343 ? -6.915 19.006 29.767 1.00 93.75 343 THR A O 1
ATOM 2595 N N . ASP A 1 344 ? -7.776 17.073 28.956 1.00 93.00 344 ASP A N 1
ATOM 2596 C CA . ASP A 1 344 ? -8.762 17.640 28.015 1.00 93.00 344 ASP A CA 1
ATOM 2597 C C . ASP A 1 344 ? -8.143 18.549 26.916 1.00 93.00 344 ASP A C 1
ATOM 2599 O O . ASP A 1 344 ? -8.805 19.425 26.348 1.00 93.00 344 ASP A O 1
ATOM 2603 N N . SER A 1 345 ? -6.861 18.346 26.594 1.00 97.44 345 SER A N 1
ATOM 2604 C CA . SER A 1 345 ? -6.107 19.091 25.581 1.00 97.44 345 SER A CA 1
ATOM 2605 C C . SER A 1 345 ? -5.290 18.131 24.717 1.00 97.44 345 SER A C 1
ATOM 2607 O O . SER A 1 345 ? -4.410 17.436 25.216 1.00 97.44 345 SER A O 1
ATOM 2609 N N . TYR A 1 346 ? -5.546 18.126 23.414 1.00 97.12 346 TYR A N 1
ATOM 2610 C CA . TYR A 1 346 ? -5.074 17.130 22.455 1.00 97.12 346 TYR A CA 1
ATOM 2611 C C . TYR A 1 346 ? -4.209 17.758 21.364 1.00 97.12 346 TYR A C 1
ATOM 2613 O O . TYR A 1 346 ? -4.311 18.956 21.066 1.00 97.12 346 TYR A O 1
ATOM 2621 N N . TYR A 1 347 ? -3.385 16.941 20.714 1.00 94.81 347 TYR A N 1
ATOM 2622 C CA . TYR A 1 347 ? -2.694 17.338 19.489 1.00 94.81 347 TYR A CA 1
ATOM 2623 C C . TYR A 1 347 ? -3.676 17.495 18.314 1.00 94.81 347 TYR A C 1
ATOM 2625 O O . TYR A 1 347 ? -4.788 16.974 18.334 1.00 94.81 347 TYR A O 1
ATOM 2633 N N . SER A 1 348 ? -3.299 18.294 17.312 1.00 89.56 348 SER A N 1
ATOM 2634 C CA . SER A 1 348 ? -4.111 18.520 16.104 1.00 89.56 348 SER A CA 1
ATOM 2635 C C . SER A 1 348 ? -3.963 17.339 15.140 1.00 89.56 348 SER A C 1
ATOM 2637 O O . SER A 1 348 ? -2.831 16.883 14.983 1.00 89.56 348 SER A O 1
ATOM 2639 N N . PRO A 1 349 ? -5.011 16.950 14.388 1.00 84.12 349 PRO A N 1
ATOM 2640 C CA . PRO A 1 349 ? -4.948 15.876 13.385 1.00 84.12 349 PRO A CA 1
ATOM 2641 C C . PRO A 1 349 ? -4.242 16.309 12.080 1.00 84.12 349 PRO A C 1
ATOM 2643 O O . PRO A 1 349 ? -4.666 15.972 10.979 1.00 84.12 349 PRO A O 1
ATOM 2646 N N . GLY A 1 350 ? -3.239 17.192 12.179 1.00 80.94 350 GLY A N 1
ATOM 2647 C CA . GLY A 1 350 ? -2.533 17.757 11.021 1.00 80.94 350 GLY A CA 1
ATOM 2648 C C . GLY A 1 350 ? -1.381 16.882 10.521 1.00 80.94 350 GLY A C 1
ATOM 2649 O O . GLY A 1 350 ? -1.002 16.977 9.354 1.00 80.94 350 GLY A O 1
ATOM 2650 N N . ASN A 1 351 ? -0.848 16.036 11.402 1.00 90.06 351 ASN A N 1
ATOM 2651 C CA . ASN A 1 351 ? 0.050 14.944 11.041 1.00 90.06 351 ASN A CA 1
ATOM 2652 C C . ASN A 1 351 ? -0.787 13.682 10.834 1.00 90.06 351 ASN A C 1
ATOM 2654 O O . ASN A 1 351 ? -1.935 13.644 11.263 1.00 90.06 351 ASN A O 1
ATOM 2658 N N . GLN A 1 352 ? -0.230 12.676 10.164 1.00 92.56 352 GLN A N 1
ATOM 2659 C CA . GLN A 1 352 ? -0.992 11.479 9.825 1.00 92.56 352 GLN A CA 1
ATOM 2660 C C . GLN A 1 352 ? -0.503 10.278 10.618 1.00 92.56 352 GLN A C 1
ATOM 2662 O O . GLN A 1 352 ? 0.685 9.956 10.554 1.00 92.56 352 GLN A O 1
ATOM 2667 N N . MET A 1 353 ? -1.436 9.554 11.239 1.00 95.50 353 MET A N 1
ATOM 2668 C CA . MET A 1 353 ? -1.190 8.170 11.629 1.00 95.50 353 MET A CA 1
ATOM 2669 C C . MET A 1 353 ? -1.331 7.313 10.369 1.00 95.50 353 MET A C 1
ATOM 2671 O O . MET A 1 353 ? -2.408 6.824 10.024 1.00 95.50 353 MET A O 1
ATOM 2675 N N . HIS A 1 354 ? -0.258 7.227 9.587 1.00 96.56 354 HIS A N 1
ATOM 2676 C CA . HIS A 1 354 ? -0.277 6.679 8.234 1.00 96.56 354 HIS A CA 1
ATOM 2677 C C . HIS A 1 354 ? 0.149 5.200 8.181 1.00 96.56 354 HIS A C 1
ATOM 2679 O O . HIS A 1 354 ? 0.348 4.646 7.100 1.00 96.56 354 HIS A O 1
ATOM 2685 N N . ASN A 1 355 ? 0.154 4.504 9.317 1.00 97.31 355 ASN A N 1
ATOM 2686 C CA . ASN A 1 355 ? 0.341 3.060 9.363 1.00 97.31 355 ASN A CA 1
ATOM 2687 C C . ASN A 1 355 ? -0.833 2.298 8.715 1.00 97.31 355 ASN A C 1
ATOM 2689 O O . ASN A 1 355 ? -1.987 2.743 8.715 1.00 97.31 355 ASN A O 1
ATOM 2693 N N . LYS A 1 356 ? -0.517 1.140 8.123 1.00 97.00 356 LYS A N 1
ATOM 2694 C CA . LYS A 1 356 ? -1.485 0.153 7.618 1.00 97.00 356 LYS A CA 1
ATOM 2695 C C . LYS A 1 356 ? -0.998 -1.240 7.994 1.00 97.00 356 LYS A C 1
ATOM 2697 O O . LYS A 1 356 ? -0.487 -1.965 7.144 1.00 97.00 356 LYS A O 1
ATOM 2702 N N . PHE A 1 357 ? -1.095 -1.586 9.274 1.00 98.69 357 PHE A N 1
ATOM 2703 C CA . PHE A 1 357 ? -0.674 -2.905 9.727 1.00 98.69 357 PHE A CA 1
ATOM 2704 C C . PHE A 1 357 ? -1.653 -3.550 10.701 1.00 98.69 357 PHE A C 1
ATOM 2706 O O . PHE A 1 357 ? -2.425 -2.875 11.377 1.00 98.69 357 PHE A O 1
ATOM 2713 N N . ALA A 1 358 ? -1.590 -4.875 10.787 1.00 98.81 358 ALA A N 1
ATOM 2714 C CA . ALA A 1 358 ? -2.264 -5.657 11.809 1.00 98.81 358 ALA A CA 1
ATOM 2715 C C . ALA A 1 358 ? -1.297 -6.674 12.422 1.00 98.81 358 ALA A C 1
ATOM 2717 O O . ALA A 1 358 ? -0.582 -7.362 11.692 1.00 98.81 358 ALA A O 1
ATOM 2718 N N . VAL A 1 359 ? -1.314 -6.799 13.749 1.00 98.94 359 VAL A N 1
ATOM 2719 C CA . VAL A 1 359 ? -0.651 -7.876 14.490 1.00 98.94 359 VAL A CA 1
ATOM 2720 C C . VAL A 1 359 ? -1.717 -8.825 15.025 1.00 98.94 359 VAL A C 1
ATOM 2722 O O . VAL A 1 359 ? -2.577 -8.422 15.806 1.00 98.94 359 VAL A O 1
ATOM 2725 N N . ILE A 1 360 ? -1.666 -10.094 14.613 1.00 98.88 360 ILE A N 1
ATOM 2726 C CA . ILE A 1 360 ? -2.667 -11.104 14.978 1.00 98.88 360 ILE A CA 1
ATOM 2727 C C . ILE A 1 360 ? -2.030 -12.171 15.870 1.00 98.88 360 ILE A C 1
ATOM 2729 O O . ILE A 1 360 ? -1.025 -12.790 15.507 1.00 98.88 360 ILE A O 1
ATOM 2733 N N . ASP A 1 361 ? -2.622 -12.376 17.049 1.00 98.75 361 ASP A N 1
ATOM 2734 C CA . ASP A 1 361 ? -2.232 -13.344 18.084 1.00 98.75 361 ASP A CA 1
ATOM 2735 C C . ASP A 1 361 ? -0.752 -13.275 18.519 1.00 98.75 361 ASP A C 1
ATOM 2737 O O . ASP A 1 361 ? -0.206 -14.245 19.050 1.00 98.75 361 ASP A O 1
ATOM 2741 N N . GLY A 1 362 ? -0.077 -12.145 18.267 1.00 98.50 362 GLY A N 1
ATOM 2742 C CA . GLY A 1 362 ? 1.367 -11.995 18.482 1.00 98.50 362 GLY A CA 1
ATOM 2743 C C . GLY A 1 362 ? 2.218 -12.920 17.604 1.00 98.50 362 GLY A C 1
ATOM 2744 O O . GLY A 1 362 ? 3.315 -13.299 18.006 1.00 98.50 362 GLY A O 1
ATOM 2745 N N . LYS A 1 363 ? 1.696 -13.341 16.446 1.00 98.38 363 LYS A N 1
ATOM 2746 C CA . LYS A 1 363 ? 2.340 -14.302 15.530 1.00 98.38 363 LYS A CA 1
ATOM 2747 C C . LYS A 1 363 ? 2.477 -13.771 14.115 1.00 98.38 363 LYS A C 1
ATOM 2749 O O . LYS A 1 363 ? 3.481 -14.035 13.462 1.00 98.38 363 LYS A O 1
ATOM 2754 N N . TRP A 1 364 ? 1.446 -13.080 13.646 1.00 98.81 364 TRP A N 1
ATOM 2755 C CA . TRP A 1 364 ? 1.343 -12.623 12.269 1.00 98.81 364 TRP A CA 1
ATOM 2756 C C . TRP A 1 364 ? 1.430 -11.113 12.209 1.00 98.81 364 TRP A C 1
ATOM 2758 O O . TRP A 1 364 ? 0.756 -10.440 12.989 1.00 98.81 364 TRP A O 1
ATOM 2768 N N . VAL A 1 365 ? 2.202 -10.608 11.254 1.00 98.88 365 VAL A N 1
ATOM 2769 C CA . VAL A 1 365 ? 2.185 -9.204 10.844 1.00 98.88 365 VAL A CA 1
ATOM 2770 C C . VAL A 1 365 ? 1.627 -9.128 9.435 1.00 98.88 365 VAL A C 1
ATOM 2772 O O . VAL A 1 365 ? 2.093 -9.827 8.544 1.00 98.88 365 VAL A O 1
ATOM 2775 N N . PHE A 1 366 ? 0.630 -8.279 9.236 1.00 98.62 366 PHE A N 1
ATOM 2776 C CA . PHE A 1 366 ? 0.081 -7.937 7.930 1.00 98.62 366 PHE A CA 1
ATOM 2777 C C . PHE A 1 366 ? 0.368 -6.459 7.697 1.00 98.62 366 PHE A C 1
ATOM 2779 O O . PHE A 1 366 ? -0.078 -5.649 8.500 1.00 98.62 366 PHE A O 1
ATOM 2786 N N . THR A 1 367 ? 1.103 -6.092 6.650 1.00 98.62 367 THR A N 1
ATOM 2787 C CA . THR A 1 367 ? 1.428 -4.691 6.330 1.00 98.62 367 THR A CA 1
ATOM 2788 C C . THR A 1 367 ? 1.514 -4.464 4.817 1.00 98.62 367 THR A C 1
ATOM 2790 O O . THR A 1 367 ? 1.366 -5.398 4.033 1.00 98.62 367 THR A O 1
ATOM 2793 N N . GLY A 1 368 ? 1.727 -3.226 4.376 1.00 97.56 368 GLY A N 1
ATOM 2794 C CA . GLY A 1 368 ? 1.964 -2.879 2.978 1.00 97.56 368 GLY A CA 1
ATOM 2795 C C . GLY A 1 368 ? 1.533 -1.456 2.646 1.00 97.56 368 GLY A C 1
ATOM 2796 O O . GLY A 1 368 ? 1.458 -0.577 3.506 1.00 97.56 368 GLY A O 1
ATOM 2797 N N . SER A 1 369 ? 1.207 -1.226 1.375 1.00 97.56 369 SER A N 1
ATOM 2798 C CA . SER A 1 369 ? 0.837 0.103 0.874 1.00 97.56 369 SER A CA 1
ATOM 2799 C C . SER A 1 369 ? -0.671 0.389 0.912 1.00 97.56 369 SER A C 1
ATOM 2801 O O . SER A 1 369 ? -1.105 1.509 0.611 1.00 97.56 369 SER A O 1
ATOM 2803 N N . TRP A 1 370 ? -1.482 -0.619 1.244 1.00 96.19 370 TRP A N 1
ATOM 2804 C CA . TRP A 1 370 ? -2.935 -0.610 1.092 1.00 96.19 370 TRP A CA 1
ATOM 2805 C C . TRP A 1 370 ? -3.668 0.006 2.294 1.00 96.19 370 TRP A C 1
ATOM 2807 O O . TRP A 1 370 ? -3.633 -0.525 3.396 1.00 96.19 370 TRP A O 1
ATOM 2817 N N . ASN A 1 371 ? -4.406 1.098 2.064 1.00 95.12 371 ASN A N 1
ATOM 2818 C CA . ASN A 1 371 ? -5.419 1.573 3.017 1.00 95.12 371 ASN A CA 1
ATOM 2819 C C . ASN A 1 371 ? -6.624 0.630 2.989 1.00 95.12 371 ASN A C 1
ATOM 2821 O O . ASN A 1 371 ? -7.137 0.389 1.893 1.00 95.12 371 ASN A O 1
ATOM 2825 N N . PHE A 1 372 ? -7.128 0.203 4.152 1.00 96.62 372 PHE A N 1
ATOM 2826 C CA . PHE A 1 372 ? -8.240 -0.748 4.324 1.00 96.62 372 PHE A CA 1
ATOM 2827 C C . PHE A 1 372 ? -9.592 -0.176 3.871 1.00 96.62 372 PHE A C 1
ATOM 2829 O O . PHE A 1 372 ? -10.522 0.037 4.652 1.00 96.62 372 PHE A O 1
ATOM 2836 N N . THR A 1 373 ? -9.693 0.100 2.574 1.00 95.75 373 THR A N 1
ATOM 2837 C CA . THR A 1 373 ? -10.750 0.909 1.984 1.00 95.75 373 THR A CA 1
ATOM 2838 C C . THR A 1 373 ? -11.311 0.311 0.704 1.00 95.75 373 THR A C 1
ATOM 2840 O O . THR A 1 373 ? -10.585 -0.274 -0.108 1.00 95.75 373 THR A O 1
ATOM 2843 N N . VAL A 1 374 ? -12.604 0.550 0.481 1.00 94.00 374 VAL A N 1
ATOM 2844 C CA . VAL A 1 374 ? -13.330 0.193 -0.742 1.00 94.00 374 VAL A CA 1
ATOM 2845 C C . VAL A 1 374 ? -12.658 0.817 -1.959 1.00 94.00 374 VAL A C 1
ATOM 2847 O O . VAL A 1 374 ? -12.365 0.130 -2.932 1.00 94.00 374 VAL A O 1
ATOM 2850 N N . THR A 1 375 ? -12.339 2.111 -1.903 1.00 91.81 375 THR A N 1
ATOM 2851 C CA . THR A 1 375 ? -11.678 2.819 -3.011 1.00 91.81 375 THR A CA 1
ATOM 2852 C C . THR A 1 375 ? -10.257 2.318 -3.260 1.00 91.81 375 THR A C 1
ATOM 2854 O O . THR A 1 375 ? -9.800 2.326 -4.404 1.00 91.81 375 THR A O 1
ATOM 2857 N N . GLY A 1 376 ? -9.571 1.865 -2.208 1.00 92.88 376 GLY A N 1
ATOM 2858 C CA . GLY A 1 376 ? -8.234 1.295 -2.280 1.00 92.88 376 GLY A CA 1
ATOM 2859 C C . GLY A 1 376 ? -8.187 -0.023 -3.043 1.00 92.88 376 GLY A C 1
ATOM 2860 O O . GLY A 1 376 ? -7.311 -0.166 -3.888 1.00 92.88 376 GLY A O 1
ATOM 2861 N N . LEU A 1 377 ? -9.113 -0.951 -2.776 1.00 94.56 377 LEU A N 1
ATOM 2862 C CA . LEU A 1 377 ? -9.089 -2.304 -3.355 1.00 94.56 377 LEU A CA 1
ATOM 2863 C C . LEU A 1 377 ? -10.029 -2.489 -4.555 1.00 94.56 377 LEU A C 1
ATOM 2865 O O . LEU A 1 377 ? -9.616 -3.016 -5.585 1.00 94.56 377 LEU A O 1
ATOM 2869 N N . TYR A 1 378 ? -11.270 -2.026 -4.427 1.00 90.25 378 TYR A N 1
ATOM 2870 C CA . TYR A 1 378 ? -12.343 -2.242 -5.404 1.00 90.25 378 TYR A CA 1
ATOM 2871 C C . TYR A 1 378 ? -12.590 -1.021 -6.295 1.00 90.25 378 TYR A C 1
ATOM 2873 O O . TYR A 1 378 ? -13.093 -1.124 -7.411 1.00 90.25 378 TYR A O 1
ATOM 2881 N N . GLY A 1 379 ? -12.254 0.167 -5.796 1.00 91.19 379 GLY A N 1
ATOM 2882 C CA . GLY A 1 379 ? -12.473 1.440 -6.471 1.00 91.19 379 GLY A CA 1
ATOM 2883 C C . GLY A 1 379 ? -13.859 2.046 -6.218 1.00 91.19 379 GLY A C 1
ATOM 2884 O O . GLY A 1 379 ? -13.972 3.268 -6.081 1.00 91.19 379 GLY A O 1
ATOM 2885 N N . SER A 1 380 ? -14.898 1.221 -6.102 1.00 89.44 380 SER A N 1
ATOM 2886 C CA . SER A 1 380 ? -16.273 1.632 -5.794 1.00 89.44 380 SER A CA 1
ATOM 2887 C C . SER A 1 380 ? -17.011 0.550 -4.999 1.00 89.44 380 SER A C 1
ATOM 2889 O O . SER A 1 380 ? -16.605 -0.613 -4.986 1.00 89.44 380 SER A O 1
ATOM 2891 N N . GLU A 1 381 ? -18.114 0.923 -4.347 1.00 87.06 381 GLU A N 1
ATOM 2892 C CA . GLU A 1 381 ? -19.003 -0.043 -3.683 1.00 87.06 381 GLU A CA 1
ATOM 2893 C C . GLU A 1 381 ? -19.657 -1.004 -4.682 1.00 87.06 381 GLU A C 1
ATOM 2895 O O . GLU A 1 381 ? -19.851 -2.178 -4.380 1.00 87.06 381 GLU A O 1
ATOM 2900 N N . GLU A 1 382 ? -19.971 -0.526 -5.889 1.00 85.75 382 GLU A N 1
ATOM 2901 C CA . GLU A 1 382 ? -20.497 -1.363 -6.970 1.00 85.75 382 GLU A CA 1
ATOM 2902 C C . GLU A 1 382 ? -19.512 -2.479 -7.333 1.00 85.75 382 GLU A C 1
ATOM 2904 O O . GLU A 1 382 ? -19.890 -3.650 -7.340 1.00 85.75 382 GLU A O 1
ATOM 2909 N N . ASN A 1 383 ? -18.238 -2.128 -7.527 1.00 84.81 383 ASN A N 1
ATOM 2910 C CA . ASN A 1 383 ? -17.184 -3.094 -7.812 1.00 84.81 383 ASN A CA 1
ATOM 2911 C C . ASN A 1 383 ? -16.972 -4.058 -6.643 1.00 84.81 383 ASN A C 1
ATOM 2913 O O . ASN A 1 383 ? -16.826 -5.255 -6.871 1.00 84.81 383 ASN A O 1
ATOM 2917 N N . MET A 1 384 ? -17.019 -3.574 -5.397 1.00 88.88 384 MET A N 1
ATOM 2918 C CA . MET A 1 384 ? -16.934 -4.430 -4.209 1.00 88.88 384 MET A CA 1
ATOM 2919 C C . MET A 1 384 ? -18.050 -5.478 -4.190 1.00 88.88 384 MET A C 1
ATOM 2921 O O . MET A 1 384 ? -17.781 -6.660 -3.990 1.00 88.88 384 MET A O 1
ATOM 2925 N N . ASN A 1 385 ? -19.293 -5.071 -4.463 1.00 80.06 385 ASN A N 1
ATOM 2926 C CA . ASN A 1 385 ? -20.441 -5.981 -4.519 1.00 80.06 385 ASN A CA 1
ATOM 2927 C C . ASN A 1 385 ? -20.336 -7.013 -5.656 1.00 80.06 385 ASN A C 1
ATOM 2929 O O . ASN A 1 385 ? -20.968 -8.066 -5.586 1.00 80.06 385 ASN A O 1
ATOM 2933 N N . GLN A 1 386 ? -19.553 -6.713 -6.693 1.00 78.50 386 GLN A N 1
ATOM 2934 C CA . GLN A 1 386 ? -19.288 -7.595 -7.832 1.00 78.50 386 GLN A CA 1
ATOM 2935 C C . GLN A 1 386 ? -17.969 -8.380 -7.699 1.00 78.50 386 GLN A C 1
ATOM 2937 O O . GLN A 1 386 ? -17.692 -9.232 -8.538 1.00 78.50 386 GLN A O 1
ATOM 2942 N N . GLY A 1 387 ? -17.161 -8.117 -6.664 1.00 75.44 387 GLY A N 1
ATOM 2943 C CA . GLY A 1 387 ? -15.838 -8.721 -6.479 1.00 75.44 387 GLY A CA 1
ATOM 2944 C C . GLY A 1 387 ? -14.754 -8.211 -7.441 1.00 75.44 387 GLY A C 1
ATOM 2945 O O . GLY A 1 387 ? -13.746 -8.885 -7.622 1.00 75.44 387 GLY A O 1
ATOM 2946 N N . ILE A 1 388 ? -14.940 -7.044 -8.066 1.00 80.25 388 ILE A N 1
ATOM 2947 C CA . ILE A 1 388 ? -14.027 -6.482 -9.076 1.00 80.25 388 ILE A CA 1
ATOM 2948 C C . ILE A 1 388 ? -12.902 -5.678 -8.412 1.00 80.25 388 ILE A C 1
ATOM 2950 O O . ILE A 1 388 ? -13.156 -4.697 -7.711 1.00 80.25 388 ILE A O 1
ATOM 2954 N N . LEU A 1 389 ? -11.644 -6.025 -8.698 1.00 85.62 389 LEU A N 1
ATOM 2955 C CA . LEU A 1 389 ? -10.452 -5.395 -8.111 1.00 85.62 389 LEU A CA 1
ATOM 2956 C C . LEU A 1 389 ? -9.949 -4.185 -8.923 1.00 85.62 389 LEU A C 1
ATOM 2958 O O . LEU A 1 389 ? -8.779 -4.091 -9.309 1.00 85.62 389 LEU A O 1
ATOM 2962 N N . ASP A 1 390 ? -10.827 -3.216 -9.184 1.00 84.94 390 ASP A N 1
ATOM 2963 C CA . ASP A 1 390 ? -10.495 -1.988 -9.930 1.00 84.94 390 ASP A CA 1
ATOM 2964 C C . ASP A 1 390 ? -10.113 -0.806 -9.014 1.00 84.94 390 ASP A C 1
ATOM 2966 O O . ASP A 1 390 ? -10.281 0.367 -9.341 1.00 84.94 390 ASP A O 1
ATOM 2970 N N . GLY A 1 391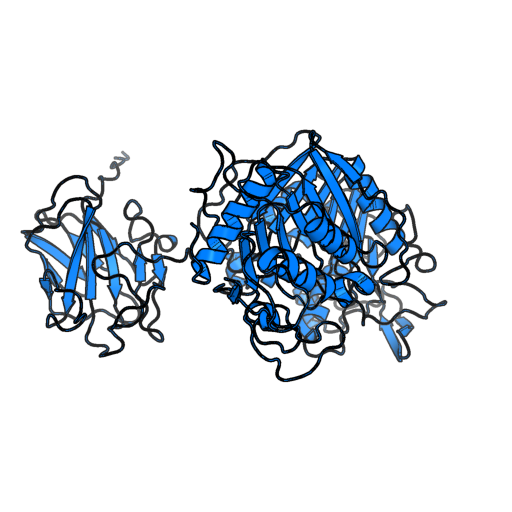 ? -9.590 -1.109 -7.823 1.00 89.81 391 GLY A N 1
ATOM 2971 C CA . GLY A 1 391 ? -8.995 -0.128 -6.918 1.00 89.81 391 GLY A CA 1
ATOM 2972 C C . GLY A 1 391 ? -7.620 0.363 -7.369 1.00 89.81 391 GLY A C 1
ATOM 2973 O O . GLY A 1 391 ? -7.160 0.099 -8.483 1.00 89.81 391 GLY A O 1
ATOM 2974 N N . ASN A 1 392 ? -6.951 1.081 -6.469 1.00 95.81 392 ASN A N 1
ATOM 2975 C CA . ASN A 1 392 ? -5.564 1.510 -6.647 1.00 95.81 392 ASN A CA 1
ATOM 2976 C C . ASN A 1 392 ? -4.640 0.291 -6.796 1.00 95.81 392 ASN A C 1
ATOM 2978 O O . ASN A 1 392 ? -4.925 -0.773 -6.253 1.00 95.81 392 ASN A O 1
ATOM 2982 N N . GLN A 1 393 ? -3.508 0.450 -7.473 1.00 94.88 393 GLN A N 1
ATOM 2983 C CA . GLN A 1 393 ? -2.434 -0.544 -7.438 1.00 94.88 393 GLN A CA 1
ATOM 2984 C C . GLN A 1 393 ? -1.754 -0.514 -6.060 1.00 94.88 393 GLN A C 1
ATOM 2986 O O . GLN A 1 393 ? -1.434 0.567 -5.555 1.00 94.88 393 GLN A O 1
ATOM 2991 N N . GLN A 1 394 ? -1.618 -1.682 -5.425 1.00 95.44 394 GLN A N 1
ATOM 2992 C CA . GLN A 1 394 ? -1.101 -1.865 -4.066 1.00 95.44 394 GLN A CA 1
ATOM 2993 C C . GLN A 1 394 ? -0.497 -3.260 -3.875 1.00 95.44 394 GLN A C 1
ATOM 2995 O O . GLN A 1 394 ? -0.730 -4.175 -4.666 1.00 95.44 394 GLN A O 1
ATOM 3000 N N . HIS A 1 395 ? 0.177 -3.446 -2.743 1.00 98.00 395 HIS A N 1
ATOM 3001 C CA . HIS A 1 395 ? 0.594 -4.760 -2.273 1.00 98.00 395 HIS A CA 1
ATOM 3002 C C . HIS A 1 395 ? 0.374 -4.922 -0.765 1.00 98.00 395 HIS A C 1
ATOM 3004 O O . HIS A 1 395 ? 0.188 -3.946 -0.028 1.00 98.00 395 HIS A O 1
ATOM 3010 N N . VAL A 1 396 ? 0.444 -6.175 -0.327 1.00 98.50 396 VAL A N 1
ATOM 3011 C CA . VAL A 1 396 ? 0.520 -6.590 1.075 1.00 98.50 396 VAL A CA 1
ATOM 3012 C C . VAL A 1 396 ? 1.701 -7.536 1.250 1.00 98.50 396 VAL A C 1
ATOM 3014 O O . VAL A 1 396 ? 1.937 -8.393 0.399 1.00 98.50 396 VAL A O 1
ATOM 3017 N N . VAL A 1 397 ? 2.382 -7.405 2.384 1.00 98.62 397 VAL A N 1
ATOM 3018 C CA . VAL A 1 397 ? 3.318 -8.387 2.928 1.00 98.62 397 VAL A CA 1
ATOM 3019 C C . VAL A 1 397 ? 2.732 -8.941 4.223 1.00 98.62 397 VAL A C 1
ATOM 3021 O O . VAL A 1 397 ? 2.380 -8.199 5.140 1.00 98.62 397 VAL A O 1
ATOM 3024 N N . GLU A 1 398 ? 2.614 -10.257 4.287 1.00 98.69 398 GLU A N 1
ATOM 3025 C CA . GLU A 1 398 ? 2.126 -11.005 5.435 1.00 98.69 398 GLU A CA 1
ATOM 3026 C C . GLU A 1 398 ? 3.236 -11.922 5.946 1.00 98.69 398 GLU A C 1
ATOM 3028 O O . GLU A 1 398 ? 3.736 -12.767 5.208 1.00 98.69 398 GLU A O 1
ATOM 3033 N N . VAL A 1 399 ? 3.606 -11.779 7.214 1.00 98.81 399 VAL A N 1
ATOM 3034 C CA . VAL A 1 399 ? 4.771 -12.453 7.790 1.00 98.81 399 VAL A CA 1
ATOM 3035 C C . VAL A 1 399 ? 4.377 -13.266 9.016 1.00 98.81 399 VAL A C 1
ATOM 3037 O O . VAL A 1 399 ? 3.805 -12.729 9.968 1.00 98.81 399 VAL A O 1
ATOM 3040 N N . HIS A 1 400 ? 4.733 -14.553 9.026 1.00 98.69 400 HIS A N 1
ATOM 3041 C CA . HIS A 1 400 ? 4.603 -15.425 10.192 1.00 98.69 400 HIS A CA 1
ATOM 3042 C C . HIS A 1 400 ? 5.875 -15.372 11.043 1.00 98.69 400 HIS A C 1
ATOM 3044 O O . HIS A 1 400 ? 6.740 -16.245 10.959 1.00 98.69 400 HIS A O 1
ATOM 3050 N N . SER A 1 401 ? 6.007 -14.354 11.886 1.00 98.69 401 SER A N 1
ATOM 3051 C CA . SER A 1 401 ? 7.126 -14.244 12.822 1.00 98.69 401 SER A CA 1
ATOM 3052 C C . SER A 1 401 ? 6.649 -13.625 14.134 1.00 98.69 401 SER A C 1
ATOM 3054 O O . SER A 1 401 ? 6.333 -12.435 14.169 1.00 98.69 401 SER A O 1
ATOM 3056 N N . PRO A 1 402 ? 6.616 -14.401 15.233 1.00 98.69 402 PRO A N 1
ATOM 3057 C CA . PRO A 1 402 ? 6.363 -13.868 16.567 1.00 98.69 402 PRO A CA 1
ATOM 3058 C C . PRO A 1 402 ? 7.358 -12.776 16.982 1.00 98.69 402 PRO A C 1
ATOM 3060 O O . PRO A 1 402 ? 6.990 -11.845 17.695 1.00 98.69 402 PRO A O 1
ATOM 3063 N N . GLU A 1 403 ? 8.609 -12.858 16.526 1.00 98.56 403 GLU A N 1
ATOM 3064 C CA . GLU A 1 403 ? 9.635 -11.845 16.770 1.00 98.56 403 GLU A CA 1
ATOM 3065 C C . GLU A 1 403 ? 9.282 -10.523 16.078 1.00 98.56 403 GLU A C 1
ATOM 3067 O O . GLU A 1 403 ? 9.257 -9.483 16.736 1.00 98.56 403 GLU A O 1
ATOM 3072 N N . LEU A 1 404 ? 8.925 -10.562 14.790 1.00 98.81 404 LEU A N 1
ATOM 3073 C CA . LEU A 1 404 ? 8.464 -9.383 14.053 1.00 98.81 404 LEU A CA 1
ATOM 3074 C C . LEU A 1 404 ? 7.155 -8.828 14.633 1.00 98.81 404 LEU A C 1
ATOM 3076 O O . LEU A 1 404 ? 7.006 -7.619 14.799 1.00 98.81 404 LEU A O 1
ATOM 3080 N N . ALA A 1 405 ? 6.222 -9.708 14.996 1.00 98.88 405 ALA A N 1
ATOM 3081 C CA . ALA A 1 405 ? 4.972 -9.334 15.648 1.00 98.88 405 ALA A CA 1
ATOM 3082 C C . ALA A 1 405 ? 5.218 -8.608 16.976 1.00 98.88 405 ALA A C 1
ATOM 3084 O O . ALA A 1 405 ? 4.521 -7.643 17.283 1.00 98.88 405 ALA A O 1
ATOM 3085 N N . SER A 1 406 ? 6.228 -9.021 17.747 1.00 98.81 406 SER A N 1
ATOM 3086 C CA . SER A 1 406 ? 6.621 -8.320 18.970 1.00 98.81 406 SER A CA 1
ATOM 3087 C C . SER A 1 406 ? 7.171 -6.920 18.691 1.00 98.81 406 SER A C 1
ATOM 3089 O O . SER A 1 406 ? 6.918 -6.029 19.494 1.00 98.81 406 SER A O 1
ATOM 3091 N N . ILE A 1 407 ? 7.897 -6.717 17.587 1.00 98.81 407 ILE A N 1
ATOM 3092 C CA . ILE A 1 407 ? 8.429 -5.405 17.185 1.00 98.81 407 ILE A CA 1
ATOM 3093 C C . ILE A 1 407 ? 7.294 -4.454 16.800 1.00 98.81 407 ILE A C 1
ATOM 3095 O O . ILE A 1 407 ? 7.179 -3.371 17.366 1.00 98.81 407 ILE A O 1
ATOM 3099 N N . TYR A 1 408 ? 6.402 -4.890 15.905 1.00 98.88 408 TYR A N 1
ATOM 3100 C CA . TYR A 1 408 ? 5.223 -4.107 15.520 1.00 98.88 408 TYR A CA 1
ATOM 3101 C C . TYR A 1 408 ? 4.303 -3.827 16.712 1.00 98.88 408 TYR A C 1
ATOM 3103 O O . TYR A 1 408 ? 3.678 -2.772 16.780 1.00 98.88 408 TYR A O 1
ATOM 3111 N N . LYS A 1 409 ? 4.232 -4.748 17.680 1.00 98.81 409 LYS A N 1
ATOM 3112 C CA . LYS A 1 409 ? 3.515 -4.517 18.932 1.00 98.81 409 LYS A CA 1
ATOM 3113 C C . LYS A 1 409 ? 4.182 -3.446 19.797 1.00 98.81 409 LYS A C 1
ATOM 3115 O O . LYS A 1 409 ? 3.463 -2.667 20.404 1.00 98.81 409 LYS A O 1
ATOM 3120 N N . THR A 1 410 ? 5.513 -3.378 19.860 1.00 98.62 410 THR A N 1
ATOM 3121 C CA . THR A 1 410 ? 6.213 -2.297 20.576 1.00 98.62 410 THR A CA 1
ATOM 3122 C C . THR A 1 410 ? 5.889 -0.930 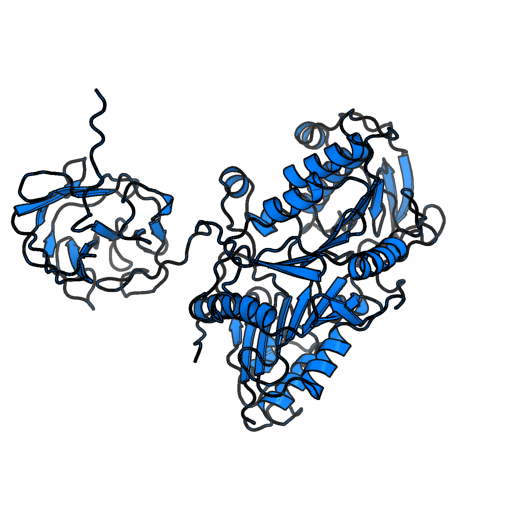19.973 1.00 98.62 410 THR A C 1
ATOM 3124 O O . THR A 1 410 ? 5.487 -0.040 20.715 1.00 98.62 410 THR A O 1
ATOM 3127 N N . GLU A 1 411 ? 5.947 -0.803 18.647 1.00 98.44 411 GLU A N 1
ATOM 3128 C CA . GLU A 1 411 ? 5.510 0.403 17.923 1.00 98.44 411 GLU A CA 1
ATOM 3129 C C . GLU A 1 411 ? 4.030 0.729 18.204 1.00 98.44 411 GLU A C 1
ATOM 3131 O O . GLU A 1 411 ? 3.674 1.863 18.528 1.00 98.44 411 GLU A O 1
ATOM 3136 N N . PHE A 1 412 ? 3.144 -0.271 18.128 1.00 98.81 412 PHE A N 1
ATOM 3137 C CA . PHE A 1 412 ? 1.728 -0.087 18.449 1.00 98.81 412 PHE A CA 1
ATOM 3138 C C . PHE A 1 412 ? 1.548 0.430 19.881 1.00 98.81 412 PHE A C 1
ATOM 3140 O O . PHE A 1 412 ? 0.764 1.344 20.114 1.00 98.81 412 PHE A O 1
ATOM 3147 N N . GLU A 1 413 ? 2.263 -0.143 20.851 1.00 98.75 413 GLU A N 1
ATOM 3148 C CA . GLU A 1 413 ? 2.132 0.198 22.268 1.00 98.75 413 GLU A CA 1
ATOM 3149 C C . GLU A 1 413 ? 2.734 1.557 22.632 1.00 98.75 413 GLU A C 1
ATOM 3151 O O . GLU A 1 413 ? 2.274 2.172 23.595 1.00 98.75 413 GLU A O 1
ATOM 3156 N N . GLU A 1 414 ? 3.684 2.070 21.851 1.00 98.38 414 GLU A N 1
ATOM 3157 C CA . GLU A 1 414 ? 4.150 3.453 21.965 1.00 98.38 414 GLU A CA 1
ATOM 3158 C C . GLU A 1 414 ? 3.042 4.450 21.603 1.00 98.38 414 GLU A C 1
ATOM 3160 O O . GLU A 1 414 ? 2.760 5.365 22.382 1.00 98.38 414 GLU A O 1
ATOM 3165 N N . MET A 1 415 ? 2.342 4.225 20.487 1.00 98.50 415 MET A N 1
ATOM 3166 C CA . MET A 1 415 ? 1.165 5.019 20.118 1.00 98.50 415 MET A CA 1
ATOM 3167 C C . MET A 1 415 ? -0.014 4.770 21.066 1.00 98.50 415 MET A C 1
ATOM 3169 O O . MET A 1 415 ? -0.747 5.695 21.395 1.00 98.50 415 MET A O 1
ATOM 3173 N N . TRP A 1 416 ? -0.202 3.546 21.559 1.00 98.69 416 TRP A N 1
ATOM 3174 C CA . TRP A 1 416 ? -1.283 3.191 22.487 1.00 98.69 416 TRP A CA 1
ATOM 3175 C C . TRP A 1 416 ? -1.079 3.744 23.907 1.00 98.69 416 TRP A C 1
ATOM 3177 O O . TRP A 1 416 ? -2.037 3.951 24.656 1.00 98.69 416 TRP A O 1
ATOM 3187 N N . GLY A 1 417 ? 0.178 3.930 24.311 1.00 98.38 417 GLY A N 1
ATOM 3188 C CA . GLY A 1 417 ? 0.593 4.367 25.644 1.00 98.38 417 GLY A CA 1
ATOM 3189 C C . GLY A 1 417 ? 0.581 3.277 26.724 1.00 98.38 417 GLY A C 1
ATOM 3190 O O . GLY A 1 417 ? 0.952 3.544 27.866 1.00 98.38 417 GLY A O 1
ATOM 3191 N N . SER A 1 418 ? 0.160 2.042 26.421 1.00 98.06 418 SER A N 1
ATOM 3192 C CA . SER A 1 418 ? 0.070 0.973 27.425 1.00 98.06 418 SER A CA 1
ATOM 3193 C C . SER A 1 418 ? 0.207 -0.441 26.842 1.00 98.06 418 SER A C 1
ATOM 3195 O O . SER A 1 418 ? -0.022 -0.674 25.661 1.00 98.06 418 SER A O 1
ATOM 3197 N N . GLY A 1 419 ? 0.517 -1.415 27.707 1.00 96.81 419 GLY A N 1
ATOM 3198 C CA . GLY A 1 419 ? 0.529 -2.847 27.368 1.00 96.81 419 GLY A CA 1
ATOM 3199 C C . GLY A 1 419 ? -0.809 -3.571 27.576 1.00 96.81 419 GLY A C 1
ATOM 3200 O O . GLY A 1 419 ? -0.838 -4.798 27.665 1.00 96.81 419 GLY A O 1
ATOM 3201 N N . THR A 1 420 ? -1.908 -2.834 27.762 1.00 96.69 420 THR A N 1
ATOM 3202 C CA . THR A 1 420 ? -3.240 -3.388 28.069 1.00 96.69 420 THR A CA 1
ATOM 3203 C C . THR A 1 420 ? -4.247 -3.080 26.959 1.00 96.69 420 THR A C 1
ATOM 3205 O O . THR A 1 420 ? -3.932 -2.369 26.004 1.00 96.69 420 THR A O 1
ATOM 3208 N N . THR A 1 421 ? -5.474 -3.590 27.085 1.00 95.19 421 THR A N 1
ATOM 3209 C CA . THR A 1 421 ? -6.594 -3.247 26.192 1.00 95.19 421 THR A CA 1
ATOM 3210 C C . THR A 1 421 ? -7.075 -1.807 26.338 1.00 95.19 421 THR A C 1
ATOM 3212 O O . THR A 1 421 ? -7.754 -1.316 25.451 1.00 95.19 421 THR A O 1
ATOM 3215 N N . THR A 1 422 ? -6.701 -1.097 27.405 1.00 95.81 422 THR A N 1
ATOM 3216 C CA . THR A 1 422 ? -7.039 0.319 27.596 1.00 95.81 422 THR A CA 1
ATOM 3217 C C . THR A 1 422 ? -5.833 1.197 27.241 1.00 95.81 422 THR A C 1
ATOM 3219 O O . THR A 1 422 ? -4.743 0.936 27.760 1.00 95.81 422 THR A O 1
ATOM 3222 N N . PRO A 1 423 ? -5.980 2.231 26.398 1.00 97.50 423 PRO A N 1
ATOM 3223 C CA . PRO A 1 423 ? -4.881 3.149 26.105 1.00 97.50 423 PRO A CA 1
ATOM 3224 C C . PRO A 1 423 ? -4.531 4.030 27.316 1.00 97.50 423 PRO A C 1
ATOM 3226 O O . PRO A 1 423 ? -5.370 4.262 28.191 1.00 97.50 423 PRO A O 1
ATOM 3229 N N . ASP A 1 424 ? -3.292 4.528 27.364 1.00 97.75 424 ASP A N 1
ATOM 3230 C CA . ASP A 1 424 ? -2.896 5.610 28.276 1.00 97.75 424 ASP A CA 1
ATOM 3231 C C . ASP A 1 424 ? -2.577 6.861 27.462 1.00 97.75 424 ASP A C 1
ATOM 3233 O O . ASP A 1 424 ? -1.479 7.045 26.936 1.00 97.75 424 ASP A O 1
ATOM 3237 N N . ASN A 1 425 ? -3.561 7.748 27.392 1.00 96.12 425 ASN A N 1
ATOM 3238 C CA . ASN A 1 425 ? -3.525 8.939 26.552 1.00 96.12 425 ASN A CA 1
ATOM 3239 C C . ASN A 1 425 ? -2.433 9.931 26.983 1.00 96.12 425 ASN A C 1
ATOM 3241 O O . ASN A 1 425 ? -2.073 10.803 26.200 1.00 96.12 425 ASN A O 1
ATOM 3245 N N . THR A 1 426 ? -1.918 9.823 28.217 1.00 95.19 426 THR A N 1
ATOM 3246 C CA . THR A 1 426 ? -0.846 10.688 28.740 1.00 95.19 426 THR A CA 1
ATOM 3247 C C . THR A 1 426 ? 0.558 10.186 28.415 1.00 95.19 426 THR A C 1
ATOM 3249 O O . THR A 1 426 ? 1.522 10.938 28.564 1.00 95.19 426 THR A O 1
ATOM 3252 N N . VAL A 1 427 ? 0.670 8.916 28.019 1.00 97.19 427 VAL A N 1
ATOM 3253 C CA . VAL A 1 427 ? 1.931 8.244 27.674 1.00 97.19 427 VAL A CA 1
ATOM 3254 C C . VAL A 1 427 ? 2.032 7.980 26.174 1.00 97.19 427 VAL A C 1
ATOM 3256 O O . VAL A 1 427 ? 3.145 7.934 25.659 1.00 97.19 427 VAL A O 1
ATOM 3259 N N . SER A 1 428 ? 0.890 7.809 25.505 1.00 97.69 428 SER A N 1
ATOM 3260 C CA . SER A 1 428 ? 0.750 7.696 24.054 1.00 97.69 428 SER A CA 1
ATOM 3261 C C . SER A 1 428 ? 1.624 8.715 23.320 1.00 97.69 428 SER A C 1
ATOM 3263 O O . SER A 1 428 ? 1.639 9.885 23.691 1.00 97.69 428 SER A O 1
ATOM 3265 N N . ASN A 1 429 ? 2.343 8.271 22.288 1.00 96.69 429 ASN A N 1
ATOM 3266 C CA . ASN A 1 429 ? 3.124 9.144 21.418 1.00 96.69 429 ASN A CA 1
ATOM 3267 C C . ASN A 1 429 ? 2.840 8.824 19.952 1.00 96.69 429 ASN A C 1
ATOM 3269 O O . ASN A 1 429 ? 3.070 7.705 19.503 1.00 96.69 429 ASN A O 1
ATOM 3273 N N . PHE A 1 430 ? 2.404 9.829 19.199 1.00 97.31 430 PHE A N 1
ATOM 3274 C CA . PHE A 1 430 ? 2.294 9.773 17.742 1.00 97.31 430 PHE A CA 1
ATOM 3275 C C . PHE A 1 430 ? 3.283 10.735 17.083 1.00 97.31 430 PHE A C 1
ATOM 3277 O O . PHE A 1 430 ? 3.713 11.745 17.663 1.00 97.31 430 PHE A O 1
ATOM 3284 N N . SER A 1 431 ? 3.573 10.488 15.811 1.00 95.81 431 SER A N 1
ATOM 3285 C CA . SER A 1 431 ? 4.390 11.345 14.961 1.00 95.81 431 SER A CA 1
ATOM 3286 C C . SER A 1 431 ? 5.751 11.634 15.614 1.00 95.81 431 SER A C 1
ATOM 3288 O O . SER A 1 431 ? 6.355 10.767 16.240 1.00 95.81 431 SER A O 1
ATOM 3290 N N . THR A 1 432 ? 6.231 12.882 15.538 1.00 94.62 432 THR A N 1
ATOM 3291 C CA . THR A 1 432 ? 7.546 13.339 16.036 1.00 94.62 432 THR A CA 1
ATOM 3292 C C . THR A 1 432 ? 7.794 13.146 17.535 1.00 94.62 432 THR A C 1
ATOM 3294 O O . THR A 1 432 ? 8.817 13.604 18.043 1.00 94.62 432 THR A O 1
ATOM 3297 N N . ARG A 1 433 ? 6.816 12.627 18.282 1.00 94.94 433 ARG A N 1
ATOM 3298 C CA . ARG A 1 433 ? 6.934 12.344 19.717 1.00 94.94 433 ARG A CA 1
ATOM 3299 C C . ARG A 1 433 ? 7.362 10.908 19.987 1.00 94.94 433 ARG A C 1
ATOM 3301 O O . ARG A 1 433 ? 7.833 10.643 21.089 1.00 94.94 433 ARG A O 1
ATOM 3308 N N . LYS A 1 434 ? 7.233 10.026 18.995 1.00 95.19 434 LYS A N 1
ATOM 3309 C CA . LYS A 1 434 ? 7.803 8.687 19.050 1.00 95.19 434 LYS A CA 1
ATOM 3310 C C . LYS A 1 434 ? 9.327 8.739 19.086 1.00 95.19 434 LYS A C 1
ATOM 3312 O O . LYS A 1 434 ? 9.949 9.720 18.661 1.00 95.19 434 LYS A O 1
ATOM 3317 N N . ILE A 1 435 ? 9.918 7.676 19.602 1.00 94.69 435 ILE A N 1
ATOM 3318 C CA . ILE A 1 435 ? 11.358 7.458 19.650 1.00 94.69 435 ILE A CA 1
ATOM 3319 C C . ILE A 1 435 ? 11.715 6.154 18.942 1.00 94.69 435 ILE A C 1
ATOM 3321 O O . ILE A 1 435 ? 10.945 5.203 18.957 1.00 94.69 435 ILE A O 1
ATOM 3325 N N . ASP A 1 436 ? 12.935 6.081 18.424 1.00 95.94 436 ASP A N 1
ATOM 3326 C CA . ASP A 1 436 ? 13.515 4.808 18.004 1.00 95.94 436 ASP A CA 1
ATOM 3327 C C . ASP A 1 436 ? 13.731 3.912 19.240 1.00 95.94 436 ASP A C 1
ATOM 3329 O O . ASP A 1 436 ? 14.609 4.150 20.083 1.00 95.94 436 ASP A O 1
ATOM 3333 N N . ASN A 1 437 ? 12.848 2.924 19.397 1.00 96.00 437 ASN A N 1
ATOM 3334 C CA . ASN A 1 437 ? 12.826 1.991 20.523 1.00 96.00 437 ASN A CA 1
ATOM 3335 C C . ASN A 1 437 ? 12.743 0.517 20.094 1.00 96.00 437 ASN A C 1
ATOM 3337 O O . ASN A 1 437 ? 12.628 -0.364 20.956 1.00 96.00 437 ASN A O 1
ATOM 3341 N N . THR A 1 438 ? 12.829 0.242 18.791 1.00 96.69 438 THR A N 1
ATOM 3342 C CA . THR A 1 438 ? 12.692 -1.103 18.233 1.00 96.69 438 THR A CA 1
ATOM 3343 C C . THR A 1 438 ? 14.013 -1.606 17.645 1.00 96.69 438 THR A C 1
ATOM 3345 O O . THR A 1 438 ? 14.871 -0.825 17.247 1.00 96.69 438 THR A O 1
ATOM 3348 N N . PRO A 1 439 ? 14.260 -2.927 17.621 1.00 96.75 439 PRO A N 1
ATOM 3349 C CA . PRO A 1 439 ? 15.376 -3.462 16.854 1.00 96.75 439 PRO A CA 1
ATOM 3350 C C . PRO A 1 439 ? 15.081 -3.374 15.351 1.00 96.75 439 PRO A C 1
ATOM 3352 O O . PRO A 1 439 ? 14.028 -3.818 14.902 1.00 96.75 439 PRO A O 1
ATOM 3355 N N . HIS A 1 440 ? 16.054 -2.902 14.573 1.00 97.69 440 HIS A N 1
ATOM 3356 C CA . HIS A 1 440 ? 15.881 -2.723 13.129 1.00 97.69 440 HIS A CA 1
ATOM 3357 C C . HIS A 1 440 ? 16.210 -3.935 12.271 1.00 97.69 440 HIS A C 1
ATOM 3359 O O . HIS A 1 440 ? 16.004 -3.858 11.074 1.00 97.69 440 HIS A O 1
ATOM 3365 N N . THR A 1 441 ? 16.736 -5.037 12.808 1.00 97.88 441 THR A N 1
ATOM 3366 C CA . THR A 1 441 ? 17.151 -6.182 11.978 1.00 97.88 441 THR A CA 1
ATOM 3367 C C . THR A 1 441 ? 16.783 -7.504 12.634 1.00 97.88 441 THR A C 1
ATOM 3369 O O . THR A 1 441 ? 17.068 -7.726 13.814 1.00 97.88 441 THR A O 1
ATOM 3372 N N . LEU A 1 442 ? 16.200 -8.405 11.845 1.00 97.38 442 LEU A N 1
ATOM 3373 C CA . LEU A 1 442 ? 15.853 -9.775 12.202 1.00 97.38 442 LEU A CA 1
ATOM 3374 C C . LEU A 1 442 ? 16.297 -10.759 11.114 1.00 97.38 442 LEU A C 1
ATOM 3376 O O . LEU A 1 442 ? 16.552 -10.384 9.974 1.00 97.38 442 LEU A O 1
ATOM 3380 N N . THR A 1 443 ? 16.336 -12.042 11.475 1.00 98.06 443 THR A N 1
ATOM 3381 C CA . THR A 1 443 ? 16.384 -13.142 10.506 1.00 98.06 443 THR A CA 1
ATOM 3382 C C . THR A 1 443 ? 15.042 -13.864 10.519 1.00 98.06 443 THR A C 1
ATOM 3384 O O . THR A 1 443 ? 14.641 -14.384 11.563 1.00 98.06 443 THR A O 1
ATOM 3387 N N . ILE A 1 444 ? 14.353 -13.910 9.381 1.00 97.69 444 ILE A N 1
ATOM 3388 C CA . ILE A 1 444 ? 13.026 -14.520 9.215 1.00 97.69 444 ILE A CA 1
ATOM 3389 C C . ILE A 1 444 ? 13.119 -15.504 8.054 1.00 97.69 444 ILE A C 1
ATOM 3391 O O . ILE A 1 444 ? 13.596 -15.141 6.995 1.00 97.69 444 ILE A O 1
ATOM 3395 N N . GLY A 1 445 ? 12.749 -16.771 8.259 1.00 93.94 445 GLY A N 1
ATOM 3396 C CA . GLY A 1 445 ? 12.832 -17.786 7.193 1.00 93.94 445 GLY A CA 1
ATOM 3397 C C . GLY A 1 445 ? 14.256 -18.202 6.778 1.00 93.94 445 GLY A C 1
ATOM 3398 O O . GLY A 1 445 ? 14.418 -19.232 6.132 1.00 93.94 445 GLY A O 1
ATOM 3399 N N . GLY A 1 446 ? 15.287 -17.499 7.252 1.00 94.88 446 GLY A N 1
ATOM 3400 C CA . GLY A 1 446 ? 16.674 -17.638 6.795 1.00 94.88 446 GLY A CA 1
ATOM 3401 C C . GLY A 1 446 ? 17.243 -16.319 6.271 1.00 94.88 446 GLY A C 1
ATOM 3402 O O . GLY A 1 446 ? 18.464 -16.164 6.238 1.00 94.88 446 GLY A O 1
ATOM 3403 N N . ASP A 1 447 ? 16.361 -15.365 5.989 1.00 96.44 447 ASP A N 1
ATOM 3404 C CA . ASP A 1 447 ? 16.639 -14.134 5.263 1.00 96.44 447 ASP A CA 1
ATOM 3405 C C . ASP A 1 447 ? 16.705 -12.939 6.209 1.00 96.44 447 ASP A C 1
ATOM 3407 O O . ASP A 1 447 ? 16.094 -12.932 7.287 1.00 96.44 447 ASP A O 1
ATOM 3411 N N . THR A 1 448 ? 17.496 -11.934 5.837 1.00 98.44 448 THR A N 1
ATOM 3412 C CA . THR A 1 448 ? 17.629 -10.716 6.642 1.00 98.44 448 THR A CA 1
ATOM 3413 C C . THR A 1 448 ? 16.459 -9.793 6.338 1.00 98.44 448 THR A C 1
ATOM 3415 O O . THR A 1 448 ? 16.205 -9.455 5.185 1.00 98.44 448 THR A O 1
ATOM 3418 N N . VAL A 1 449 ? 15.755 -9.372 7.385 1.00 98.69 449 VAL A N 1
ATOM 3419 C CA . VAL A 1 449 ? 14.658 -8.410 7.288 1.00 98.69 449 VAL A CA 1
ATOM 3420 C C . VAL A 1 449 ? 14.965 -7.235 8.197 1.00 98.69 449 VAL A C 1
ATOM 3422 O O . VAL A 1 449 ? 15.177 -7.423 9.398 1.00 98.69 449 VAL A O 1
ATOM 3425 N N . GLU A 1 450 ? 14.969 -6.032 7.633 1.00 98.69 450 GLU A N 1
ATOM 3426 C CA . GLU A 1 450 ? 15.043 -4.789 8.386 1.00 98.69 450 GLU A CA 1
ATOM 3427 C C . GLU A 1 450 ? 13.674 -4.122 8.526 1.00 98.69 450 GLU A C 1
ATOM 3429 O O . GLU A 1 450 ? 12.811 -4.264 7.657 1.00 98.69 450 GLU A O 1
ATOM 3434 N N . ILE A 1 451 ? 13.468 -3.417 9.640 1.00 98.25 451 ILE A N 1
ATOM 3435 C CA . ILE A 1 451 ? 12.179 -2.840 10.035 1.00 98.25 451 ILE A CA 1
ATOM 3436 C C . ILE A 1 451 ? 12.392 -1.452 10.621 1.00 98.25 451 ILE A C 1
ATOM 3438 O O . ILE A 1 451 ? 13.174 -1.282 11.556 1.00 98.25 451 ILE A O 1
ATOM 3442 N N . TYR A 1 452 ? 11.653 -0.482 10.093 1.00 98.44 452 TYR A N 1
ATOM 3443 C CA . TYR A 1 452 ? 11.736 0.914 10.501 1.00 98.44 452 TYR A CA 1
ATOM 3444 C C . TYR A 1 452 ? 10.343 1.516 10.648 1.00 98.44 452 TYR A C 1
ATOM 3446 O O . TYR A 1 452 ? 9.470 1.290 9.804 1.00 98.44 452 TYR A O 1
ATOM 3454 N N . PHE A 1 453 ? 10.162 2.336 11.677 1.00 98.19 453 PHE A N 1
ATOM 3455 C CA . PHE A 1 453 ? 8.960 3.111 11.927 1.00 98.19 453 PHE A CA 1
ATOM 3456 C C . PHE A 1 453 ? 9.268 4.606 11.878 1.00 98.19 453 PHE A C 1
ATOM 3458 O O . PHE A 1 453 ? 10.053 5.154 12.651 1.00 98.19 453 PHE A O 1
ATOM 3465 N N . SER A 1 454 ? 8.618 5.311 10.959 1.00 96.31 454 SER A N 1
ATOM 3466 C CA . SER A 1 454 ? 8.653 6.772 10.968 1.00 96.31 454 SER A CA 1
ATOM 3467 C C . SER A 1 454 ? 7.547 7.305 11.879 1.00 96.31 454 SER A C 1
ATOM 3469 O O . SER A 1 454 ? 6.561 6.615 12.113 1.00 96.31 454 SER A O 1
ATOM 3471 N N . SER A 1 455 ? 7.671 8.503 12.442 1.00 91.25 455 SER A N 1
ATOM 3472 C CA . SER A 1 455 ? 8.921 9.262 12.552 1.00 91.25 455 SER A CA 1
ATOM 3473 C C . SER A 1 455 ? 9.722 8.798 13.768 1.00 91.25 455 SER A C 1
ATOM 3475 O O . SER A 1 455 ? 9.133 8.573 14.820 1.00 91.25 455 SER A O 1
ATOM 3477 N N . GLY A 1 456 ? 11.044 8.728 13.646 1.00 85.62 456 GLY A N 1
ATOM 3478 C CA . GLY A 1 456 ? 11.926 8.304 14.738 1.00 85.62 456 GLY A CA 1
ATOM 3479 C C . GLY A 1 456 ? 13.154 7.572 14.217 1.00 85.62 456 GLY A C 1
ATOM 3480 O O . GLY A 1 456 ? 14.273 7.934 14.577 1.00 85.62 456 GLY A O 1
ATOM 3481 N N . ASP A 1 457 ? 12.930 6.649 13.281 1.00 93.75 457 ASP A N 1
ATOM 3482 C CA . ASP A 1 457 ? 13.935 5.648 12.902 1.00 93.75 457 ASP A CA 1
ATOM 3483 C C . ASP A 1 457 ? 14.749 6.014 11.644 1.00 93.75 457 ASP A C 1
ATOM 3485 O O . ASP A 1 457 ? 15.626 5.266 11.227 1.00 93.75 457 ASP A O 1
ATOM 3489 N N . ASP A 1 458 ? 14.456 7.155 11.008 1.00 94.44 458 ASP A N 1
ATOM 3490 C CA . ASP A 1 458 ? 15.100 7.617 9.763 1.00 94.44 458 ASP A CA 1
ATOM 3491 C C . ASP A 1 458 ? 15.064 6.584 8.608 1.00 94.44 458 ASP A C 1
ATOM 3493 O O . ASP A 1 458 ? 16.058 6.316 7.930 1.00 94.44 458 ASP A O 1
ATOM 3497 N N . ALA A 1 459 ? 13.884 5.999 8.367 1.00 96.25 459 ALA A N 1
ATOM 3498 C CA . ALA A 1 459 ? 13.659 4.943 7.373 1.00 96.25 459 ALA A CA 1
ATOM 3499 C C . ALA A 1 459 ? 14.135 5.307 5.947 1.00 96.25 459 ALA A C 1
ATOM 3501 O O . ALA A 1 459 ? 14.784 4.509 5.268 1.00 96.25 459 ALA A O 1
ATOM 3502 N N . VAL A 1 460 ? 13.841 6.524 5.472 1.00 97.94 460 VAL A N 1
ATOM 3503 C CA . VAL A 1 460 ? 14.280 7.011 4.147 1.00 97.94 460 VAL A CA 1
ATOM 3504 C C . VAL A 1 460 ? 15.788 7.292 4.137 1.00 97.94 460 VAL A C 1
ATOM 3506 O O . VAL A 1 460 ? 16.444 7.092 3.110 1.00 97.94 460 VAL A O 1
ATOM 3509 N N . GLY A 1 461 ? 16.363 7.688 5.275 1.00 97.69 461 GLY A N 1
ATOM 3510 C C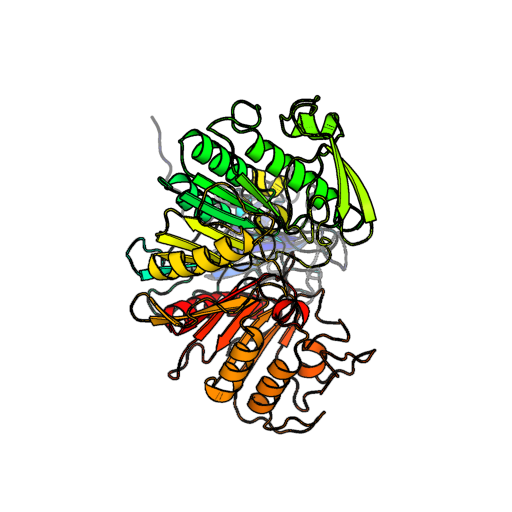A . GLY A 1 461 ? 17.810 7.775 5.461 1.00 97.69 461 GLY A CA 1
ATOM 3511 C C . GLY A 1 461 ? 18.487 6.415 5.291 1.00 97.69 461 GLY A C 1
ATOM 3512 O O . GLY A 1 461 ? 19.397 6.293 4.469 1.00 97.69 461 GLY A O 1
ATOM 3513 N N . ARG A 1 462 ? 17.984 5.358 5.949 1.00 97.62 462 ARG A N 1
ATOM 3514 C CA . ARG A 1 462 ? 18.488 3.984 5.748 1.00 97.62 462 ARG A CA 1
ATOM 3515 C C . ARG A 1 462 ? 18.371 3.543 4.293 1.00 97.62 462 ARG A C 1
ATOM 3517 O O . ARG A 1 462 ? 19.322 2.986 3.752 1.00 97.62 462 ARG A O 1
ATOM 3524 N N . MET A 1 463 ? 17.238 3.814 3.650 1.00 98.12 463 MET A N 1
ATOM 3525 C CA . MET A 1 463 ? 17.034 3.519 2.231 1.00 98.12 463 MET A CA 1
ATOM 3526 C C . MET A 1 463 ? 18.075 4.226 1.342 1.00 98.12 463 MET A C 1
ATOM 3528 O O . MET A 1 463 ? 18.604 3.630 0.405 1.00 98.12 463 MET A O 1
ATOM 3532 N N . THR A 1 464 ? 18.406 5.479 1.658 1.00 98.62 464 THR A N 1
ATOM 3533 C CA . THR A 1 464 ? 19.452 6.252 0.970 1.00 98.62 464 THR A CA 1
ATOM 3534 C C . THR A 1 464 ? 20.830 5.622 1.161 1.00 98.62 464 THR A C 1
ATOM 3536 O O . THR A 1 464 ? 21.576 5.461 0.192 1.00 98.62 464 THR A O 1
ATOM 3539 N N . ASP A 1 465 ? 21.159 5.219 2.390 1.00 98.50 465 ASP A N 1
ATOM 3540 C CA . ASP A 1 465 ? 22.411 4.527 2.695 1.00 98.50 465 ASP A CA 1
ATOM 3541 C C . ASP A 1 465 ? 22.505 3.186 1.960 1.00 98.50 465 ASP A C 1
ATOM 3543 O O . ASP A 1 465 ? 23.540 2.901 1.364 1.00 98.50 465 ASP A O 1
ATOM 3547 N N . LEU A 1 466 ? 21.421 2.409 1.910 1.00 98.19 466 LEU A N 1
ATOM 3548 C CA . LEU A 1 466 ? 21.365 1.139 1.186 1.00 98.19 466 LEU A CA 1
ATOM 3549 C C . LEU A 1 466 ? 21.626 1.344 -0.313 1.00 98.19 466 LEU A C 1
ATOM 3551 O O . LEU A 1 466 ? 22.518 0.706 -0.873 1.00 98.19 466 LEU A O 1
ATOM 3555 N N . VAL A 1 467 ? 20.947 2.302 -0.958 1.00 98.69 467 VAL A N 1
ATOM 3556 C CA . VAL A 1 467 ? 21.226 2.653 -2.365 1.00 98.69 467 VAL A CA 1
ATOM 3557 C C . VAL A 1 467 ? 22.700 3.003 -2.547 1.00 98.69 467 VAL A C 1
ATOM 3559 O O . VAL A 1 467 ? 23.345 2.536 -3.482 1.00 98.69 467 VAL A O 1
ATOM 3562 N N . LYS A 1 468 ? 23.269 3.804 -1.650 1.00 98.50 468 LYS A N 1
ATOM 3563 C CA . LYS A 1 468 ? 24.663 4.236 -1.734 1.00 98.50 468 LYS A CA 1
ATOM 3564 C C . LYS A 1 468 ? 25.648 3.075 -1.599 1.00 98.50 468 LYS A C 1
ATOM 3566 O O . LYS A 1 468 ? 26.598 2.994 -2.388 1.00 98.50 468 LYS A O 1
ATOM 3571 N N . THR A 1 469 ? 25.473 2.224 -0.591 1.00 97.88 469 THR A N 1
ATOM 3572 C CA . THR A 1 469 ? 26.505 1.276 -0.147 1.00 97.88 469 THR A CA 1
ATOM 3573 C C . THR A 1 469 ? 26.295 -0.156 -0.601 1.00 97.88 469 THR A C 1
ATOM 3575 O O . THR A 1 469 ? 27.281 -0.886 -0.636 1.00 97.88 469 THR A O 1
ATOM 3578 N N . GLU A 1 470 ? 25.066 -0.543 -0.933 1.00 97.00 470 GLU A N 1
ATOM 3579 C CA . GLU A 1 470 ? 24.683 -1.942 -1.165 1.00 97.00 470 GLU A CA 1
ATOM 3580 C C . GLU A 1 470 ? 24.129 -2.181 -2.577 1.00 97.00 470 GLU A C 1
ATOM 3582 O O . GLU A 1 470 ? 24.313 -3.269 -3.096 1.00 97.00 470 GLU A O 1
ATOM 3587 N N . ALA A 1 471 ? 23.543 -1.175 -3.244 1.00 98.19 471 ALA A N 1
ATOM 3588 C CA . ALA A 1 471 ? 23.082 -1.335 -4.627 1.00 98.19 471 ALA A CA 1
ATOM 3589 C C . ALA A 1 471 ? 24.253 -1.331 -5.626 1.00 98.19 471 ALA A C 1
ATOM 3591 O O . ALA A 1 471 ? 24.892 -0.289 -5.838 1.00 98.19 471 ALA A O 1
ATOM 3592 N N . ASP A 1 472 ? 24.521 -2.460 -6.271 1.00 98.12 472 ASP A N 1
ATOM 3593 C CA . ASP A 1 472 ? 25.687 -2.647 -7.137 1.00 98.12 472 ASP A CA 1
ATOM 3594 C C . ASP A 1 472 ? 25.380 -2.504 -8.630 1.00 98.12 472 ASP A C 1
ATOM 3596 O O . ASP A 1 472 ? 26.177 -1.926 -9.373 1.00 98.12 472 ASP A O 1
ATOM 3600 N N . GLU A 1 473 ? 24.229 -2.999 -9.074 1.00 98.19 473 GLU A N 1
ATOM 3601 C CA . GLU A 1 473 ? 23.920 -3.223 -10.487 1.00 98.19 473 GLU A CA 1
ATOM 3602 C C . GLU A 1 473 ? 22.649 -2.485 -10.925 1.00 98.19 473 GLU A C 1
ATOM 3604 O O . GLU A 1 473 ? 22.641 -1.864 -11.996 1.00 98.19 473 GLU A O 1
ATOM 3609 N N . ASN A 1 474 ? 21.570 -2.529 -10.133 1.00 98.38 474 ASN A N 1
ATOM 3610 C CA . ASN A 1 474 ? 20.317 -1.870 -10.504 1.00 98.38 474 ASN A CA 1
ATOM 3611 C C . ASN A 1 474 ? 19.449 -1.399 -9.327 1.00 98.38 474 ASN A C 1
ATOM 3613 O O . ASN A 1 474 ? 19.552 -1.877 -8.200 1.00 98.38 474 ASN A O 1
ATOM 3617 N N . ALA A 1 475 ? 18.572 -0.435 -9.620 1.00 98.69 475 ALA A N 1
ATOM 3618 C CA . ALA A 1 475 ? 17.496 -0.017 -8.730 1.00 98.69 475 ALA A CA 1
ATOM 3619 C C . ALA A 1 475 ? 16.211 0.268 -9.520 1.00 98.69 475 ALA A C 1
ATOM 3621 O O . ALA A 1 475 ? 16.168 1.164 -10.374 1.00 98.69 475 ALA A O 1
ATOM 3622 N N . TYR A 1 476 ? 15.144 -0.467 -9.210 1.00 98.81 476 TYR A N 1
ATOM 3623 C CA . TYR A 1 476 ? 13.827 -0.330 -9.836 1.00 98.81 476 TYR A CA 1
ATOM 3624 C C . TYR A 1 476 ? 12.782 0.125 -8.826 1.00 98.81 476 TYR A C 1
ATOM 3626 O O . TYR A 1 476 ? 12.867 -0.229 -7.657 1.00 98.81 476 TYR A O 1
ATOM 3634 N N . PHE A 1 477 ? 11.782 0.907 -9.235 1.00 98.81 477 PHE A N 1
ATOM 3635 C CA . PHE A 1 477 ? 10.768 1.361 -8.280 1.00 98.81 477 PHE A CA 1
ATOM 3636 C C . PHE A 1 477 ? 9.380 1.650 -8.849 1.00 98.81 477 PHE A C 1
ATOM 3638 O O . PHE A 1 477 ? 9.209 2.094 -9.983 1.00 98.81 477 PHE A O 1
ATOM 3645 N N . THR A 1 478 ? 8.379 1.512 -7.983 1.00 98.50 478 THR A N 1
ATOM 3646 C CA . THR A 1 478 ? 7.043 2.098 -8.148 1.00 98.50 478 THR A CA 1
ATOM 3647 C C . THR A 1 478 ? 6.751 2.983 -6.946 1.00 98.50 478 THR A C 1
ATOM 3649 O O . THR A 1 478 ? 6.843 2.513 -5.809 1.00 98.50 478 THR A O 1
ATOM 3652 N N . ILE A 1 479 ? 6.394 4.249 -7.166 1.00 98.31 479 ILE A N 1
ATOM 3653 C CA . ILE A 1 479 ? 6.215 5.203 -6.068 1.00 98.31 479 ILE A CA 1
ATOM 3654 C C . ILE A 1 479 ? 5.015 6.131 -6.267 1.00 98.31 479 ILE A C 1
ATOM 3656 O O . ILE A 1 479 ? 4.854 6.771 -7.310 1.00 98.31 479 ILE A O 1
ATOM 3660 N N . PHE A 1 480 ? 4.192 6.249 -5.223 1.00 98.00 480 PHE A N 1
ATOM 3661 C CA . PHE A 1 480 ? 3.102 7.223 -5.174 1.00 98.00 480 PHE A CA 1
ATOM 3662 C C . PHE A 1 480 ? 3.640 8.659 -5.155 1.00 98.00 480 PHE A C 1
ATOM 3664 O O . PHE A 1 480 ? 3.365 9.430 -6.067 1.00 98.00 480 PHE A O 1
ATOM 3671 N N . ALA A 1 481 ? 4.446 9.024 -4.153 1.00 97.25 481 ALA A N 1
ATOM 3672 C CA . ALA A 1 481 ? 5.028 10.359 -4.040 1.00 97.25 481 ALA A CA 1
ATOM 3673 C C . ALA A 1 481 ? 6.486 10.306 -3.564 1.00 97.25 481 ALA A C 1
ATOM 3675 O O . ALA A 1 481 ? 6.807 9.617 -2.597 1.00 97.25 481 ALA A O 1
ATOM 3676 N N . TRP A 1 482 ? 7.348 11.081 -4.227 1.00 97.94 482 TRP A N 1
ATOM 3677 C CA . TRP A 1 482 ? 8.773 11.186 -3.914 1.00 97.94 482 TRP A CA 1
ATOM 3678 C C . TRP A 1 482 ? 9.240 12.637 -4.035 1.00 97.94 482 TRP A C 1
ATOM 3680 O O . TRP A 1 482 ? 9.186 13.225 -5.120 1.00 97.94 482 TRP A O 1
ATOM 3690 N N . SER A 1 483 ? 9.698 13.196 -2.915 1.00 97.00 483 SER A N 1
ATOM 3691 C CA . SER A 1 483 ? 10.351 14.502 -2.840 1.00 97.00 483 SER A CA 1
ATOM 3692 C C . SER A 1 483 ? 11.698 14.495 -2.113 1.00 97.00 483 SER A C 1
ATOM 3694 O O . SER A 1 483 ? 12.272 15.562 -2.001 1.00 97.00 483 SER A O 1
ATOM 3696 N N . ASP A 1 484 ? 12.157 13.387 -1.529 1.00 97.62 484 ASP A N 1
ATOM 3697 C CA . ASP A 1 484 ? 13.447 13.319 -0.832 1.00 97.62 484 ASP A CA 1
ATOM 3698 C C . ASP A 1 484 ? 14.645 13.516 -1.781 1.00 97.62 484 ASP A C 1
ATOM 3700 O O . ASP A 1 484 ? 14.794 12.760 -2.747 1.00 97.62 484 ASP A O 1
ATOM 3704 N N . GLN A 1 485 ? 15.481 14.530 -1.513 1.00 96.88 485 GLN A N 1
ATOM 3705 C CA . GLN A 1 485 ? 16.643 14.858 -2.348 1.00 96.88 485 GLN A CA 1
ATOM 3706 C C . GLN A 1 485 ? 17.804 13.878 -2.177 1.00 96.88 485 GLN A C 1
ATOM 3708 O O . GLN A 1 485 ? 18.475 13.563 -3.157 1.00 96.88 485 GLN A O 1
ATOM 3713 N N . ALA A 1 486 ? 18.079 13.431 -0.951 1.00 97.31 486 ALA A N 1
ATOM 3714 C CA . ALA A 1 486 ? 19.269 12.632 -0.677 1.00 97.31 486 ALA A CA 1
ATOM 3715 C C . ALA A 1 486 ? 19.198 11.295 -1.427 1.00 97.31 486 ALA A C 1
ATOM 3717 O O . ALA A 1 486 ? 20.150 10.915 -2.108 1.00 97.31 486 ALA A O 1
ATOM 3718 N N . LEU A 1 487 ? 18.031 10.652 -1.409 1.00 98.44 487 LEU A N 1
ATOM 3719 C CA . LEU A 1 487 ? 17.792 9.405 -2.121 1.00 98.44 487 LEU A CA 1
ATOM 3720 C C . LEU A 1 487 ? 17.939 9.554 -3.645 1.00 98.44 487 LEU A C 1
ATOM 3722 O O . LEU A 1 487 ? 18.571 8.717 -4.293 1.00 98.44 487 LEU A O 1
ATOM 3726 N N . VAL A 1 488 ? 17.373 10.611 -4.247 1.00 98.25 488 VAL A N 1
ATOM 3727 C CA . VAL A 1 488 ? 17.471 10.815 -5.709 1.00 98.25 488 VAL A CA 1
ATOM 3728 C C . VAL A 1 488 ? 18.888 11.218 -6.133 1.00 98.25 488 VAL A C 1
ATOM 3730 O O . VAL A 1 488 ? 19.327 10.830 -7.217 1.00 98.25 488 VAL A O 1
ATOM 3733 N N . ASP A 1 489 ? 19.635 11.916 -5.273 1.00 98.50 489 ASP A N 1
ATOM 3734 C CA . ASP A 1 489 ? 21.046 12.246 -5.491 1.00 98.50 489 ASP A CA 1
ATOM 3735 C C . ASP A 1 489 ? 21.936 10.993 -5.492 1.00 98.50 489 ASP A C 1
ATOM 3737 O O . ASP A 1 489 ? 22.839 10.889 -6.328 1.00 98.50 489 ASP A O 1
ATOM 3741 N N . GLU A 1 490 ? 21.683 10.023 -4.607 1.00 98.69 490 GLU A N 1
ATOM 3742 C CA . GLU A 1 490 ? 22.430 8.757 -4.599 1.00 98.69 490 GLU A CA 1
ATOM 3743 C C . GLU A 1 490 ? 22.138 7.927 -5.859 1.00 98.69 490 GLU A C 1
ATOM 3745 O O . GLU A 1 490 ? 23.077 7.458 -6.508 1.00 98.69 490 GLU A O 1
ATOM 3750 N N . LEU A 1 491 ? 20.876 7.843 -6.307 1.00 98.75 491 LEU A N 1
ATOM 3751 C CA . LEU A 1 491 ? 20.561 7.218 -7.600 1.00 98.75 491 LEU A CA 1
ATOM 3752 C C . LEU A 1 491 ? 21.203 7.954 -8.779 1.00 98.75 491 LEU A C 1
ATOM 3754 O O . LEU A 1 491 ? 21.696 7.313 -9.706 1.00 98.75 491 LEU A O 1
ATOM 3758 N N . LYS A 1 492 ? 21.240 9.290 -8.753 1.00 98.69 492 LYS A N 1
ATOM 3759 C CA . LYS A 1 492 ? 21.917 10.089 -9.782 1.00 98.69 492 LYS A CA 1
ATOM 3760 C C . LYS A 1 492 ? 23.407 9.765 -9.826 1.00 98.69 492 LYS A C 1
ATOM 3762 O O . LYS A 1 492 ? 23.980 9.620 -10.907 1.00 98.69 492 LYS A O 1
ATOM 3767 N N . ASN A 1 493 ? 24.053 9.643 -8.667 1.00 98.75 493 ASN A N 1
ATOM 3768 C CA . ASN A 1 493 ? 25.456 9.259 -8.609 1.00 98.75 493 ASN A CA 1
ATOM 3769 C C . ASN A 1 493 ? 25.665 7.846 -9.155 1.00 98.75 493 ASN A C 1
ATOM 3771 O O . ASN A 1 493 ? 26.528 7.661 -10.011 1.00 98.75 493 ASN A O 1
ATOM 3775 N N . LYS A 1 494 ? 24.842 6.877 -8.744 1.00 98.62 494 LYS A N 1
ATOM 3776 C CA . LYS A 1 494 ? 24.905 5.517 -9.288 1.00 98.62 494 LYS A CA 1
ATOM 3777 C C . LYS A 1 494 ? 24.738 5.519 -10.801 1.00 98.62 494 LYS A C 1
ATOM 3779 O O . LYS A 1 494 ? 25.569 4.937 -11.481 1.00 98.62 494 LYS A O 1
ATOM 3784 N N . TRP A 1 495 ? 23.758 6.247 -11.331 1.00 98.62 495 TRP A N 1
ATOM 3785 C CA . TRP A 1 495 ? 23.449 6.324 -12.760 1.00 98.62 495 TRP A CA 1
ATOM 3786 C C . TRP A 1 495 ? 24.526 7.018 -13.606 1.00 98.62 495 TRP A C 1
ATOM 3788 O O . TRP A 1 495 ? 24.919 6.502 -14.653 1.00 98.62 495 TRP A O 1
ATOM 3798 N N . GLU A 1 496 ? 25.015 8.190 -13.184 1.00 98.44 496 GLU A N 1
ATOM 3799 C CA . GLU A 1 496 ? 25.878 9.043 -14.019 1.00 98.44 496 GLU A CA 1
ATOM 3800 C C . GLU A 1 496 ? 27.144 9.591 -13.335 1.00 98.44 496 GLU A C 1
ATOM 3802 O O . GLU A 1 496 ? 27.819 10.478 -13.868 1.00 98.44 496 GLU A O 1
ATOM 3807 N N . GLY A 1 497 ? 27.503 9.062 -12.165 1.00 98.31 497 GLY A N 1
ATOM 3808 C CA . GLY A 1 497 ? 28.781 9.299 -11.486 1.00 98.31 497 GLY A CA 1
ATOM 3809 C C . GLY A 1 497 ? 28.967 10.715 -10.937 1.00 98.31 497 GLY A C 1
ATOM 3810 O O . GLY A 1 497 ? 30.101 11.176 -10.790 1.00 98.31 497 GLY A O 1
ATOM 3811 N N . SER A 1 498 ? 27.882 11.455 -10.699 1.00 98.00 498 SER A N 1
ATOM 3812 C CA . SER A 1 498 ? 27.946 12.876 -10.348 1.00 98.00 498 SER A CA 1
ATOM 3813 C C . SER A 1 498 ? 26.734 13.345 -9.547 1.00 98.00 498 SER A C 1
ATOM 3815 O O . SER A 1 498 ? 25.598 13.040 -9.894 1.00 98.00 498 SER A O 1
ATOM 3817 N N . TYR A 1 499 ? 26.982 14.202 -8.554 1.00 98.06 499 TYR A N 1
ATOM 3818 C CA . TYR A 1 499 ? 25.955 14.945 -7.809 1.00 98.06 499 TYR A CA 1
ATOM 3819 C C . TYR A 1 499 ? 25.652 16.333 -8.407 1.00 98.06 499 TYR A C 1
ATOM 3821 O O . TYR A 1 499 ? 24.817 17.070 -7.899 1.00 98.06 499 TYR A O 1
ATOM 3829 N N . GLY A 1 500 ? 26.365 16.753 -9.458 1.00 98.12 500 GLY A N 1
ATOM 3830 C CA . GLY A 1 500 ? 26.181 18.077 -10.056 1.00 98.12 500 GLY A CA 1
ATOM 3831 C C . GLY A 1 500 ? 24.960 18.149 -10.977 1.00 98.12 500 GLY A C 1
ATOM 3832 O O . GLY A 1 500 ? 24.733 17.226 -11.761 1.00 98.12 500 GLY A O 1
ATOM 3833 N N . ASP A 1 501 ? 24.230 19.270 -10.943 1.00 98.00 501 ASP A N 1
ATOM 3834 C CA . ASP A 1 501 ? 23.131 19.575 -11.877 1.00 98.00 501 ASP A CA 1
ATOM 3835 C C . ASP A 1 501 ? 23.609 19.507 -13.337 1.00 98.00 501 ASP A C 1
ATOM 3837 O O . ASP A 1 501 ? 24.572 20.184 -13.715 1.00 98.00 501 ASP A O 1
ATOM 3841 N N . ASN A 1 502 ? 22.934 18.690 -14.153 1.00 97.69 502 ASN A N 1
ATOM 3842 C CA . ASN A 1 502 ? 23.259 18.410 -15.555 1.00 97.69 502 ASN A CA 1
ATOM 3843 C C . ASN A 1 502 ? 24.733 18.043 -15.795 1.00 97.69 502 ASN A C 1
ATOM 3845 O O . ASN A 1 502 ? 25.340 18.440 -16.794 1.00 97.69 502 ASN A O 1
ATOM 3849 N N . GLN A 1 503 ? 25.326 17.277 -14.879 1.00 98.12 503 GLN A N 1
ATOM 3850 C CA . GLN A 1 503 ? 26.683 16.752 -15.013 1.00 98.12 503 GLN A CA 1
ATOM 3851 C C . GLN A 1 503 ? 26.706 15.251 -14.770 1.00 98.12 503 GLN A C 1
ATOM 3853 O O . GLN A 1 503 ? 26.140 14.798 -13.780 1.00 98.12 503 GLN A O 1
ATOM 3858 N N . GLY A 1 504 ? 27.457 14.522 -15.593 1.00 97.81 504 GLY A N 1
ATOM 3859 C CA . GLY A 1 504 ? 27.691 13.092 -15.423 1.00 97.81 504 GLY A CA 1
ATOM 3860 C C . GLY A 1 504 ? 27.814 12.351 -16.752 1.00 97.81 504 GLY A C 1
ATOM 3861 O O . GLY A 1 504 ? 27.544 12.903 -17.821 1.00 97.81 504 GLY A O 1
ATOM 3862 N N . THR A 1 505 ? 28.227 11.093 -16.677 1.00 98.06 505 THR A N 1
ATOM 3863 C CA . THR A 1 505 ? 28.229 10.134 -17.789 1.00 98.06 505 THR A CA 1
ATOM 3864 C C . THR A 1 505 ? 27.764 8.787 -17.269 1.00 98.06 505 THR A C 1
ATOM 3866 O O . THR A 1 505 ? 28.208 8.396 -16.193 1.00 98.06 505 THR A O 1
ATOM 3869 N N . LEU A 1 506 ? 26.938 8.080 -18.044 1.00 98.56 506 LEU A N 1
ATOM 3870 C CA . LEU A 1 506 ? 26.404 6.769 -17.668 1.00 98.56 506 LEU A CA 1
ATOM 3871 C C . LEU A 1 506 ? 27.499 5.824 -17.159 1.00 98.56 506 LEU A C 1
ATOM 3873 O O . LEU A 1 506 ? 28.506 5.610 -17.840 1.00 98.56 506 LEU A O 1
ATOM 3877 N N . THR A 1 507 ? 27.291 5.277 -15.966 1.00 98.44 507 THR A N 1
ATOM 3878 C CA . THR A 1 507 ? 28.225 4.359 -15.294 1.00 98.44 507 THR A CA 1
ATOM 3879 C C . THR A 1 507 ? 28.015 2.906 -15.721 1.00 98.44 507 THR A C 1
ATOM 3881 O O . THR A 1 507 ? 28.966 2.129 -15.708 1.00 98.44 507 THR A O 1
ATOM 3884 N N . GLY A 1 508 ? 26.785 2.563 -16.121 1.00 97.25 508 GLY A N 1
ATOM 3885 C CA . GLY A 1 508 ? 26.329 1.194 -16.360 1.00 97.25 508 GLY A CA 1
ATOM 3886 C C . GLY A 1 508 ? 25.315 0.683 -15.330 1.00 97.25 508 GLY A C 1
ATOM 3887 O O . GLY A 1 508 ? 24.661 -0.308 -15.624 1.00 97.25 508 GLY A O 1
ATOM 3888 N N . PHE A 1 509 ? 25.144 1.367 -14.192 1.00 98.50 509 PHE A N 1
ATOM 3889 C CA . PHE A 1 509 ? 24.087 1.059 -13.222 1.00 98.50 509 PHE A CA 1
ATOM 3890 C C . PHE A 1 509 ? 22.706 1.297 -13.848 1.00 98.50 509 PHE A C 1
ATOM 3892 O O . PHE A 1 509 ? 22.504 2.338 -14.476 1.00 98.50 509 PHE A O 1
ATOM 3899 N N . ASP A 1 510 ? 21.761 0.371 -13.693 1.00 97.88 510 ASP A N 1
ATOM 3900 C CA . ASP A 1 510 ? 20.444 0.449 -14.338 1.00 97.88 510 ASP A CA 1
ATOM 3901 C C . ASP A 1 510 ? 19.373 1.012 -13.390 1.00 97.88 510 ASP A C 1
ATOM 3903 O O . ASP A 1 510 ? 19.085 0.440 -12.342 1.00 97.88 510 ASP A O 1
ATOM 3907 N N . VAL A 1 511 ? 18.754 2.135 -13.767 1.00 98.50 511 VAL A N 1
ATOM 3908 C CA . VAL A 1 511 ? 17.658 2.761 -13.008 1.00 98.50 511 VAL A CA 1
ATOM 3909 C C . VAL A 1 511 ? 16.390 2.732 -13.841 1.00 98.50 511 VAL A C 1
ATOM 3911 O O . VAL A 1 511 ? 16.373 3.260 -14.950 1.00 98.50 511 VAL A O 1
ATOM 3914 N N . LYS A 1 512 ? 15.297 2.202 -13.292 1.00 98.50 512 LYS A N 1
ATOM 3915 C CA . LYS A 1 512 ? 13.967 2.226 -13.925 1.00 98.50 512 LYS A CA 1
ATOM 3916 C C . LYS A 1 512 ? 12.905 2.560 -12.892 1.00 98.50 512 LYS A C 1
ATOM 3918 O O . LYS A 1 512 ? 13.035 2.211 -11.725 1.00 98.50 512 LYS A O 1
ATOM 3923 N N . GLY A 1 513 ? 11.826 3.214 -13.304 1.00 98.44 513 GLY A N 1
ATOM 3924 C CA . GLY A 1 513 ? 10.802 3.570 -12.332 1.00 98.44 513 GLY A CA 1
ATOM 3925 C C . GLY A 1 513 ? 9.477 4.025 -12.904 1.00 98.44 513 GLY A C 1
ATOM 3926 O O . GLY A 1 513 ? 9.388 4.483 -14.045 1.00 98.44 513 GLY A O 1
ATOM 3927 N N . VAL A 1 514 ? 8.444 3.917 -12.076 1.00 98.75 514 VAL A N 1
ATOM 3928 C CA . VAL A 1 514 ? 7.087 4.365 -12.383 1.00 98.75 514 VAL A CA 1
ATOM 3929 C C . VAL A 1 514 ? 6.573 5.242 -11.244 1.00 98.75 514 VAL A C 1
ATOM 3931 O O . VAL A 1 514 ? 6.583 4.846 -10.079 1.00 98.75 514 VAL A O 1
ATOM 3934 N N . PHE A 1 515 ? 6.115 6.442 -11.587 1.00 98.75 515 PHE A N 1
ATOM 3935 C CA . PHE A 1 515 ? 5.526 7.401 -10.654 1.00 98.75 515 PHE A CA 1
ATOM 3936 C C . PHE A 1 515 ? 4.012 7.450 -10.821 1.00 98.75 515 PHE A C 1
ATOM 3938 O O . PHE A 1 515 ? 3.512 7.382 -11.946 1.00 98.75 515 PHE A O 1
ATOM 3945 N N . ASP A 1 516 ? 3.273 7.680 -9.737 1.00 98.56 516 ASP A N 1
ATOM 3946 C CA . ASP A 1 516 ? 1.858 8.027 -9.863 1.00 98.56 516 ASP A CA 1
ATOM 3947 C C . ASP A 1 516 ? 1.671 9.307 -10.717 1.00 98.56 516 ASP A C 1
ATOM 3949 O O . ASP A 1 516 ? 2.375 10.310 -10.511 1.00 98.56 516 ASP A O 1
ATOM 3953 N N . PRO A 1 517 ? 0.711 9.324 -11.664 1.00 96.88 517 PRO A N 1
ATOM 3954 C CA . PRO A 1 517 ? 0.496 10.459 -12.564 1.00 96.88 517 PRO A CA 1
ATOM 3955 C C . PRO A 1 517 ? 0.197 11.779 -11.854 1.00 96.88 517 PRO A C 1
ATOM 3957 O O . PRO A 1 517 ? 0.532 12.848 -12.371 1.00 96.88 517 PRO A O 1
ATOM 3960 N N . SER A 1 518 ? -0.397 11.725 -10.658 1.00 96.56 518 SER A N 1
ATOM 3961 C CA . SER A 1 518 ? -0.729 12.912 -9.864 1.00 96.56 518 SER A CA 1
ATOM 3962 C C . SER A 1 518 ? 0.526 13.665 -9.411 1.00 96.56 518 SER A C 1
ATOM 3964 O O . SER A 1 518 ? 0.472 14.881 -9.192 1.00 96.56 518 SER A O 1
ATOM 3966 N N . PHE A 1 519 ? 1.659 12.961 -9.301 1.00 97.00 519 PHE A N 1
ATOM 3967 C CA . PHE A 1 519 ? 2.928 13.496 -8.809 1.00 97.00 519 PHE A CA 1
ATOM 3968 C C . PHE A 1 519 ? 3.994 13.688 -9.895 1.00 97.00 519 PHE A C 1
ATOM 3970 O O . PHE A 1 519 ? 4.906 14.489 -9.707 1.00 97.00 519 PHE A O 1
ATOM 3977 N N . TRP A 1 520 ? 3.828 13.073 -11.070 1.00 97.00 520 TRP A N 1
ATOM 3978 C CA . TRP A 1 520 ? 4.758 13.134 -12.212 1.00 97.00 520 TRP A CA 1
ATOM 3979 C C . TRP A 1 520 ? 5.168 14.546 -12.684 1.00 97.00 520 TRP A C 1
ATOM 3981 O O . TRP A 1 520 ? 6.256 14.757 -13.226 1.00 97.00 520 TRP A O 1
ATOM 3991 N N . ASN A 1 521 ? 4.271 15.524 -12.545 1.00 95.75 521 ASN A N 1
ATOM 3992 C CA . ASN A 1 521 ? 4.505 16.909 -12.974 1.00 95.75 521 ASN A CA 1
ATOM 3993 C C . ASN A 1 521 ? 4.567 17.896 -11.803 1.00 95.75 521 ASN A C 1
ATOM 3995 O O . ASN A 1 521 ? 4.589 19.110 -12.025 1.00 95.75 521 ASN A O 1
ATOM 3999 N N . GLN A 1 522 ? 4.576 17.406 -10.563 1.00 96.19 522 GLN A N 1
ATOM 4000 C CA . GLN A 1 522 ? 4.715 18.286 -9.411 1.00 96.19 522 GLN A CA 1
ATOM 4001 C C . GLN A 1 522 ? 6.141 18.823 -9.375 1.00 96.19 522 GLN A C 1
ATOM 4003 O O . GLN A 1 522 ? 7.103 18.077 -9.511 1.00 96.19 522 GLN A O 1
ATOM 4008 N N . TRP A 1 523 ? 6.277 20.134 -9.200 1.00 94.56 523 TRP A N 1
ATOM 4009 C CA . TRP A 1 523 ? 7.556 20.846 -9.295 1.00 94.56 523 TRP A CA 1
ATOM 4010 C C . TRP A 1 523 ? 8.603 20.393 -8.266 1.00 94.56 523 TRP A C 1
ATOM 4012 O O . TRP A 1 523 ? 9.781 20.647 -8.467 1.00 94.56 523 TRP A O 1
ATOM 4022 N N . TRP A 1 524 ? 8.175 19.733 -7.191 1.00 95.38 524 TRP A N 1
ATOM 4023 C CA . TRP A 1 524 ? 9.023 19.154 -6.146 1.00 95.38 524 TRP A CA 1
ATOM 4024 C C . TRP A 1 524 ? 9.288 17.651 -6.330 1.00 95.38 524 TRP A C 1
ATOM 4026 O O . TRP A 1 524 ? 9.929 17.046 -5.477 1.00 95.38 524 TRP A O 1
ATOM 4036 N N . SER A 1 525 ? 8.738 17.021 -7.371 1.00 97.38 525 SER A N 1
ATOM 4037 C CA . SER A 1 525 ? 8.869 15.579 -7.575 1.00 97.38 525 SER A CA 1
ATOM 4038 C C . SER A 1 525 ? 10.253 15.218 -8.107 1.00 97.38 525 SER A C 1
ATOM 4040 O O . SER A 1 525 ? 10.717 15.821 -9.078 1.00 97.38 525 SER A O 1
ATOM 4042 N N . ALA A 1 526 ? 10.839 14.144 -7.571 1.00 98.12 526 ALA A N 1
ATOM 4043 C CA . ALA A 1 526 ? 12.070 13.542 -8.093 1.00 98.12 526 ALA A CA 1
ATOM 4044 C C . ALA A 1 526 ? 11.981 13.218 -9.601 1.00 98.12 526 ALA A C 1
ATOM 4046 O O . ALA A 1 526 ? 12.969 13.309 -10.329 1.00 98.12 526 ALA A O 1
ATOM 4047 N N . SER A 1 527 ? 10.777 12.940 -10.118 1.00 98.19 527 SER A N 1
ATOM 4048 C CA . SER A 1 527 ? 10.547 12.705 -11.550 1.00 98.19 527 SER A CA 1
ATOM 4049 C C . SER A 1 527 ? 10.930 13.893 -12.445 1.00 98.19 527 SER A C 1
ATOM 4051 O O . SER A 1 527 ? 11.221 13.697 -13.628 1.00 98.19 527 SER A O 1
ATOM 4053 N N . ILE A 1 528 ? 10.940 15.130 -11.933 1.00 97.88 528 ILE A N 1
ATOM 4054 C CA . ILE A 1 528 ? 11.401 16.307 -12.682 1.00 97.88 528 ILE A CA 1
ATOM 4055 C C . ILE A 1 528 ? 12.923 16.236 -12.878 1.00 97.88 528 ILE A C 1
ATOM 4057 O O . ILE A 1 528 ? 13.407 16.446 -13.989 1.00 97.88 528 ILE A O 1
ATOM 4061 N N . GLU A 1 529 ? 13.669 15.884 -11.829 1.00 96.75 529 GLU A N 1
ATOM 4062 C CA . GLU A 1 529 ? 15.131 15.753 -11.854 1.00 96.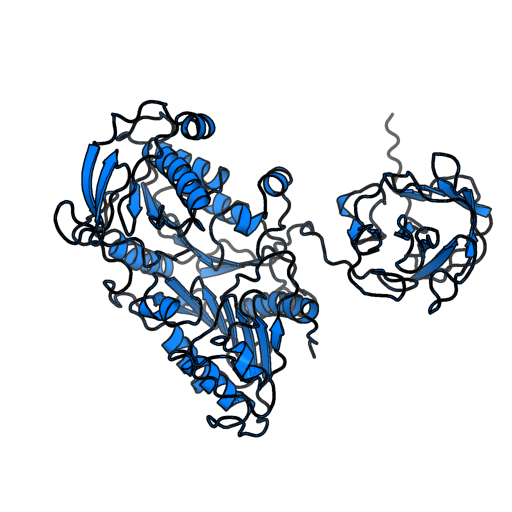75 529 GLU A CA 1
ATOM 4063 C C . GLU A 1 529 ? 15.601 14.601 -12.734 1.00 96.75 529 GLU A C 1
ATOM 4065 O O . GLU A 1 529 ? 16.430 14.811 -13.624 1.00 96.75 529 GLU A O 1
ATOM 4070 N N . MET A 1 530 ? 15.020 13.415 -12.525 1.00 98.56 530 MET A N 1
ATOM 4071 C CA . MET A 1 530 ? 15.401 12.180 -13.219 1.00 98.56 530 MET A CA 1
ATOM 4072 C C . MET A 1 530 ? 15.182 12.257 -14.730 1.00 98.56 530 MET A C 1
ATOM 4074 O O . MET A 1 530 ? 15.849 11.572 -15.495 1.00 98.56 530 MET A O 1
ATOM 4078 N N . THR A 1 531 ? 14.267 13.115 -15.182 1.00 98.38 531 THR A N 1
ATOM 4079 C CA . THR A 1 531 ? 13.990 13.347 -16.610 1.00 98.38 531 THR A CA 1
ATOM 4080 C C . THR A 1 531 ? 14.746 14.551 -17.184 1.00 98.38 531 THR A C 1
ATOM 4082 O O . THR A 1 531 ? 14.513 14.942 -18.329 1.00 98.38 531 THR A O 1
ATOM 4085 N N . GLY A 1 532 ? 15.626 15.178 -16.396 1.00 97.38 532 GLY A N 1
ATOM 4086 C CA . GLY A 1 532 ? 16.390 16.363 -16.791 1.00 97.38 532 GLY A CA 1
ATOM 4087 C C . GLY A 1 532 ? 15.540 17.630 -16.973 1.00 97.38 532 GLY A C 1
ATOM 4088 O O . GLY A 1 532 ? 16.011 18.628 -17.528 1.00 97.38 532 GLY A O 1
ATOM 4089 N N . ARG A 1 533 ? 14.272 17.614 -16.538 1.00 96.56 533 ARG A N 1
ATOM 4090 C CA . ARG A 1 533 ? 13.336 18.736 -16.690 1.00 96.56 533 ARG A CA 1
ATOM 4091 C C . ARG A 1 533 ? 13.636 19.833 -15.671 1.00 96.56 533 ARG A C 1
ATOM 4093 O O . ARG A 1 533 ? 14.155 19.594 -14.586 1.00 96.56 533 ARG A O 1
ATOM 4100 N N . THR A 1 534 ? 13.272 21.063 -16.019 1.00 95.06 534 THR A N 1
ATOM 4101 C CA . THR A 1 534 ? 13.331 22.201 -15.095 1.00 95.06 534 THR A CA 1
ATOM 4102 C C . THR A 1 534 ? 12.001 22.350 -14.369 1.00 95.06 534 THR A C 1
ATOM 4104 O O . THR A 1 534 ? 10.955 22.484 -15.008 1.00 95.06 534 THR A O 1
ATOM 4107 N N . ALA A 1 535 ? 12.050 22.355 -13.040 1.00 94.38 535 ALA A N 1
ATOM 4108 C CA . ALA A 1 535 ? 10.905 22.618 -12.186 1.00 94.38 535 ALA A CA 1
ATOM 4109 C C . ALA A 1 535 ? 10.372 24.042 -12.394 1.00 94.38 535 ALA A C 1
ATOM 4111 O O . ALA A 1 535 ? 11.115 24.988 -12.664 1.00 94.38 535 ALA A O 1
ATOM 4112 N N . THR A 1 536 ? 9.060 24.216 -12.244 1.00 92.00 536 THR A N 1
ATOM 4113 C CA . THR A 1 536 ? 8.420 25.536 -12.368 1.00 92.00 536 THR A CA 1
ATOM 4114 C C . THR A 1 536 ? 8.624 26.415 -11.131 1.00 92.00 536 THR A C 1
ATOM 4116 O O . THR A 1 536 ? 8.380 27.620 -11.193 1.00 92.00 536 THR A O 1
ATOM 4119 N N . GLN A 1 537 ? 9.059 25.820 -10.015 1.00 93.62 537 GLN A N 1
ATOM 4120 C CA . GLN A 1 537 ? 9.285 26.445 -8.711 1.00 93.62 537 GLN A CA 1
ATOM 4121 C C . GLN A 1 537 ? 10.442 25.740 -7.987 1.00 93.62 537 GLN A C 1
ATOM 4123 O O . GLN A 1 537 ? 10.894 24.683 -8.416 1.00 93.62 537 GLN A O 1
ATOM 4128 N N . THR A 1 538 ? 10.910 26.321 -6.885 1.00 88.19 538 THR A N 1
ATOM 4129 C CA . THR A 1 538 ? 11.980 25.762 -6.044 1.00 88.19 538 THR A CA 1
ATOM 4130 C C . THR A 1 538 ? 11.406 25.042 -4.827 1.00 88.19 538 THR A C 1
ATOM 4132 O O . THR A 1 538 ? 10.566 25.626 -4.141 1.00 88.19 538 THR A O 1
ATOM 4135 N N . SER A 1 539 ? 11.908 23.847 -4.504 1.00 89.31 539 SER A N 1
ATOM 4136 C CA . SER A 1 539 ? 11.621 23.148 -3.240 1.00 89.31 539 SER A CA 1
ATOM 4137 C C . SER A 1 539 ? 12.836 23.146 -2.329 1.00 89.31 539 SER A C 1
ATOM 4139 O O . SER A 1 539 ? 13.968 23.094 -2.802 1.00 89.31 539 SER A O 1
ATOM 4141 N N . THR A 1 540 ? 12.606 23.177 -1.019 1.00 87.00 540 THR A N 1
ATOM 4142 C CA . THR A 1 540 ? 13.658 22.885 -0.036 1.00 87.00 540 THR A CA 1
ATOM 4143 C C . THR A 1 540 ? 13.991 21.402 -0.013 1.00 87.00 540 THR A C 1
ATOM 4145 O O . THR A 1 540 ? 15.155 21.050 0.118 1.00 87.00 540 THR A O 1
ATOM 4148 N N . ASN A 1 541 ? 12.973 20.555 -0.172 1.00 86.56 541 ASN A N 1
ATOM 4149 C CA . ASN A 1 541 ? 13.110 19.108 -0.026 1.00 86.56 541 ASN A CA 1
ATOM 4150 C C . ASN A 1 541 ? 13.579 18.455 -1.331 1.00 86.56 541 ASN A C 1
ATOM 4152 O O . ASN A 1 541 ? 14.156 17.384 -1.272 1.00 86.56 541 ASN A O 1
ATOM 4156 N N . ASN A 1 542 ? 13.376 19.131 -2.472 1.00 89.62 542 ASN A N 1
ATOM 4157 C CA . ASN A 1 542 ? 13.869 18.734 -3.794 1.00 89.62 542 ASN A CA 1
ATOM 4158 C C . ASN A 1 542 ? 14.294 19.972 -4.629 1.00 89.62 542 ASN A C 1
ATOM 4160 O O . ASN A 1 542 ? 13.470 20.557 -5.344 1.00 89.62 542 ASN A O 1
ATOM 4164 N N . PRO A 1 543 ? 15.528 20.484 -4.487 1.00 92.25 543 PRO A N 1
ATOM 4165 C CA . PRO A 1 543 ? 15.993 21.692 -5.180 1.00 92.25 543 PRO A CA 1
ATOM 4166 C C . PRO A 1 543 ? 16.042 21.633 -6.720 1.00 92.25 543 PRO A C 1
ATOM 4168 O O . PRO A 1 543 ? 16.357 22.661 -7.326 1.00 92.25 543 PRO A O 1
ATOM 4171 N N . ASN A 1 544 ? 15.694 20.511 -7.359 1.00 94.25 544 ASN A N 1
ATOM 4172 C CA . ASN A 1 544 ? 15.749 20.275 -8.802 1.00 94.25 544 ASN A CA 1
ATOM 4173 C C . ASN A 1 544 ? 17.184 20.126 -9.363 1.00 94.25 544 ASN A C 1
ATOM 4175 O O . ASN A 1 544 ? 17.545 20.777 -10.346 1.00 94.25 544 ASN A O 1
ATOM 4179 N N . THR A 1 545 ? 17.998 19.246 -8.765 1.00 96.62 545 THR A N 1
ATOM 4180 C CA . THR A 1 545 ? 19.305 18.801 -9.291 1.00 96.62 545 THR A CA 1
ATOM 4181 C C . THR A 1 545 ? 19.109 17.862 -10.488 1.00 96.62 545 THR A C 1
ATOM 4183 O O . THR A 1 545 ? 18.902 16.660 -10.348 1.00 96.62 545 THR A O 1
ATOM 4186 N N . ARG A 1 546 ? 19.165 18.388 -11.714 1.00 97.75 546 ARG A N 1
ATOM 4187 C CA . ARG A 1 546 ? 18.792 17.632 -12.922 1.00 97.75 546 ARG A CA 1
ATOM 4188 C C . ARG A 1 546 ? 19.839 16.605 -13.322 1.00 97.75 546 ARG A C 1
ATOM 4190 O O . ARG A 1 546 ? 21.043 16.840 -13.201 1.00 97.75 546 ARG A O 1
ATOM 4197 N N . TRP A 1 547 ? 19.365 15.499 -13.881 1.00 98.50 547 TRP A N 1
ATOM 4198 C CA . TRP A 1 547 ? 20.207 14.454 -14.450 1.00 98.50 547 TRP A CA 1
ATOM 4199 C C . TRP A 1 547 ? 20.663 14.858 -15.855 1.00 98.50 547 TRP A C 1
ATOM 4201 O O . TRP A 1 547 ? 19.848 15.299 -16.670 1.00 98.50 547 TRP A O 1
ATOM 4211 N N . ALA A 1 548 ? 21.958 14.714 -16.153 1.00 98.50 548 ALA A N 1
ATOM 4212 C CA . ALA A 1 548 ? 22.498 14.999 -17.487 1.00 98.50 548 ALA A CA 1
ATOM 4213 C C . ALA A 1 548 ? 22.019 13.976 -18.525 1.00 98.50 548 ALA A C 1
ATOM 4215 O O . ALA A 1 548 ? 21.843 14.303 -19.700 1.00 98.50 548 ALA A O 1
ATOM 4216 N N . ASN A 1 549 ? 21.816 12.739 -18.075 1.00 98.44 549 ASN A N 1
ATOM 4217 C CA . ASN A 1 549 ? 21.309 11.621 -18.848 1.00 98.44 549 ASN A CA 1
ATOM 4218 C C . ASN A 1 549 ? 19.955 11.224 -18.239 1.00 98.44 549 ASN A C 1
ATOM 4220 O O . ASN A 1 549 ? 19.945 10.648 -17.155 1.00 98.44 549 ASN A O 1
ATOM 4224 N N . PRO A 1 550 ? 18.811 11.539 -18.873 1.00 98.12 550 PRO A N 1
ATOM 4225 C CA . PRO A 1 550 ? 17.503 11.180 -18.333 1.00 98.12 550 PRO A CA 1
ATOM 4226 C C . PRO A 1 550 ? 17.365 9.674 -18.068 1.00 98.12 550 PRO A C 1
ATOM 4228 O O . PRO A 1 550 ? 17.698 8.864 -18.935 1.00 98.12 550 PRO A O 1
ATOM 4231 N N . ALA A 1 551 ? 16.854 9.311 -16.893 1.00 98.00 551 ALA A N 1
ATOM 4232 C CA . ALA A 1 551 ? 16.529 7.932 -16.546 1.00 98.00 551 ALA A CA 1
ATOM 4233 C C . ALA A 1 551 ? 15.259 7.463 -17.280 1.00 98.00 551 ALA A C 1
ATOM 4235 O O . ALA A 1 551 ? 14.353 8.273 -17.516 1.00 98.00 551 ALA A O 1
ATOM 4236 N N . PRO A 1 552 ? 15.137 6.165 -17.603 1.00 97.44 552 PRO A N 1
ATOM 4237 C CA . PRO A 1 552 ? 13.942 5.589 -18.212 1.00 97.44 552 PRO A CA 1
ATOM 4238 C C . PRO A 1 552 ? 12.830 5.390 -17.163 1.00 97.44 552 PRO A C 1
ATOM 4240 O O . PRO A 1 552 ? 12.501 4.269 -16.765 1.00 97.44 552 PRO A O 1
ATOM 4243 N N . VAL A 1 553 ? 12.263 6.509 -16.707 1.00 98.56 553 VAL A N 1
ATOM 4244 C CA . VAL A 1 553 ? 11.148 6.585 -15.754 1.00 98.56 553 VAL A CA 1
ATOM 4245 C C . VAL A 1 553 ? 9.882 7.120 -16.421 1.00 98.56 553 VAL A C 1
ATOM 4247 O O . VAL A 1 553 ? 9.958 7.955 -17.326 1.00 98.56 553 VAL A O 1
ATOM 4250 N N . TYR A 1 554 ? 8.715 6.676 -15.953 1.00 98.19 554 TYR A N 1
ATOM 4251 C CA . TYR A 1 554 ? 7.427 6.971 -16.590 1.00 98.19 554 TYR A CA 1
ATOM 4252 C C . TYR A 1 554 ? 6.349 7.365 -15.576 1.00 98.19 554 TYR A C 1
ATOM 4254 O O . TYR A 1 554 ? 6.409 7.000 -14.401 1.00 98.19 554 TYR A O 1
ATOM 4262 N N . ALA A 1 555 ? 5.336 8.094 -16.044 1.00 97.81 555 ALA A N 1
ATOM 4263 C CA . ALA A 1 555 ? 4.070 8.202 -15.328 1.00 97.81 555 ALA A CA 1
ATOM 4264 C C . ALA A 1 555 ? 3.287 6.896 -15.505 1.00 97.81 555 ALA A C 1
ATOM 4266 O O . ALA A 1 555 ? 3.227 6.370 -16.616 1.00 97.81 555 ALA A O 1
ATOM 4267 N N . ALA A 1 556 ? 2.684 6.385 -14.435 1.00 92.88 556 ALA A N 1
ATOM 4268 C CA . ALA A 1 556 ? 1.912 5.152 -14.490 1.00 92.88 556 ALA A CA 1
ATOM 4269 C C . ALA A 1 556 ? 0.713 5.269 -15.444 1.00 92.88 556 ALA A C 1
ATOM 4271 O O . ALA A 1 556 ? 0.103 6.330 -15.568 1.00 92.88 556 ALA A O 1
ATOM 4272 N N . ASN A 1 557 ? 0.332 4.155 -16.061 1.00 90.25 557 ASN A N 1
ATOM 4273 C CA . ASN A 1 557 ? -0.878 4.046 -16.876 1.00 90.25 557 ASN A CA 1
ATOM 4274 C C . ASN A 1 557 ? -1.919 3.154 -16.179 1.00 90.25 557 ASN A C 1
ATOM 4276 O O . ASN A 1 557 ? -2.387 2.154 -16.719 1.00 90.25 557 ASN A O 1
ATOM 4280 N N . GLU A 1 558 ? -2.215 3.467 -14.922 1.00 82.25 558 GLU A N 1
ATOM 4281 C CA . GLU A 1 558 ? -3.177 2.717 -14.113 1.00 82.25 558 GLU A CA 1
ATOM 4282 C C . GLU A 1 558 ? -4.592 3.292 -14.272 1.00 82.25 558 GLU A C 1
ATOM 4284 O O . GLU A 1 558 ? -4.764 4.499 -14.450 1.00 82.25 558 GLU A O 1
ATOM 4289 N N . SER A 1 559 ? -5.623 2.443 -14.157 1.00 78.88 559 SER A N 1
ATOM 4290 C CA . SER A 1 559 ? -7.029 2.897 -14.144 1.00 78.88 559 SER A CA 1
ATOM 4291 C C . SER A 1 559 ? -7.322 3.834 -12.964 1.00 78.88 559 SER A C 1
ATOM 4293 O O . SER A 1 559 ? -8.213 4.684 -13.027 1.00 78.88 559 SER A O 1
ATOM 4295 N N . ARG A 1 560 ? -6.542 3.691 -11.884 1.00 90.06 560 ARG A N 1
ATOM 4296 C CA . ARG A 1 560 ? -6.566 4.511 -10.669 1.00 90.06 560 ARG A CA 1
ATOM 4297 C C . ARG A 1 560 ? -5.151 4.914 -10.249 1.00 90.06 560 ARG A C 1
ATOM 4299 O O . ARG A 1 560 ? -4.270 5.059 -11.083 1.00 90.06 560 ARG A O 1
ATOM 4306 N N . LYS A 1 561 ? -4.932 5.149 -8.952 1.00 93.06 561 LYS A N 1
ATOM 4307 C CA . LYS A 1 561 ? -3.626 5.546 -8.424 1.00 93.06 561 LYS A CA 1
ATOM 4308 C C . LYS A 1 561 ? -2.655 4.367 -8.445 1.00 93.06 561 LYS A C 1
ATOM 4310 O O . LYS A 1 561 ? -3.034 3.258 -8.055 1.00 93.06 561 LYS A O 1
ATOM 4315 N N . LEU A 1 562 ? -1.401 4.640 -8.792 1.00 96.81 562 LEU A N 1
ATOM 4316 C CA . LEU A 1 562 ? -0.269 3.793 -8.427 1.00 96.81 562 LEU A CA 1
ATOM 4317 C C . LEU A 1 562 ? 0.099 4.147 -6.991 1.00 96.81 562 LEU A C 1
ATOM 4319 O O . LEU A 1 562 ? 0.658 5.206 -6.742 1.00 96.81 562 LEU A O 1
ATOM 4323 N N . HIS A 1 563 ? -0.279 3.316 -6.026 1.00 96.81 563 HIS A N 1
ATOM 4324 C CA . HIS A 1 563 ? -0.161 3.673 -4.611 1.00 96.81 563 HIS A CA 1
ATOM 4325 C C . HIS A 1 563 ? 0.815 2.776 -3.840 1.00 96.81 563 HIS A C 1
ATOM 4327 O O . HIS A 1 563 ? 0.995 2.970 -2.633 1.00 96.81 563 HIS A O 1
ATOM 4333 N N . ALA A 1 564 ? 1.520 1.879 -4.531 1.00 94.88 564 ALA A N 1
ATOM 4334 C CA . ALA A 1 564 ? 2.712 1.237 -4.002 1.00 94.88 564 ALA A CA 1
ATOM 4335 C C . ALA A 1 564 ? 3.826 2.247 -3.669 1.00 94.88 564 ALA A C 1
ATOM 4337 O O . ALA A 1 564 ? 3.928 3.337 -4.245 1.00 94.88 564 ALA A O 1
ATOM 4338 N N . LYS A 1 565 ? 4.652 1.856 -2.700 1.00 97.62 565 LYS A N 1
ATOM 4339 C CA . LYS A 1 565 ? 5.931 2.476 -2.355 1.00 97.62 565 LYS A CA 1
ATOM 4340 C C . LYS A 1 565 ? 6.921 1.329 -2.274 1.00 97.62 565 LYS A C 1
ATOM 4342 O O . LYS A 1 565 ? 7.000 0.657 -1.251 1.00 97.62 565 LYS A O 1
ATOM 4347 N N . THR A 1 566 ? 7.547 1.040 -3.405 1.00 98.56 566 THR A N 1
ATOM 4348 C CA . THR A 1 566 ? 8.388 -0.141 -3.573 1.00 98.56 566 THR A CA 1
ATOM 4349 C C . THR A 1 566 ? 9.670 0.249 -4.283 1.00 98.56 566 THR A C 1
ATOM 4351 O O . THR A 1 566 ? 9.611 0.888 -5.336 1.00 98.56 566 THR A O 1
ATOM 4354 N N . MET A 1 567 ? 10.808 -0.161 -3.731 1.00 98.81 567 MET A N 1
ATOM 4355 C CA . MET A 1 567 ? 12.094 -0.163 -4.424 1.00 98.81 567 MET A CA 1
ATOM 4356 C C . MET A 1 567 ? 12.655 -1.580 -4.439 1.00 98.81 567 MET A C 1
ATOM 4358 O O . MET A 1 567 ? 12.579 -2.283 -3.439 1.00 98.81 567 MET A O 1
ATOM 4362 N N . LEU A 1 568 ? 13.206 -1.976 -5.575 1.00 98.88 568 LEU A N 1
ATOM 4363 C CA . LEU A 1 568 ? 13.957 -3.203 -5.776 1.00 98.88 568 LEU A CA 1
ATOM 4364 C C . LEU A 1 568 ? 15.404 -2.808 -6.006 1.00 98.88 568 LEU A C 1
ATOM 4366 O O . LEU A 1 568 ? 15.665 -1.910 -6.807 1.00 98.88 568 LEU A O 1
ATOM 4370 N N . ILE A 1 569 ? 16.313 -3.470 -5.318 1.00 98.75 569 ILE A N 1
ATOM 4371 C CA . ILE A 1 569 ? 17.751 -3.297 -5.453 1.00 98.75 569 ILE A CA 1
ATOM 4372 C C . ILE A 1 569 ? 18.313 -4.602 -5.978 1.00 98.75 569 ILE A C 1
ATOM 4374 O O . ILE A 1 569 ? 17.952 -5.668 -5.483 1.00 98.75 569 ILE A O 1
ATOM 4378 N N . ASP A 1 570 ? 19.157 -4.500 -7.000 1.00 98.44 570 ASP A N 1
ATOM 4379 C CA . ASP A 1 570 ? 19.890 -5.622 -7.580 1.00 98.44 570 ASP A CA 1
ATOM 4380 C C . ASP A 1 570 ? 18.994 -6.810 -7.968 1.00 98.44 570 ASP A C 1
ATOM 4382 O O . ASP A 1 570 ? 19.407 -7.974 -7.949 1.00 98.44 570 ASP A O 1
ATOM 4386 N N . ALA A 1 571 ? 17.763 -6.501 -8.382 1.00 96.12 571 ALA A N 1
ATOM 4387 C CA . ALA A 1 571 ? 16.779 -7.478 -8.818 1.00 96.12 571 ALA A CA 1
ATOM 4388 C C . ALA A 1 571 ? 17.282 -8.235 -10.057 1.00 96.12 571 ALA A C 1
ATOM 4390 O O . ALA A 1 571 ? 17.864 -7.636 -10.964 1.00 96.12 571 ALA A O 1
ATOM 4391 N N . ASP A 1 572 ? 17.045 -9.550 -10.093 1.00 90.38 572 ASP A N 1
ATOM 4392 C CA . ASP A 1 572 ? 17.536 -10.469 -11.133 1.00 90.38 572 ASP A CA 1
ATOM 4393 C C . ASP A 1 572 ? 19.070 -10.436 -11.341 1.00 90.38 572 ASP A C 1
ATOM 4395 O O . ASP A 1 572 ? 19.579 -10.683 -12.440 1.00 90.38 572 ASP A O 1
ATOM 4399 N N . THR A 1 573 ? 19.837 -10.169 -10.279 1.00 94.19 573 THR A N 1
ATOM 4400 C CA . THR A 1 573 ? 21.309 -10.219 -10.301 1.00 94.19 573 THR A CA 1
ATOM 4401 C C . THR A 1 573 ? 21.875 -11.268 -9.337 1.00 94.19 573 THR A C 1
ATOM 4403 O O . THR A 1 573 ? 21.136 -11.996 -8.682 1.00 94.19 573 THR A O 1
ATOM 4406 N N . ASN A 1 574 ? 23.210 -11.369 -9.270 1.00 93.00 574 ASN A N 1
ATOM 4407 C CA . ASN A 1 574 ? 23.915 -12.200 -8.286 1.00 93.00 574 ASN A CA 1
ATOM 4408 C C . ASN A 1 574 ? 24.540 -11.369 -7.142 1.00 93.00 574 ASN A C 1
ATOM 4410 O O . ASN A 1 574 ? 25.460 -11.879 -6.498 1.00 93.00 574 ASN A O 1
ATOM 4414 N N . SER A 1 575 ? 24.140 -10.098 -6.958 1.00 95.62 575 SER A N 1
ATOM 4415 C CA . SER A 1 575 ? 24.554 -9.301 -5.790 1.00 95.62 575 SER A CA 1
ATOM 4416 C C . SER A 1 575 ? 23.675 -9.645 -4.576 1.00 95.62 575 SER A C 1
ATOM 4418 O O . SER A 1 575 ? 23.593 -10.823 -4.225 1.00 95.62 575 SER A O 1
ATOM 4420 N N . ASP A 1 576 ? 23.007 -8.666 -3.962 1.00 97.12 576 ASP A N 1
ATOM 4421 C CA . ASP A 1 576 ? 22.077 -8.845 -2.845 1.00 97.12 576 ASP A CA 1
ATOM 4422 C C . ASP A 1 576 ? 20.665 -8.346 -3.210 1.00 97.12 576 ASP A C 1
ATOM 4424 O O . ASP A 1 576 ? 20.296 -7.210 -2.884 1.00 97.12 576 ASP A O 1
ATOM 4428 N N . PRO A 1 577 ? 19.867 -9.156 -3.937 1.00 98.50 577 PRO A N 1
ATOM 4429 C CA . PRO A 1 577 ? 18.515 -8.776 -4.316 1.00 98.50 577 PRO A CA 1
ATOM 4430 C C . PRO A 1 577 ? 17.666 -8.424 -3.092 1.00 98.50 577 PRO A C 1
ATOM 4432 O O . PRO A 1 577 ? 17.413 -9.258 -2.221 1.00 98.50 577 PRO A O 1
ATOM 4435 N N . THR A 1 578 ? 17.207 -7.177 -3.051 1.00 98.88 578 THR A N 1
ATOM 4436 C CA . THR A 1 578 ? 16.508 -6.619 -1.893 1.00 98.88 578 THR A CA 1
ATOM 4437 C C . THR A 1 578 ? 15.252 -5.885 -2.328 1.00 98.88 578 THR A C 1
ATOM 4439 O O . THR A 1 578 ? 15.257 -5.145 -3.316 1.00 98.88 578 THR A O 1
ATOM 4442 N N . VAL A 1 579 ? 14.175 -6.021 -1.557 1.00 98.88 579 VAL A N 1
ATOM 4443 C CA . VAL A 1 579 ? 12.945 -5.251 -1.750 1.00 98.88 579 VAL A CA 1
ATOM 4444 C C . VAL A 1 579 ? 12.609 -4.404 -0.529 1.00 98.88 579 VAL A C 1
ATOM 4446 O O . VAL A 1 579 ? 12.616 -4.870 0.606 1.00 98.88 579 VAL A O 1
ATOM 4449 N N . ILE A 1 580 ? 12.286 -3.138 -0.781 1.00 98.81 580 ILE A N 1
ATOM 4450 C CA . ILE A 1 580 ? 11.901 -2.137 0.213 1.00 98.81 580 ILE A CA 1
ATOM 4451 C C . ILE A 1 580 ? 10.431 -1.803 0.008 1.00 98.81 580 ILE A C 1
ATOM 4453 O O . ILE A 1 580 ? 10.048 -1.399 -1.092 1.00 98.81 580 ILE A O 1
ATOM 4457 N N . VAL A 1 581 ? 9.612 -1.954 1.047 1.00 98.62 581 VAL A N 1
ATOM 4458 C CA . VAL A 1 581 ? 8.147 -1.822 0.990 1.00 98.62 581 VAL A CA 1
ATOM 4459 C C . VAL A 1 581 ? 7.568 -1.230 2.265 1.00 98.62 581 VAL A C 1
ATOM 4461 O O . VAL A 1 581 ? 8.213 -1.218 3.307 1.00 98.62 581 VAL A O 1
ATOM 4464 N N . GLY A 1 582 ? 6.322 -0.761 2.200 1.00 97.06 582 GLY A N 1
ATOM 4465 C CA . GLY A 1 582 ? 5.591 -0.277 3.367 1.00 97.06 582 GLY A CA 1
ATOM 4466 C C . GLY A 1 582 ? 4.609 0.838 3.031 1.00 97.06 582 GLY A C 1
ATOM 4467 O O . GLY A 1 582 ? 4.108 0.950 1.904 1.00 97.06 582 GLY A O 1
ATOM 4468 N N . SER A 1 583 ? 4.328 1.678 4.024 1.00 97.31 583 SER A N 1
ATOM 4469 C CA . SER A 1 583 ? 3.392 2.797 3.894 1.00 97.31 583 SER A CA 1
ATOM 4470 C C . SER A 1 583 ? 4.069 4.118 3.496 1.00 97.31 583 SER A C 1
ATOM 4472 O O . SER A 1 583 ? 3.408 4.982 2.903 1.00 97.31 583 SER A O 1
ATOM 4474 N N . THR A 1 584 ? 5.380 4.226 3.738 1.00 97.06 584 THR A N 1
ATOM 4475 C CA . THR A 1 584 ? 6.190 5.448 3.645 1.00 97.06 584 THR A CA 1
ATOM 4476 C C . THR A 1 584 ? 6.336 5.980 2.220 1.00 97.06 584 THR A C 1
ATOM 4478 O O . THR A 1 584 ? 6.969 5.363 1.365 1.00 97.06 584 THR A O 1
ATOM 4481 N N . ASN A 1 585 ? 5.828 7.189 1.966 1.00 97.31 585 ASN A N 1
ATOM 4482 C CA . ASN A 1 585 ? 6.245 7.974 0.798 1.00 97.31 585 ASN A CA 1
ATOM 4483 C C . ASN A 1 585 ? 7.657 8.535 1.015 1.00 97.31 585 ASN A C 1
ATOM 4485 O O . ASN A 1 585 ? 7.958 9.017 2.106 1.00 97.31 585 ASN A O 1
ATOM 4489 N N . TRP A 1 586 ? 8.486 8.586 -0.029 1.00 97.88 586 TRP A N 1
ATOM 4490 C CA . TRP A 1 586 ? 9.881 9.045 0.069 1.00 97.88 586 TRP A CA 1
ATOM 4491 C C . TRP A 1 586 ? 9.953 10.573 0.097 1.00 97.88 586 TRP A C 1
ATOM 4493 O O . TRP A 1 586 ? 10.213 11.251 -0.899 1.00 97.88 586 TRP A O 1
ATOM 4503 N N . SER A 1 587 ? 9.592 11.135 1.243 1.00 96.56 587 SER A N 1
ATOM 4504 C CA . SER A 1 587 ? 9.393 12.563 1.460 1.00 96.56 587 SER A CA 1
ATOM 4505 C C . SER A 1 587 ? 9.676 12.929 2.911 1.00 96.56 587 SER A C 1
ATOM 4507 O O . SER A 1 587 ? 9.564 12.082 3.793 1.00 96.56 587 SER A O 1
ATOM 4509 N N . GLU A 1 588 ? 9.926 14.216 3.160 1.00 94.38 588 GLU A N 1
ATOM 4510 C CA . GLU A 1 588 ? 10.112 14.761 4.511 1.00 94.38 588 GLU A CA 1
ATOM 4511 C C . GLU A 1 588 ? 8.970 14.371 5.460 1.00 94.38 588 GLU A C 1
ATOM 4513 O O . GLU A 1 588 ? 9.210 13.931 6.578 1.00 94.38 588 GLU A O 1
ATOM 4518 N N . ASN A 1 589 ? 7.718 14.469 5.001 1.00 95.00 589 ASN A N 1
ATOM 4519 C CA . ASN A 1 589 ? 6.576 14.101 5.835 1.00 95.00 589 ASN A CA 1
ATOM 4520 C C . ASN A 1 589 ? 6.540 12.598 6.123 1.00 95.00 589 ASN A C 1
ATOM 4522 O O . ASN A 1 589 ? 6.250 12.212 7.247 1.00 95.00 589 ASN A O 1
ATOM 4526 N N . GLY A 1 590 ? 6.839 11.760 5.127 1.00 95.81 590 GLY A N 1
ATOM 4527 C CA . GLY A 1 590 ? 6.884 10.310 5.316 1.00 95.81 590 GLY A CA 1
ATOM 4528 C C . GLY A 1 590 ? 7.987 9.878 6.282 1.00 95.81 590 GLY A C 1
ATOM 4529 O O . GLY A 1 590 ? 7.772 8.961 7.055 1.00 95.81 590 GLY A O 1
ATOM 4530 N N . ASN A 1 591 ? 9.141 10.551 6.279 1.00 96.31 591 ASN A N 1
ATOM 4531 C CA . ASN A 1 591 ? 10.269 10.166 7.130 1.00 96.31 591 ASN A CA 1
ATOM 4532 C C . ASN A 1 591 ? 10.196 10.759 8.544 1.00 96.31 591 ASN A C 1
ATOM 4534 O O . ASN A 1 591 ? 10.462 10.071 9.528 1.00 96.31 591 ASN A O 1
ATOM 4538 N N . ASN A 1 592 ? 9.848 12.045 8.640 1.00 95.31 592 ASN A N 1
ATOM 4539 C CA . ASN A 1 592 ? 10.080 12.854 9.837 1.00 95.31 592 ASN A CA 1
ATOM 4540 C C . ASN A 1 592 ? 8.797 13.350 10.508 1.00 95.31 592 ASN A C 1
ATOM 4542 O O . ASN A 1 592 ? 8.897 14.029 11.524 1.00 95.31 592 ASN A O 1
ATOM 4546 N N . VAL A 1 593 ? 7.607 13.069 9.964 1.00 95.62 593 VAL A N 1
ATOM 4547 C CA . VAL A 1 593 ? 6.349 13.623 10.500 1.00 95.62 593 VAL A CA 1
ATOM 4548 C C . VAL A 1 593 ? 5.276 12.566 10.715 1.00 95.62 593 VAL A C 1
ATOM 4550 O O . VAL A 1 593 ? 4.723 12.494 11.806 1.00 95.62 593 VAL A O 1
ATOM 4553 N N . ASN A 1 594 ? 4.940 11.798 9.685 1.00 96.75 594 ASN A N 1
ATOM 4554 C CA . ASN A 1 594 ? 3.865 10.817 9.731 1.00 96.75 594 ASN A CA 1
ATOM 4555 C C . ASN A 1 594 ? 4.299 9.559 10.480 1.00 96.75 594 ASN A C 1
ATOM 4557 O O . ASN A 1 594 ? 5.468 9.176 10.423 1.00 96.75 594 ASN A O 1
ATOM 4561 N N . ASP A 1 595 ? 3.331 8.881 11.092 1.00 97.88 595 ASP A N 1
ATOM 4562 C CA . ASP A 1 595 ? 3.524 7.510 11.545 1.00 97.88 595 ASP A CA 1
ATOM 4563 C C . ASP A 1 595 ? 3.494 6.575 10.333 1.00 97.88 595 ASP A C 1
ATOM 4565 O O . ASP A 1 595 ? 2.483 6.493 9.636 1.00 97.88 595 ASP A O 1
ATOM 4569 N N . GLU A 1 596 ? 4.592 5.888 10.049 1.00 97.75 596 GLU A N 1
ATOM 4570 C CA . GLU A 1 596 ? 4.722 4.978 8.908 1.00 97.75 596 GLU A CA 1
ATOM 4571 C C . GLU A 1 596 ? 5.506 3.734 9.320 1.00 97.75 596 GLU A C 1
ATOM 4573 O O . GLU A 1 596 ? 6.222 3.754 10.318 1.00 97.75 596 GLU A O 1
ATOM 4578 N N . ASN A 1 597 ? 5.444 2.681 8.506 1.00 98.06 597 ASN A N 1
ATOM 4579 C CA . ASN A 1 597 ? 6.333 1.533 8.639 1.00 98.06 597 ASN A CA 1
ATOM 4580 C C . ASN A 1 597 ? 6.958 1.155 7.293 1.00 98.06 597 ASN A C 1
ATOM 4582 O O . ASN A 1 597 ? 6.333 1.310 6.236 1.00 98.06 597 ASN A O 1
ATOM 4586 N N . MET A 1 598 ? 8.180 0.637 7.359 1.00 98.44 598 MET A N 1
ATOM 4587 C CA . MET A 1 598 ? 8.972 0.167 6.231 1.00 98.44 598 MET A CA 1
ATOM 4588 C C . MET A 1 598 ? 9.625 -1.175 6.571 1.00 98.44 598 MET A C 1
ATOM 4590 O O . MET A 1 598 ? 10.172 -1.346 7.659 1.00 98.44 598 MET A O 1
ATOM 4594 N N . LEU A 1 599 ? 9.585 -2.099 5.614 1.00 98.69 599 LEU A N 1
ATOM 4595 C CA . LEU A 1 599 ? 10.352 -3.339 5.616 1.00 98.69 599 LEU A CA 1
ATOM 4596 C C . LEU A 1 599 ? 11.391 -3.298 4.495 1.00 98.69 599 LEU A C 1
ATOM 4598 O O . LEU A 1 599 ? 11.076 -2.879 3.379 1.00 98.69 599 LEU A O 1
ATOM 4602 N N . ILE A 1 600 ? 12.594 -3.779 4.788 1.00 98.81 600 ILE A N 1
ATOM 4603 C CA . ILE A 1 600 ? 13.661 -4.048 3.816 1.00 98.81 600 ILE A CA 1
ATOM 4604 C C . ILE A 1 600 ? 13.939 -5.548 3.890 1.00 98.81 600 ILE A C 1
ATOM 4606 O O . ILE A 1 600 ? 14.316 -6.052 4.942 1.00 98.81 600 ILE A O 1
ATOM 4610 N N . ILE A 1 601 ? 13.688 -6.281 2.813 1.00 98.81 601 ILE A N 1
ATOM 4611 C CA . ILE A 1 601 ? 13.749 -7.745 2.788 1.00 98.81 601 ILE A CA 1
ATOM 4612 C C . ILE A 1 601 ? 14.859 -8.150 1.819 1.00 98.81 601 ILE A C 1
ATOM 4614 O O . ILE A 1 601 ? 14.714 -7.951 0.612 1.00 98.81 601 ILE A O 1
ATOM 4618 N N . HIS A 1 602 ? 15.946 -8.703 2.358 1.00 98.69 602 HIS A N 1
ATOM 4619 C CA . HIS A 1 602 ? 17.082 -9.233 1.599 1.00 98.69 602 HIS A CA 1
ATOM 4620 C C . HIS A 1 602 ? 16.792 -10.693 1.245 1.00 98.69 602 HIS A C 1
ATOM 4622 O O . HIS A 1 602 ? 17.117 -11.599 2.014 1.00 98.69 602 HIS A O 1
ATOM 4628 N N . ASP A 1 603 ? 16.098 -10.899 0.128 1.00 98.12 603 ASP A N 1
ATOM 4629 C CA . ASP A 1 603 ? 15.631 -12.207 -0.335 1.00 98.12 603 ASP A CA 1
ATOM 4630 C C . ASP A 1 603 ? 15.427 -12.173 -1.858 1.00 98.12 603 ASP A C 1
ATOM 4632 O O . ASP A 1 603 ? 14.705 -11.321 -2.394 1.00 98.12 603 ASP A O 1
ATOM 4636 N N . ASP A 1 604 ? 16.057 -13.108 -2.569 1.00 97.69 604 ASP A N 1
ATOM 4637 C CA . ASP A 1 604 ? 16.027 -13.181 -4.028 1.00 97.69 604 ASP A CA 1
ATOM 4638 C C . ASP A 1 604 ? 14.666 -13.609 -4.583 1.00 97.69 604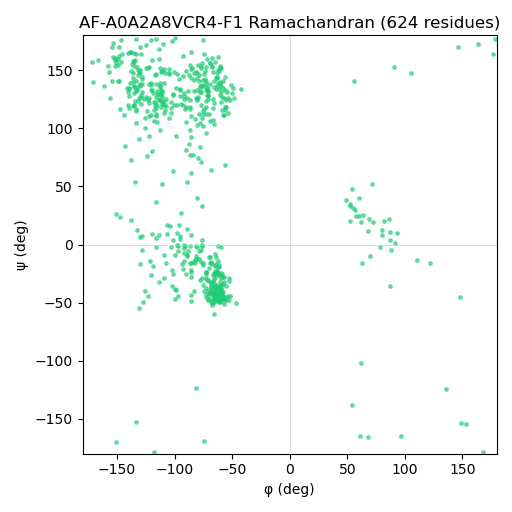 ASP A C 1
ATOM 4640 O O . ASP A 1 604 ? 14.190 -13.038 -5.572 1.00 97.69 604 ASP A O 1
ATOM 4644 N N . ALA A 1 605 ? 13.999 -14.554 -3.927 1.00 97.31 605 ALA A N 1
ATOM 4645 C CA . ALA A 1 605 ? 12.685 -15.035 -4.312 1.00 97.31 605 ALA A CA 1
ATOM 4646 C C . ALA A 1 605 ? 11.613 -13.951 -4.115 1.00 97.31 605 ALA A C 1
ATOM 4648 O O . ALA A 1 605 ? 10.841 -13.666 -5.036 1.00 97.31 605 ALA A O 1
ATOM 4649 N N . ILE A 1 606 ? 11.574 -13.290 -2.960 1.00 98.50 606 ILE A N 1
ATOM 4650 C CA . ILE A 1 606 ? 10.620 -12.216 -2.675 1.00 98.50 606 ILE A CA 1
ATOM 4651 C C . ILE A 1 606 ? 10.888 -11.018 -3.593 1.00 98.50 606 ILE A C 1
ATOM 4653 O O . ILE A 1 606 ? 9.947 -10.499 -4.203 1.00 98.50 606 ILE A O 1
ATOM 4657 N N . THR A 1 607 ? 12.151 -10.626 -3.791 1.00 98.81 607 THR A N 1
ATOM 4658 C CA . THR A 1 607 ? 12.509 -9.544 -4.726 1.00 98.81 607 THR A CA 1
ATOM 4659 C C . THR A 1 607 ? 12.076 -9.872 -6.159 1.00 98.81 607 THR A C 1
ATOM 4661 O O . THR A 1 607 ? 11.502 -9.015 -6.837 1.00 98.81 607 THR A O 1
ATOM 4664 N N . ASN A 1 608 ? 12.241 -11.119 -6.618 1.00 98.44 608 ASN A N 1
ATOM 4665 C CA . ASN A 1 608 ? 11.775 -11.552 -7.939 1.00 98.44 608 ASN A CA 1
ATOM 4666 C C . ASN A 1 608 ? 10.236 -11.541 -8.071 1.00 98.44 608 ASN A C 1
ATOM 4668 O O . ASN A 1 608 ? 9.722 -11.219 -9.144 1.00 98.44 608 ASN A O 1
ATOM 4672 N N . GLN A 1 609 ? 9.474 -11.823 -7.008 1.00 98.62 609 GLN A N 1
ATOM 4673 C CA . GLN A 1 609 ? 8.008 -11.694 -7.045 1.00 98.62 609 GLN A CA 1
ATOM 4674 C C . GLN A 1 609 ? 7.568 -10.236 -7.236 1.00 98.62 609 GLN A C 1
ATOM 4676 O O . GLN A 1 609 ? 6.686 -9.961 -8.053 1.00 98.62 609 GLN A O 1
ATOM 4681 N N . PHE A 1 610 ? 8.213 -9.283 -6.557 1.00 98.75 610 PHE A N 1
ATOM 4682 C CA . PHE A 1 610 ? 7.965 -7.860 -6.803 1.00 98.75 610 PHE A CA 1
ATOM 4683 C C . PHE A 1 610 ? 8.451 -7.401 -8.177 1.00 98.75 610 PHE A C 1
ATOM 4685 O O . PHE A 1 610 ? 7.810 -6.549 -8.790 1.00 98.75 610 PHE A O 1
ATOM 4692 N N . LEU A 1 611 ? 9.534 -7.975 -8.703 1.00 98.56 611 LEU A N 1
ATOM 4693 C CA . LEU A 1 611 ? 10.002 -7.661 -10.050 1.00 98.56 611 LEU A CA 1
ATOM 4694 C C . LEU A 1 611 ? 8.974 -8.040 -11.123 1.00 98.56 611 LEU A C 1
ATOM 4696 O O . LEU A 1 611 ? 8.768 -7.287 -12.076 1.00 98.56 611 LEU A O 1
ATOM 4700 N N . GLN A 1 612 ? 8.289 -9.176 -10.964 1.00 97.75 612 GLN A N 1
ATOM 4701 C CA . GLN A 1 612 ? 7.203 -9.576 -11.863 1.00 97.75 612 GLN A CA 1
ATOM 4702 C C . GLN A 1 612 ? 6.072 -8.535 -11.875 1.00 97.75 612 GLN A C 1
ATOM 4704 O O . GLN A 1 612 ? 5.542 -8.218 -12.945 1.00 97.75 612 GLN A O 1
ATOM 4709 N N . GLU A 1 613 ? 5.707 -7.982 -10.715 1.00 97.00 613 GLU A N 1
ATOM 4710 C CA . GLU A 1 613 ? 4.706 -6.913 -10.617 1.00 97.00 613 GLU A CA 1
ATOM 4711 C C . GLU A 1 613 ? 5.218 -5.607 -11.234 1.00 97.00 613 GLU A C 1
ATOM 4713 O O . GLU A 1 613 ? 4.561 -5.061 -12.128 1.00 97.00 613 GLU A O 1
ATOM 4718 N N . PHE A 1 614 ? 6.429 -5.179 -10.862 1.00 98.56 614 PHE A N 1
ATOM 4719 C CA . PHE A 1 614 ? 7.086 -3.992 -11.403 1.00 98.56 614 PHE A CA 1
ATOM 4720 C C . PHE A 1 614 ? 7.131 -4.031 -12.932 1.00 98.56 614 PHE A C 1
ATOM 4722 O O . PHE A 1 614 ? 6.733 -3.067 -13.582 1.00 98.56 614 PHE A O 1
ATOM 4729 N N . ASN A 1 615 ? 7.544 -5.155 -13.524 1.00 96.56 615 ASN A N 1
ATOM 4730 C CA . ASN A 1 615 ? 7.635 -5.310 -14.974 1.00 96.56 615 ASN A CA 1
ATOM 4731 C C . ASN A 1 615 ? 6.272 -5.130 -15.655 1.00 96.56 615 ASN A C 1
ATOM 4733 O O . ASN A 1 615 ? 6.200 -4.504 -16.713 1.00 96.56 615 ASN A O 1
ATOM 4737 N N . ALA A 1 616 ? 5.181 -5.623 -15.057 1.00 91.19 616 ALA A N 1
ATOM 4738 C CA . ALA A 1 616 ? 3.835 -5.391 -15.583 1.00 91.19 616 ALA A CA 1
ATOM 4739 C C . ALA A 1 616 ? 3.477 -3.896 -15.578 1.00 91.19 616 ALA A C 1
ATOM 4741 O O . ALA A 1 616 ? 2.981 -3.376 -16.580 1.00 91.19 616 ALA A O 1
ATOM 4742 N N . ARG A 1 617 ? 3.776 -3.186 -14.482 1.00 94.88 617 ARG A N 1
ATOM 4743 C CA . ARG A 1 617 ? 3.513 -1.741 -14.364 1.00 94.88 617 ARG A CA 1
ATOM 4744 C C . ARG A 1 617 ? 4.380 -0.924 -15.312 1.00 94.88 617 ARG A C 1
ATOM 4746 O O . ARG A 1 617 ? 3.897 0.005 -15.955 1.00 94.88 617 ARG A O 1
ATOM 4753 N N . TYR A 1 618 ? 5.652 -1.287 -15.419 1.00 95.56 618 TYR A N 1
ATOM 4754 C CA . TYR A 1 618 ? 6.639 -0.602 -16.237 1.00 95.56 618 TYR A CA 1
ATOM 4755 C C . TYR A 1 618 ? 6.301 -0.699 -17.725 1.00 95.56 618 TYR A C 1
ATOM 4757 O O . TYR A 1 618 ? 6.267 0.325 -18.406 1.00 95.56 618 TYR A O 1
ATOM 4765 N N . VAL A 1 619 ? 5.961 -1.897 -18.216 1.00 90.75 619 VAL A N 1
ATOM 4766 C CA . VAL A 1 619 ? 5.507 -2.094 -19.604 1.00 90.75 619 VAL A CA 1
ATOM 4767 C C . VAL A 1 619 ? 4.200 -1.352 -19.864 1.00 90.75 619 VAL A C 1
ATOM 4769 O O . VAL A 1 619 ? 4.082 -0.662 -20.875 1.00 90.75 619 VAL A O 1
ATOM 4772 N N . ASN A 1 620 ? 3.241 -1.423 -18.936 1.00 87.31 620 ASN A N 1
ATOM 4773 C CA . ASN A 1 620 ? 1.972 -0.704 -19.059 1.00 87.31 620 ASN A CA 1
ATOM 4774 C C . ASN A 1 620 ? 2.167 0.825 -19.151 1.00 87.31 620 ASN A C 1
ATOM 4776 O O . ASN A 1 620 ? 1.457 1.504 -19.889 1.00 87.31 620 ASN A O 1
ATOM 4780 N N . ALA A 1 621 ? 3.167 1.371 -18.454 1.00 89.12 621 ALA A N 1
ATOM 4781 C CA . ALA A 1 621 ? 3.544 2.784 -18.513 1.00 89.12 621 ALA A CA 1
ATOM 4782 C C . ALA A 1 621 ? 4.325 3.183 -19.790 1.00 89.12 621 ALA A C 1
ATOM 4784 O O . ALA A 1 621 ? 4.672 4.353 -19.959 1.00 89.12 621 ALA A O 1
ATOM 4785 N N . GLY A 1 622 ? 4.603 2.235 -20.695 1.00 86.19 622 GLY A N 1
ATOM 4786 C CA . GLY A 1 622 ? 5.355 2.451 -21.937 1.00 86.19 622 GLY A CA 1
ATOM 4787 C C . GLY A 1 622 ? 6.860 2.176 -21.834 1.00 86.19 622 GLY A C 1
ATOM 4788 O O . GLY A 1 622 ? 7.607 2.504 -22.760 1.00 86.19 622 GLY A O 1
ATOM 4789 N N . GLY A 1 623 ? 7.314 1.591 -20.724 1.00 87.06 623 GLY A N 1
ATOM 4790 C CA . GLY A 1 623 ? 8.676 1.099 -20.549 1.00 87.06 623 GLY A CA 1
ATOM 4791 C C . GLY A 1 623 ? 8.940 -0.205 -21.309 1.00 87.06 623 GLY A C 1
ATOM 4792 O O . GLY A 1 623 ? 8.023 -0.911 -21.725 1.00 87.06 623 GLY A O 1
ATOM 4793 N N . VAL A 1 624 ? 10.219 -0.544 -21.487 1.00 86.50 624 VAL A N 1
ATOM 4794 C CA . VAL A 1 624 ? 10.655 -1.795 -22.129 1.00 86.50 624 VAL A CA 1
ATOM 4795 C C . VAL A 1 624 ? 11.538 -2.575 -21.161 1.00 86.50 624 VAL A C 1
ATOM 4797 O O . VAL A 1 624 ? 12.571 -2.070 -20.719 1.00 86.50 624 VAL A O 1
ATOM 4800 N N . VAL A 1 625 ? 11.134 -3.806 -20.847 1.00 83.88 625 VAL A N 1
ATOM 4801 C CA . VAL A 1 625 ? 11.956 -4.773 -20.105 1.00 83.88 625 VAL A CA 1
ATOM 4802 C C . VAL A 1 625 ? 12.945 -5.390 -21.098 1.00 83.88 625 VAL A C 1
ATOM 4804 O O . VAL A 1 625 ? 12.527 -5.808 -22.180 1.00 83.88 625 VAL A O 1
ATOM 4807 N N . GLN A 1 626 ? 14.241 -5.365 -20.779 1.00 59.53 626 GLN A N 1
ATOM 4808 C CA . GLN A 1 626 ? 15.313 -5.877 -21.647 1.00 59.53 626 GLN A CA 1
ATOM 4809 C C . GLN A 1 626 ? 15.715 -7.294 -21.273 1.00 59.53 626 GLN A C 1
ATOM 4811 O O . GLN A 1 626 ? 15.704 -7.583 -20.058 1.00 59.53 626 GLN A O 1
#

pLDDT: mean 92.85, std 10.47, range [29.31, 98.94]

Mean predicted aligned error: 12.21 Å

Solvent-accessible surface area (backbone atoms only — not comparable to full-atom values): 31741 Å² total; per-residue (Å²): 135,86,77,81,74,78,84,72,81,64,66,47,36,80,36,35,40,26,53,55,11,24,74,86,35,63,74,31,26,38,40,29,35,34,22,81,36,95,53,67,42,74,33,62,62,15,36,45,31,29,78,91,62,47,28,60,37,81,39,64,56,71,31,48,45,67,29,54,42,37,35,22,32,80,38,82,65,52,48,82,91,54,86,52,71,41,73,41,60,62,58,66,54,82,88,50,52,37,39,38,34,24,42,66,88,67,48,78,58,33,43,31,71,50,70,63,36,39,37,72,90,68,21,17,17,25,26,44,72,50,86,89,54,63,54,67,41,56,84,40,40,17,45,26,66,39,74,46,95,33,28,17,40,42,90,82,51,80,64,46,58,60,76,65,50,65,59,75,64,40,83,70,57,76,67,88,51,87,30,27,74,30,54,41,22,38,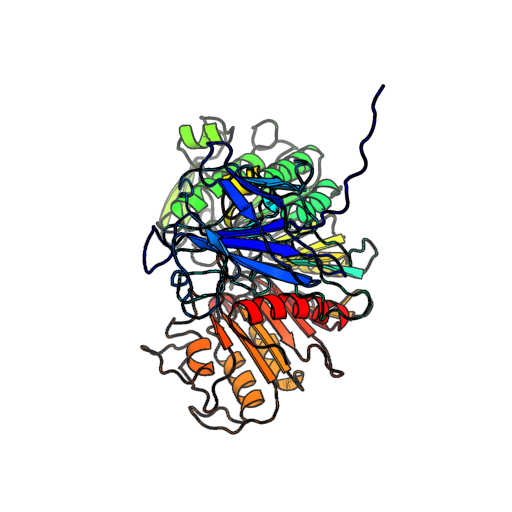45,69,50,38,54,92,64,34,57,95,90,40,42,51,24,19,32,33,62,62,65,60,58,50,46,56,52,60,72,66,49,75,54,31,38,42,36,35,31,45,44,53,64,37,66,70,58,53,52,48,53,24,53,37,5,59,71,64,23,49,35,37,34,43,37,37,44,54,49,67,84,40,82,92,34,37,69,60,42,50,52,29,50,54,54,51,49,44,28,39,15,20,87,86,66,49,71,88,51,80,20,34,35,34,59,43,22,54,10,61,35,60,64,78,80,52,51,68,63,27,49,77,64,76,41,68,78,70,62,83,90,35,56,76,46,78,32,32,44,56,90,40,82,47,73,44,39,40,77,33,54,27,26,38,78,46,93,64,26,24,41,51,44,83,59,44,45,43,30,35,35,35,31,39,56,56,31,29,32,39,33,23,34,50,52,51,30,40,51,40,48,18,44,35,70,69,30,49,77,69,71,31,38,55,15,32,42,33,37,38,42,38,34,34,32,44,69,58,14,50,47,56,46,49,59,50,28,41,47,34,30,34,99,58,80,58,69,29,39,81,59,22,28,61,25,71,65,35,67,72,83,67,82,46,71,48,75,48,70,84,30,48,34,33,48,32,45,20,10,52,50,42,44,58,56,53,52,28,50,41,54,62,76,64,44,78,51,29,42,38,36,38,34,35,51,46,26,42,41,68,46,53,41,40,50,38,27,54,34,19,70,28,82,47,63,59,36,58,53,79,65,74,39,45,58,39,37,31,29,12,60,89,35,47,77,39,47,41,20,50,58,28,15,41,55,43,45,81,48,90,55,84,30,91,57,20,71,57,67,18,32,53,67,57,47,70,58,35,46,46,66,58,101,44,51,43,44,28,31,37,40,34,26,16,61,96,58,90,74,68,18,22,30,36,38,18,43,43,39,46,27,66,53,29,28,59,33,17,22,19,37,39,40,37,39,47,34,59,65,63,23,34,25,52,45,15,33,48,51,37,51,37,43,61,32,72,48,81,89,130

Secondary structure (DSSP, 8-state):
----------S-EEEEEETT--SS-TT--EEEEE--SSS-EE-TT-EEEETTS-SEEE--SEEPTT-EEEEEESSTTSSTTS--SEEE-S---SS---EEEE-TTS-EEEEE-S--S-BTTTTBPEEES-TTS-TT-GGGEEEB-SEETTEE--TTS---B---S-SPPB--S---STT-EEEEESS---GGG--TT----BS--HHHHHHHHHHH-SSEEEEEES-B--HHHHHHHHHHHHTT-EEEEEE----TT-TTTHHHHHHHHHHHHHHHTTTTT-TTSTTPPEEEESS-EE----HHHHHHTT--S--TTSPEEEEEETTEEEEEEEEEEE-EEETTEE--TTS-B--EEEEETTTEEEEES--BSHHHHTSSHHHHHHT---S-B-EEEEEE-HHHHHHHHHHHHHHH-SSSSS--TTT---GGG----S--EEEETTEEEEEEEETTS-HHHHHHHHHHHT--SEEEEEES-B--HHHHHHHHHHHHS--STT-----S-EEEEEE-TTTTT-TT-HHHHHTTPPPSS--SS------SS---EEE---SS-B--EEEEESTTSSS--EEEEES--BSHHHHHTSBEEEEEEE-HHHHHHHHHHHHHHHHHTT----

Nearest PDB structures (foldseek):
  4gel-assembly1_A  TM=8.091E-01  e=2.226E-07  Drosophila melanogaster
  4gem-assembly1_B  TM=8.008E-01  e=6.182E-07  Drosophila melanogaster
  1byr-assembly1_A  TM=7.574E-01  e=1.376E-07  Salmonella enterica subsp. enterica serovar Typhimurium
  4gem-assembly1_A  TM=7.800E-01  e=2.184E-06  Drosophila melanogaster
  4gen-assembly1_A  TM=7.471E-01  e=3.015E-04  Drosophila melanogaster